Protein AF-A0A103XHQ9-F1 (afdb_monomer_lite)

Secondary structure (DSSP, 8-state):
--HHHHHHHHHHHHHHHHHS-TTSEE--EEESSEEEEEE-S-TTS-EEEEEETTS---HHHHHHHTT-HHHHS----PPPP----------S---S--SGGGTSEEHHHHHHHHHHHHHH-----S---TTBPPP--HHHHHHHHHHHHHHHSTTS-EEEEEEESS---SSTT--S-SBTTSPPPPHHHHHTT--TTHHHHHHHHHHHHHHHHHHTEEEEEEEE-SS---HHHHHHHHHHHT--EEEES-TTSHHHHHHHHHHHS--SSS-SEEEEEEEE----TT--B-EEBSS-EE-----TTB-SS--SEES-SEEEEEEEETT---B-S-----HHHHHHHHHHHHHHHHHH-TT--HHHHHHHHHHHHHHHH-EEETTEEEEEE--TTTTTHHHHHHHHTT--SSS-HHHHHHHHHHHHHHHHHH-SSPP------TT-GGGHHHHTTS--SS-TT-TT-TTSPPP---PPPHHHHHHHHHHHHHH--

Radius of gyration: 29.24 Å; chains: 1; bounding box: 89×63×82 Å

Sequence (493 aa):
MIEEELAFARSALQQALEFLPDNALVGFVSFGTQVQVHELGYADMSKVYVFRGSKEMTKEQVLDQLGLGGIAGGRRVGGAPGQGFQKGVVQGGGFPNSGVSRFLLPASDGAYIIQSLLEELVTDQWPVAPGNRSLRCTGVALSVAAGLLGACMPGTGARIVALVGGPCTEGPGSIISKDLSDPVRSHKDLDKDAAPYFRKAVQFYEELSKQMVSQGHVLDLFASALDQVGVAEMKVVIERTGGLVVLAESFGHSVFKDSFRRVFEKGEESLGLSHNGMLEINCSKDIKIQGIIGSCTSLEKKGPSVASTVIGQGNTTAWRLCGLDKNTCLTELVQGFDQEAAAVVMARLTSYKMESEETFDATRWLDRNLIRLCSKFGDYRKDDPTSFALNPSFSLFPQFMFNLRRSQFVQAFAQLLQAPHDDAELIIRDRFPVPRLVVCDQHGSQARFLLAKLNPSATYNNEGAAGMDVIFTDDVNLQVFFEHLQRLAVQSS

pLDDT: mean 81.58, std 17.67, range [26.25, 98.44]

Foldseek 3Di:
DDFVLLVLVLVLLLLLLVLDDQQDWDFDWDWFQWIWGWFQQDPVDTDIDIGGLQDDDDLLRLCVSVLLNPQPDPPPVDDDDDDDDDDDDPPDDDDPDSALCRRIPRSNRRSVSVNVVSVVDDDDPPDQDPQFDTATSVLRNLNSVLSSCCSNQAQDFEEDADEAAAAHAHHQLGQWHGGNVTDRDDPVCVVVVVRVRQVRNLVSLLVSLVSCLNRLYAYAYEYADCDDHNCVSNVNSHLAQVYHYQYHNGSPDCLNSVLSSLCSPQDPHGSQKDFWDKDADDDDLPAADQAWPTRWAAPLDDDSRFDPHHDHRGNHRMITHSMDGPPGDTDDPPPPDQLVVVLVVLLVVLVVCVVPPVPDDSLVVLVVVVVVCQVVQWDADPPDPVRTDHDPNCPCNVVSSVCSSVDDPDPDVVVVVCVVVVVLVVCQVPDPSRDDDDDDDPPGPSCVVVLVVDFQPAEPVDPPDDPDDGRDDPDDGPVNVVVVVVVVVVVPD

Organism: Cynara cardunculus var. scolymus (NCBI:txid59895)

InterPro domains:
  IPR006896 Sec23/Sec24, trunk domain [PF04811] (3-264)
  IPR006900 Sec23/Sec24, helical domain [PF04815] (338-414)
  IPR036175 Sec23/Sec24 helical domain superfamily [SSF81811] (338-414)
  IPR036180 Gelsolin-like domain superfamily [SSF82754] (406-491)
  IPR036465 von Willebrand factor A-like domain superfamily [G3DSA:3.40.50.410] (1-271)
  IPR036465 von Willebrand factor A-like domain superfamily [SSF53300] (2-266)
  IPR037364 Protein transport protein Sec23 [PTHR11141] (1-330)

Structure (mmCIF, N/CA/C/O backbone):
data_AF-A0A103XHQ9-F1
#
_entry.id   AF-A0A103XHQ9-F1
#
loop_
_atom_site.group_PDB
_atom_site.id
_atom_site.type_symbol
_atom_site.label_atom_id
_atom_site.label_alt_id
_atom_site.label_comp_id
_atom_site.label_asym_id
_atom_site.label_entity_id
_atom_site.label_seq_id
_atom_site.pdbx_PDB_ins_code
_atom_site.Cartn_x
_atom_site.Cartn_y
_atom_site.Cartn_z
_atom_site.occupancy
_atom_site.B_iso_or_equiv
_atom_site.auth_seq_id
_atom_site.auth_comp_id
_atom_site.auth_asym_id
_atom_site.auth_atom_id
_atom_site.pdbx_PDB_model_num
ATOM 1 N N . MET A 1 1 ? -1.639 9.103 16.327 1.00 84.00 1 MET A N 1
ATOM 2 C CA . MET A 1 1 ? -1.718 10.119 15.255 1.00 84.00 1 MET A CA 1
ATOM 3 C C . MET A 1 1 ? -2.049 11.426 15.949 1.00 84.00 1 MET A C 1
ATOM 5 O O . MET A 1 1 ? -2.827 11.364 16.892 1.00 84.00 1 MET A O 1
ATOM 9 N N . ILE A 1 2 ? -1.417 12.539 15.581 1.00 90.44 2 ILE A N 1
ATOM 10 C CA . ILE A 1 2 ? -1.760 13.851 16.155 1.00 90.44 2 ILE A CA 1
ATOM 11 C C . ILE A 1 2 ? -3.014 14.416 15.474 1.00 90.44 2 ILE A C 1
ATOM 13 O O . ILE A 1 2 ? -3.391 13.946 14.403 1.00 90.44 2 ILE A O 1
ATOM 17 N N . GLU A 1 3 ? -3.649 15.411 16.090 1.00 94.06 3 GLU A N 1
ATOM 18 C CA . GLU A 1 3 ? -4.931 15.960 15.623 1.00 94.06 3 GLU A CA 1
ATOM 19 C C . GLU A 1 3 ? -4.849 16.562 14.211 1.00 94.06 3 GLU A C 1
ATOM 21 O O . GLU A 1 3 ? -5.749 16.362 13.401 1.00 94.06 3 GLU A O 1
ATOM 26 N N . GLU A 1 4 ? -3.742 17.232 13.884 1.00 96.12 4 GLU A N 1
ATOM 27 C CA . GLU A 1 4 ? -3.505 17.812 12.556 1.00 96.12 4 GLU A CA 1
ATOM 28 C C . GLU A 1 4 ? -3.468 16.739 11.452 1.00 96.12 4 GLU A C 1
ATOM 30 O O . GLU A 1 4 ? -4.166 16.839 10.445 1.00 96.12 4 GLU A O 1
ATOM 35 N N . GLU A 1 5 ? -2.729 15.651 11.680 1.00 96.69 5 GLU A N 1
ATOM 36 C CA . GLU A 1 5 ? -2.669 14.508 10.761 1.00 96.69 5 GLU A CA 1
ATOM 37 C C . GLU A 1 5 ? -4.037 13.832 10.597 1.00 96.69 5 GLU A C 1
ATOM 39 O O . GLU A 1 5 ? -4.409 13.434 9.491 1.00 96.69 5 GLU A O 1
ATOM 44 N N . LEU A 1 6 ? -4.817 13.744 11.682 1.00 96.81 6 LEU A N 1
ATOM 45 C CA . LEU A 1 6 ? -6.182 13.227 11.626 1.00 96.81 6 LEU A CA 1
ATOM 46 C C . LEU A 1 6 ? -7.100 14.156 10.823 1.00 96.81 6 LEU A C 1
ATOM 48 O O . LEU A 1 6 ? -7.947 13.674 10.077 1.00 96.81 6 LEU A O 1
ATOM 52 N N . ALA A 1 7 ? -6.943 15.475 10.940 1.00 97.12 7 ALA A N 1
ATOM 53 C CA . ALA A 1 7 ? -7.697 16.442 10.146 1.00 97.12 7 ALA A CA 1
ATOM 54 C C . ALA A 1 7 ? -7.419 16.289 8.641 1.00 97.12 7 ALA A C 1
ATOM 56 O O . ALA A 1 7 ? -8.362 16.253 7.849 1.00 97.12 7 ALA A O 1
ATOM 57 N N . PHE A 1 8 ? -6.157 16.105 8.239 1.00 97.75 8 PHE A N 1
ATOM 58 C CA . PHE A 1 8 ? -5.819 15.839 6.838 1.00 97.75 8 PHE A CA 1
ATOM 59 C C . PHE A 1 8 ? -6.400 14.513 6.332 1.00 97.75 8 PHE A C 1
ATOM 61 O O . PHE A 1 8 ? -6.986 14.478 5.248 1.00 97.75 8 PHE A O 1
ATOM 68 N N . ALA A 1 9 ? -6.297 13.439 7.121 1.00 97.00 9 ALA A N 1
ATOM 69 C CA . ALA A 1 9 ? -6.896 12.147 6.785 1.00 97.00 9 ALA A CA 1
ATOM 70 C C . ALA A 1 9 ? -8.429 12.230 6.650 1.00 97.00 9 ALA A C 1
ATOM 72 O O . ALA A 1 9 ? -8.982 11.704 5.684 1.00 97.00 9 ALA A O 1
ATOM 73 N N . ARG A 1 10 ? -9.113 12.929 7.569 1.00 96.81 10 ARG A N 1
ATOM 74 C CA . ARG A 1 10 ? -10.565 13.178 7.497 1.00 96.81 10 ARG A CA 1
ATOM 75 C C . ARG A 1 10 ? -10.945 13.906 6.216 1.00 96.81 10 ARG A C 1
ATOM 77 O O . ARG A 1 10 ? -11.819 13.436 5.499 1.00 96.81 10 ARG A O 1
ATOM 84 N N . SER A 1 11 ? -10.253 15.001 5.906 1.00 96.56 11 SER A N 1
ATOM 85 C CA . SER A 1 11 ? -10.512 15.789 4.697 1.00 96.56 11 SER A CA 1
ATOM 86 C C . SER A 1 11 ? -10.322 14.963 3.420 1.00 96.56 11 SER A C 1
ATOM 88 O O . SER A 1 11 ? -11.144 15.042 2.509 1.00 96.56 11 SER A O 1
ATOM 90 N N . ALA A 1 12 ? -9.285 14.121 3.364 1.00 96.56 12 ALA A N 1
ATOM 91 C CA . ALA A 1 12 ? -9.059 13.233 2.229 1.00 96.56 12 ALA A CA 1
ATOM 92 C C . ALA A 1 12 ? -10.171 12.179 2.081 1.00 96.56 12 ALA A C 1
ATOM 94 O O . ALA A 1 12 ? -10.641 11.947 0.969 1.00 96.56 12 ALA A O 1
ATOM 95 N N . LEU A 1 13 ? -10.628 11.578 3.187 1.00 96.19 13 LEU A N 1
ATOM 96 C CA . LEU A 1 13 ? -11.744 10.624 3.184 1.00 96.19 13 LEU A CA 1
ATOM 97 C C . LEU A 1 13 ? -13.065 11.279 2.768 1.00 96.19 13 LEU A C 1
ATOM 99 O O . LEU A 1 13 ? -13.779 10.711 1.948 1.00 96.19 13 LEU A O 1
ATOM 103 N N . GLN A 1 14 ? -13.363 12.476 3.281 1.00 94.88 14 GLN A N 1
ATOM 104 C CA . GLN A 1 14 ? -14.541 13.256 2.885 1.00 94.88 14 GLN A CA 1
ATOM 105 C C . GLN A 1 14 ? -14.536 13.517 1.376 1.00 94.88 14 GLN A C 1
ATOM 107 O O . GLN A 1 14 ? -15.508 13.203 0.700 1.00 94.88 14 GLN A O 1
ATOM 112 N N . GLN A 1 15 ? -13.405 13.980 0.835 1.00 93.25 15 GLN A N 1
ATOM 113 C CA . GLN A 1 15 ? -13.250 14.188 -0.603 1.00 93.25 15 GLN A CA 1
ATOM 114 C C . GLN A 1 15 ? -13.407 12.882 -1.403 1.00 93.25 15 GLN A C 1
ATOM 116 O O . GLN A 1 15 ? -14.026 12.885 -2.462 1.00 93.25 15 GLN A O 1
ATOM 121 N N . ALA A 1 16 ? -12.873 11.754 -0.925 1.00 93.12 16 ALA A N 1
ATOM 122 C CA . ALA A 1 16 ? -13.016 10.478 -1.627 1.00 93.12 16 ALA A CA 1
ATOM 123 C C . ALA A 1 16 ? -14.473 9.995 -1.699 1.00 93.12 16 ALA A C 1
ATOM 125 O O . ALA A 1 16 ? -14.873 9.454 -2.729 1.00 93.12 16 ALA A O 1
ATOM 126 N N . LEU A 1 17 ? -15.271 10.215 -0.646 1.00 92.62 17 LEU A N 1
ATOM 127 C CA . LEU A 1 17 ? -16.688 9.833 -0.616 1.00 92.62 17 LEU A CA 1
ATOM 128 C C . LEU A 1 17 ? -17.508 10.538 -1.706 1.00 92.62 17 LEU A C 1
ATOM 130 O O . LEU A 1 17 ? -18.404 9.916 -2.270 1.00 92.62 17 LEU A O 1
ATOM 134 N N . GLU A 1 18 ? -17.171 11.785 -2.052 1.00 90.12 18 GLU A N 1
ATOM 135 C CA . GLU A 1 18 ? -17.841 12.553 -3.118 1.00 90.12 18 GLU A CA 1
ATOM 136 C C . GLU A 1 18 ? -17.622 11.960 -4.519 1.00 90.12 18 GLU A C 1
ATOM 138 O O . GLU A 1 18 ? -18.418 12.180 -5.435 1.00 90.12 18 GLU A O 1
ATOM 143 N N . PHE A 1 19 ? -16.535 11.209 -4.710 1.00 89.12 19 PHE A N 1
ATOM 144 C CA . PHE A 1 19 ? -16.196 10.640 -6.009 1.00 89.12 19 PHE A CA 1
ATOM 145 C C . PHE A 1 19 ? -16.726 9.221 -6.227 1.00 89.12 19 PHE A C 1
ATOM 147 O O . PHE A 1 19 ? -16.710 8.731 -7.362 1.00 89.12 19 PHE A O 1
ATOM 154 N N . LEU A 1 20 ? -17.217 8.562 -5.177 1.00 90.25 20 LEU A N 1
ATOM 155 C CA . LEU A 1 20 ? -17.739 7.206 -5.289 1.00 90.25 20 LEU A CA 1
ATOM 156 C C . LEU A 1 20 ? -19.019 7.167 -6.143 1.00 90.25 20 LEU A C 1
ATOM 158 O O . LEU A 1 20 ? -19.832 8.089 -6.093 1.00 90.25 20 LEU A O 1
ATOM 162 N N . PRO A 1 21 ? -19.229 6.104 -6.941 1.00 90.12 21 PRO A N 1
ATOM 163 C CA . PRO A 1 21 ? -20.518 5.861 -7.578 1.00 90.12 21 PRO A CA 1
ATOM 164 C C . PRO A 1 21 ? -21.628 5.692 -6.534 1.00 90.12 21 PRO A C 1
ATOM 166 O O . PRO A 1 21 ? -21.430 4.986 -5.548 1.00 90.12 21 PRO A O 1
ATOM 169 N N . ASP A 1 22 ? -22.810 6.253 -6.786 1.00 90.69 22 ASP A N 1
ATOM 170 C CA . ASP A 1 22 ? -23.949 6.260 -5.852 1.00 90.69 22 ASP A CA 1
ATOM 171 C C . ASP A 1 22 ? -24.332 4.863 -5.331 1.00 90.69 22 ASP A C 1
ATOM 173 O O . ASP A 1 22 ? -24.726 4.697 -4.178 1.00 90.69 22 ASP A O 1
ATOM 177 N N . ASN A 1 23 ? -24.188 3.835 -6.170 1.00 90.25 23 ASN A N 1
ATOM 178 C CA . ASN A 1 23 ? -24.508 2.448 -5.841 1.00 90.25 23 ASN A CA 1
ATOM 179 C C . ASN A 1 23 ? -23.348 1.667 -5.195 1.00 90.25 23 ASN A C 1
ATOM 181 O O . ASN A 1 23 ? -23.530 0.498 -4.848 1.00 90.25 23 ASN A O 1
ATOM 185 N N . ALA A 1 24 ? -22.159 2.261 -5.061 1.00 90.81 24 ALA A N 1
ATOM 186 C CA . ALA A 1 24 ? -21.024 1.616 -4.414 1.00 90.81 24 ALA A CA 1
ATOM 187 C C . ALA A 1 24 ? -21.314 1.431 -2.923 1.00 90.81 24 ALA A C 1
ATOM 189 O O . ALA A 1 24 ? -21.732 2.363 -2.246 1.00 90.81 24 ALA A O 1
ATOM 190 N N . LEU A 1 25 ? -21.091 0.227 -2.399 1.00 92.56 25 LEU A N 1
ATOM 191 C CA . LEU A 1 25 ? -21.306 -0.041 -0.982 1.00 92.56 25 LEU A CA 1
ATOM 192 C C . LEU A 1 25 ? -20.137 0.496 -0.150 1.00 92.56 25 LEU A C 1
ATOM 194 O O . LEU A 1 25 ? -18.988 0.109 -0.367 1.00 92.56 25 LEU A O 1
ATOM 198 N N . VAL A 1 26 ? -20.441 1.345 0.828 1.00 94.44 26 VAL A N 1
ATOM 199 C CA . VAL A 1 26 ? -19.480 1.966 1.744 1.00 94.44 26 VAL A CA 1
ATOM 200 C C . VAL A 1 26 ? -19.715 1.511 3.178 1.00 94.44 26 VAL A C 1
ATOM 202 O O . VAL A 1 26 ? -20.850 1.324 3.611 1.00 94.44 26 VAL A O 1
ATOM 205 N N . GLY A 1 27 ? -18.621 1.340 3.916 1.00 95.38 27 GLY A N 1
ATOM 206 C CA . GLY A 1 27 ? -18.605 1.004 5.336 1.00 95.38 27 GLY A CA 1
ATOM 207 C C . GLY A 1 27 ? -17.475 1.745 6.037 1.00 95.38 27 GLY A C 1
ATOM 208 O O . GLY A 1 27 ? -16.513 2.162 5.390 1.00 95.38 27 GLY A O 1
ATOM 209 N N . PHE A 1 28 ? -17.574 1.899 7.356 1.00 96.81 28 PHE A N 1
ATOM 210 C CA . PHE A 1 28 ? -16.586 2.646 8.129 1.00 96.81 28 PHE A CA 1
ATOM 211 C C . PHE A 1 28 ? -16.123 1.879 9.371 1.00 96.81 28 PHE A C 1
ATOM 213 O O . PHE A 1 28 ? -16.924 1.388 10.170 1.00 96.81 28 PHE A O 1
ATOM 220 N N . VAL A 1 29 ? -14.801 1.782 9.523 1.00 97.38 29 VAL A N 1
ATOM 221 C CA . VAL A 1 29 ? -14.128 1.201 10.687 1.00 97.38 29 VAL A CA 1
ATOM 222 C C . VAL A 1 29 ? -13.073 2.196 11.157 1.00 97.38 29 VAL A C 1
ATOM 224 O O . VAL A 1 29 ? -12.172 2.543 10.395 1.00 97.38 29 VAL A O 1
ATOM 227 N N . SER A 1 30 ? -13.159 2.633 12.411 1.00 97.62 30 SER A N 1
ATOM 228 C CA . SER A 1 30 ? -12.112 3.423 13.066 1.00 97.62 30 SER A CA 1
ATOM 229 C C . SER A 1 30 ? -11.341 2.546 14.050 1.00 97.62 30 SER A C 1
ATOM 231 O O . SER A 1 30 ? -11.850 1.539 14.549 1.00 97.62 30 SER A O 1
ATOM 233 N N . PHE A 1 31 ? -10.080 2.881 14.321 1.00 97.88 31 PHE A N 1
ATOM 234 C CA . PHE A 1 31 ? -9.286 2.117 15.278 1.00 97.88 31 PHE A CA 1
ATOM 235 C C . PHE A 1 31 ? -8.161 2.934 15.920 1.00 97.88 31 PHE A C 1
ATOM 237 O O . PHE A 1 31 ? -7.661 3.911 15.364 1.00 97.88 31 PHE A O 1
ATOM 244 N N . GLY A 1 32 ? -7.742 2.467 17.091 1.00 96.81 32 GLY A N 1
ATOM 245 C CA . GLY A 1 32 ? -6.603 2.943 17.872 1.00 96.81 32 GLY A CA 1
ATOM 246 C C . GLY A 1 32 ? -6.152 1.812 18.789 1.00 96.81 32 GLY A C 1
ATOM 247 O O . GLY A 1 32 ? -5.725 0.758 18.310 1.00 96.81 32 GLY A O 1
ATOM 248 N N . THR A 1 33 ? -6.354 1.980 20.091 1.00 96.81 33 THR A N 1
ATOM 249 C CA . THR A 1 33 ? -6.229 0.906 21.096 1.00 96.81 33 THR A CA 1
ATOM 250 C C . THR A 1 33 ? -7.293 -0.192 20.913 1.00 96.81 33 THR A C 1
ATOM 252 O O . THR A 1 33 ? -7.084 -1.363 21.233 1.00 96.81 33 THR A O 1
ATOM 255 N N . GLN A 1 34 ? -8.456 0.172 20.372 1.00 97.00 34 GLN A N 1
ATOM 256 C CA . GLN A 1 34 ? -9.575 -0.727 20.074 1.00 97.00 34 GLN A CA 1
ATOM 257 C C . GLN A 1 34 ? -10.027 -0.545 18.624 1.00 97.00 34 GLN A C 1
ATOM 259 O O . GLN A 1 34 ? -9.705 0.469 18.004 1.00 97.00 34 GLN A O 1
ATOM 264 N N . VAL A 1 35 ? -10.778 -1.512 18.095 1.00 97.88 35 VAL A N 1
ATOM 265 C CA . VAL A 1 35 ? -11.402 -1.423 16.765 1.00 97.88 35 VAL A CA 1
ATOM 266 C C . VAL A 1 35 ? -12.882 -1.115 16.939 1.00 97.88 35 VAL A C 1
ATOM 268 O O . VAL A 1 35 ? -13.549 -1.742 17.756 1.00 97.88 35 VAL A O 1
ATOM 271 N N . GLN A 1 36 ? -13.392 -0.167 16.167 1.00 97.12 36 GLN A N 1
ATOM 272 C CA . GLN A 1 36 ? -14.769 0.308 16.205 1.00 97.12 36 GLN A CA 1
ATOM 273 C C . GLN A 1 36 ? -15.404 0.112 14.828 1.00 97.12 36 GLN A C 1
ATOM 275 O O . GLN A 1 36 ? -15.000 0.749 13.856 1.00 97.12 36 GLN A O 1
ATOM 280 N N . VAL A 1 37 ? -16.386 -0.784 14.736 1.00 95.88 37 VAL A N 1
ATOM 281 C CA . VAL A 1 37 ? -17.171 -1.015 13.516 1.00 95.88 37 VAL A CA 1
ATOM 282 C C . VAL A 1 37 ? -18.475 -0.238 13.629 1.00 95.88 37 VAL A C 1
ATOM 284 O O . VAL A 1 37 ? -19.264 -0.489 14.544 1.00 95.88 37 VAL A O 1
ATOM 287 N N . HIS A 1 38 ? -18.693 0.701 12.711 1.00 94.62 38 HIS A N 1
ATOM 288 C CA . HIS A 1 38 ? -19.841 1.606 12.736 1.00 94.62 38 HIS A CA 1
ATOM 289 C C . HIS A 1 38 ? -21.015 1.001 11.964 1.00 94.62 38 HIS A C 1
ATOM 291 O O . HIS A 1 38 ? -20.865 0.565 10.823 1.00 94.62 38 HIS A O 1
ATOM 297 N N . GLU A 1 39 ? -22.187 0.948 12.590 1.00 92.50 39 GLU A N 1
ATOM 298 C CA . GLU A 1 39 ? -23.435 0.534 11.946 1.00 92.50 39 GLU A CA 1
ATOM 299 C C . GLU A 1 39 ? -24.094 1.759 11.303 1.00 92.50 39 GLU A C 1
ATOM 301 O O . GLU A 1 39 ? -24.559 2.657 12.000 1.00 92.50 39 GLU A O 1
ATOM 306 N N . LEU A 1 40 ? -24.120 1.795 9.969 1.00 91.25 40 LEU A N 1
ATOM 307 C CA . LEU A 1 40 ? -24.585 2.946 9.191 1.00 91.25 40 LEU A CA 1
ATOM 308 C C . LEU A 1 40 ? -26.100 2.918 8.943 1.00 91.25 40 LEU A C 1
ATOM 310 O O . LEU A 1 40 ? -26.734 3.959 8.850 1.00 91.25 40 LEU A O 1
ATOM 314 N N . GLY A 1 41 ? -26.707 1.732 8.847 1.00 83.94 41 GLY A N 1
ATOM 315 C CA . GLY A 1 41 ? -28.116 1.560 8.462 1.00 83.94 41 GLY A CA 1
ATOM 316 C C . GLY A 1 41 ? -29.151 1.952 9.521 1.00 83.94 41 GLY A C 1
ATOM 317 O O . GLY A 1 41 ? -30.331 1.648 9.347 1.00 83.94 41 GLY A O 1
ATOM 318 N N . TYR A 1 42 ? -28.735 2.569 10.630 1.00 77.62 42 TYR A N 1
ATOM 319 C CA . TYR A 1 42 ? -29.613 2.944 11.734 1.00 77.62 42 TYR A CA 1
ATOM 320 C C . TYR A 1 42 ? -29.627 4.466 11.932 1.00 77.62 42 TYR A C 1
ATOM 322 O O . TYR A 1 42 ? -28.795 5.019 12.641 1.00 77.62 42 TYR A O 1
ATOM 330 N N . ALA A 1 43 ? -30.593 5.136 11.298 1.00 67.06 43 ALA A N 1
ATOM 331 C CA . ALA A 1 43 ? -30.661 6.599 11.241 1.00 67.06 43 ALA A CA 1
ATOM 332 C C . ALA A 1 43 ? -31.001 7.277 12.584 1.00 67.06 43 ALA A C 1
ATOM 334 O O . ALA A 1 43 ? -30.657 8.438 12.780 1.00 67.06 43 ALA A O 1
ATOM 335 N N . ASP A 1 44 ? -31.654 6.570 13.514 1.00 73.69 44 ASP A N 1
ATOM 336 C CA . ASP A 1 44 ? -32.128 7.176 14.768 1.00 73.69 44 ASP A CA 1
ATOM 337 C C . ASP A 1 44 ? -31.004 7.414 15.793 1.00 73.69 44 ASP A C 1
ATOM 339 O O . ASP A 1 44 ? -31.149 8.251 16.683 1.00 73.69 44 ASP A O 1
ATOM 343 N N . MET A 1 45 ? -29.906 6.646 15.730 1.00 77.06 45 MET A N 1
ATOM 344 C CA . MET A 1 45 ? -28.788 6.752 16.676 1.00 77.06 45 MET A CA 1
ATOM 345 C C . MET A 1 45 ? -27.526 6.062 16.145 1.00 77.06 45 MET A C 1
ATOM 347 O O . MET A 1 45 ? -27.595 4.942 15.648 1.00 77.06 45 MET A O 1
ATOM 351 N N . SER A 1 46 ? -26.350 6.652 16.356 1.00 82.06 46 SER A N 1
ATOM 352 C CA . SER A 1 46 ? -25.082 5.981 16.040 1.00 82.06 46 SER A CA 1
ATOM 353 C C . SER A 1 46 ? -24.876 4.733 16.914 1.00 82.06 46 SER A C 1
ATOM 355 O O . SER A 1 46 ? -24.951 4.796 18.145 1.00 82.06 46 SER A O 1
ATOM 357 N N . LYS A 1 47 ? -24.630 3.579 16.282 1.00 90.31 47 LYS A N 1
ATOM 358 C CA . LYS A 1 47 ? -24.291 2.313 16.952 1.00 90.31 47 LYS A CA 1
ATOM 359 C C . LYS A 1 47 ? -22.899 1.868 16.522 1.00 90.31 47 LYS A C 1
ATOM 361 O O . LYS A 1 47 ? -22.604 1.786 15.332 1.00 90.31 47 LYS A O 1
ATOM 366 N N . VAL A 1 48 ? -22.063 1.520 17.498 1.00 93.25 48 VAL A N 1
ATOM 367 C CA . VAL A 1 48 ? -20.669 1.119 17.270 1.00 93.25 48 VAL A CA 1
ATOM 368 C C . VAL A 1 48 ? -20.378 -0.192 17.995 1.00 93.25 48 VAL A C 1
ATOM 370 O O . VAL A 1 48 ? -20.646 -0.325 19.189 1.00 93.25 48 VAL A O 1
ATOM 373 N N . TYR A 1 49 ? -19.801 -1.155 17.278 1.00 94.25 49 TYR A N 1
ATOM 374 C CA . TYR A 1 49 ? -19.322 -2.422 17.830 1.00 94.25 49 TYR A CA 1
ATOM 375 C C . TYR A 1 49 ? -17.839 -2.297 18.139 1.00 94.25 49 TYR A C 1
ATOM 377 O O . TYR A 1 49 ? -17.038 -1.998 17.254 1.00 94.25 49 TYR A O 1
ATOM 385 N N . VAL A 1 50 ? -17.475 -2.530 19.398 1.00 96.12 50 VAL A N 1
ATOM 386 C CA . VAL A 1 50 ? -16.108 -2.335 19.881 1.00 96.12 50 VAL A CA 1
ATOM 387 C C . VAL A 1 50 ? -15.428 -3.680 20.090 1.00 96.12 50 VAL A C 1
ATOM 389 O O . VAL A 1 50 ? -15.850 -4.486 20.920 1.00 96.12 50 VAL A O 1
ATOM 392 N N . PHE A 1 51 ? -14.335 -3.900 19.367 1.00 95.81 51 PHE A N 1
ATOM 393 C CA . PHE A 1 51 ? -13.500 -5.087 19.477 1.00 95.81 51 PHE A CA 1
ATOM 394 C C . PHE A 1 51 ? -12.193 -4.761 20.192 1.00 95.81 51 PHE A C 1
ATOM 396 O O . PHE A 1 51 ? -11.566 -3.716 19.991 1.00 95.81 51 PHE A O 1
ATOM 403 N N . ARG A 1 52 ? -11.754 -5.695 21.035 1.00 95.88 52 ARG A N 1
ATOM 404 C CA . ARG A 1 52 ? -10.522 -5.551 21.807 1.00 95.88 52 ARG A CA 1
ATOM 405 C C . ARG A 1 52 ? -9.303 -5.712 20.896 1.00 95.88 52 ARG A C 1
ATOM 407 O O . ARG A 1 52 ? -9.048 -6.809 20.410 1.00 95.88 52 ARG A O 1
ATOM 414 N N . GLY A 1 53 ? -8.503 -4.655 20.766 1.00 95.06 53 GLY A N 1
ATOM 415 C CA . GLY A 1 53 ? -7.317 -4.630 19.903 1.00 95.06 53 GLY A CA 1
ATOM 416 C C . GLY A 1 53 ? -6.198 -5.598 20.298 1.00 95.06 53 GLY A C 1
ATOM 417 O O . GLY A 1 53 ? -5.370 -5.957 19.472 1.00 95.06 53 GLY A O 1
ATOM 418 N N . SER A 1 54 ? -6.188 -6.080 21.542 1.00 94.62 54 SER A N 1
ATOM 419 C CA . SER A 1 54 ? -5.168 -7.010 22.039 1.00 94.62 54 SER A CA 1
ATOM 420 C C . SER A 1 54 ? -5.458 -8.486 21.734 1.00 94.62 54 SER A C 1
ATOM 422 O O . SER A 1 54 ? -4.659 -9.344 22.107 1.00 94.62 54 SER A O 1
ATOM 424 N N . LYS A 1 55 ? -6.633 -8.818 21.180 1.00 90.50 55 LYS A N 1
ATOM 425 C CA . LYS A 1 55 ? -7.101 -10.202 21.033 1.00 90.50 55 LYS A CA 1
ATOM 426 C C . LYS A 1 55 ? -7.245 -10.562 19.559 1.00 90.50 55 LYS A C 1
ATOM 428 O O . LYS A 1 55 ? -7.913 -9.861 18.810 1.00 90.50 55 LYS A O 1
ATOM 433 N N . GLU A 1 56 ? -6.677 -11.701 19.175 1.00 81.69 56 GLU A N 1
ATOM 434 C CA . GLU A 1 56 ? -6.957 -12.298 17.873 1.00 81.69 56 GLU A CA 1
ATOM 435 C C . GLU A 1 56 ? -8.388 -12.812 17.812 1.00 81.69 56 GLU A C 1
ATOM 437 O O . GLU A 1 56 ? -8.871 -13.480 18.734 1.00 81.69 56 GLU A O 1
ATOM 442 N N . MET A 1 57 ? -9.067 -12.484 16.721 1.00 82.38 57 MET A N 1
ATOM 443 C CA . MET A 1 57 ? -10.433 -12.904 16.479 1.00 82.38 57 MET A CA 1
ATOM 444 C C . MET A 1 57 ? -10.507 -13.616 15.142 1.00 82.38 57 MET A C 1
ATOM 446 O O . MET A 1 57 ? -10.043 -13.105 14.126 1.00 82.38 57 MET A O 1
ATOM 450 N N . THR A 1 58 ? -11.100 -14.803 15.172 1.00 82.06 58 THR A N 1
ATOM 451 C CA . THR A 1 58 ? -11.435 -15.550 13.958 1.00 82.06 58 THR A CA 1
ATOM 452 C C . THR A 1 58 ? -12.560 -14.849 13.206 1.00 82.06 58 THR A C 1
ATOM 454 O O . THR A 1 58 ? -13.357 -14.118 13.808 1.00 82.06 58 THR A O 1
ATOM 457 N N . LYS A 1 59 ? -12.661 -15.110 11.898 1.00 78.75 59 LYS A N 1
ATOM 458 C CA . LYS A 1 59 ? -13.768 -14.625 11.070 1.00 78.75 59 LYS A CA 1
ATOM 459 C C . LYS A 1 59 ? -15.107 -14.944 11.736 1.00 78.75 59 LYS A C 1
ATOM 461 O O . LYS A 1 59 ? -15.918 -14.049 11.928 1.00 78.75 59 LYS A O 1
ATOM 466 N N . GLU A 1 60 ? -15.306 -16.186 12.159 1.00 84.19 60 GLU A N 1
ATOM 467 C CA . GLU A 1 60 ? -16.551 -16.676 12.756 1.00 84.19 60 GLU A CA 1
ATOM 468 C C . GLU A 1 60 ? -16.921 -15.882 14.017 1.00 84.19 60 GLU A C 1
ATOM 470 O O . GLU A 1 60 ? -18.058 -15.443 14.160 1.00 84.19 60 GLU A O 1
ATOM 475 N N . GLN A 1 61 ? -15.946 -15.596 14.886 1.00 85.81 61 GLN A N 1
ATOM 476 C CA . GLN A 1 61 ? -16.168 -14.798 16.096 1.00 85.81 61 GLN A CA 1
ATOM 477 C C . GLN A 1 61 ? -16.543 -13.343 15.800 1.00 85.81 61 GLN A C 1
ATOM 479 O O . GLN A 1 61 ? -17.357 -12.774 16.528 1.00 85.81 61 GLN A O 1
ATOM 484 N N . VAL A 1 62 ? -15.944 -12.731 14.771 1.00 83.81 62 VAL A N 1
ATOM 485 C CA . VAL A 1 62 ? -16.324 -11.380 14.328 1.00 83.81 62 VAL A CA 1
ATOM 486 C C . VAL A 1 62 ? -17.778 -11.394 13.858 1.00 83.81 62 VAL A C 1
ATOM 488 O O . VAL A 1 62 ? -18.569 -10.552 14.276 1.00 83.81 62 VAL A O 1
ATOM 491 N N . LEU A 1 63 ? -18.161 -12.389 13.056 1.00 84.00 63 LEU A N 1
ATOM 492 C CA . LEU A 1 63 ? -19.523 -12.502 12.536 1.00 84.00 63 LEU A CA 1
ATOM 493 C C . LEU A 1 63 ? -20.554 -12.737 13.631 1.00 84.00 63 LEU A C 1
ATOM 495 O O . LEU A 1 63 ? -21.600 -12.094 13.618 1.00 84.00 63 LEU A O 1
ATOM 499 N N . ASP A 1 64 ? -20.267 -13.609 14.589 1.00 86.38 64 ASP A N 1
ATOM 500 C CA . ASP A 1 64 ? -21.172 -13.869 15.705 1.00 86.38 64 ASP A CA 1
ATOM 501 C C . ASP A 1 64 ? -21.407 -12.602 16.540 1.00 86.38 64 ASP A C 1
ATOM 503 O O . ASP A 1 64 ? -22.550 -12.278 16.861 1.00 86.38 64 ASP A O 1
ATOM 507 N N . GLN A 1 65 ? -20.350 -11.833 16.826 1.00 87.56 65 GLN A N 1
ATOM 508 C CA . GLN A 1 65 ? -20.456 -10.587 17.598 1.00 87.56 65 GLN A CA 1
ATOM 509 C C . GLN A 1 65 ? -21.179 -9.463 16.847 1.00 87.56 65 GLN A C 1
ATOM 511 O O . GLN A 1 65 ? -21.829 -8.632 17.477 1.00 87.56 65 GLN A O 1
ATOM 516 N N . LEU A 1 66 ? -21.114 -9.451 15.513 1.00 86.88 66 LEU A N 1
ATOM 517 C CA . LEU A 1 66 ? -21.871 -8.515 14.675 1.00 86.88 66 LEU A CA 1
ATOM 518 C C . LEU A 1 66 ? -23.321 -8.970 14.423 1.00 86.88 66 LEU A C 1
ATOM 520 O O . LEU A 1 66 ? -24.103 -8.234 13.812 1.00 86.88 66 LEU A O 1
ATOM 524 N N . GLY A 1 67 ? -23.698 -10.172 14.872 1.00 85.00 67 GLY A N 1
ATOM 525 C CA . GLY A 1 67 ? -25.003 -10.774 14.587 1.00 85.00 67 GLY A CA 1
ATOM 526 C C . GLY A 1 67 ? -25.152 -11.263 13.140 1.00 85.00 67 GLY A C 1
ATOM 527 O O . GLY A 1 67 ? -26.268 -11.372 12.642 1.00 85.00 67 GLY A O 1
ATOM 528 N N . LEU A 1 68 ? -24.039 -11.545 12.456 1.00 81.94 68 LEU A N 1
ATOM 529 C CA . LEU A 1 68 ? -23.963 -12.017 11.066 1.00 81.94 68 LEU A CA 1
ATOM 530 C C . LEU A 1 68 ? -23.723 -13.537 10.949 1.00 81.94 68 LEU A C 1
ATOM 532 O O . LEU A 1 68 ? -23.798 -14.088 9.849 1.00 81.94 68 LEU A O 1
ATOM 536 N N . GLY A 1 69 ? -23.470 -14.238 12.061 1.00 65.62 69 GLY A N 1
ATOM 537 C CA . GLY A 1 69 ? -23.144 -15.675 12.082 1.00 65.62 69 GLY A CA 1
ATOM 538 C C . GLY A 1 69 ? -24.207 -16.598 11.463 1.00 65.62 69 GLY A C 1
ATOM 539 O O . GLY A 1 69 ? -23.881 -17.658 10.928 1.00 65.62 69 GLY A O 1
ATOM 540 N N . GLY A 1 70 ? -25.476 -16.174 11.444 1.00 60.12 70 GLY A N 1
ATOM 541 C CA . GLY A 1 70 ? -26.581 -16.920 10.825 1.00 60.12 70 GLY A CA 1
ATOM 542 C C . GLY A 1 70 ? -26.642 -16.853 9.292 1.00 60.12 70 GLY A C 1
ATOM 543 O O . GLY A 1 70 ? -27.390 -17.617 8.689 1.00 60.12 70 GLY A O 1
ATOM 544 N N . ILE A 1 71 ? -25.874 -15.958 8.658 1.00 54.88 71 ILE A N 1
ATOM 545 C CA . ILE A 1 71 ? -25.879 -15.748 7.198 1.00 54.88 71 ILE A CA 1
ATOM 546 C C . ILE A 1 71 ? -24.809 -16.622 6.513 1.00 54.88 71 ILE A C 1
ATOM 548 O O . ILE A 1 71 ? -24.999 -17.064 5.383 1.00 54.88 71 ILE A O 1
ATOM 552 N N . ALA A 1 72 ? -23.706 -16.928 7.207 1.00 47.34 72 ALA A N 1
ATOM 553 C CA . ALA A 1 72 ? -22.557 -17.651 6.647 1.00 47.34 72 ALA A CA 1
ATOM 554 C C . ALA A 1 72 ? -22.672 -19.188 6.715 1.00 47.34 72 ALA A C 1
ATOM 556 O O . ALA A 1 72 ? -22.043 -19.892 5.928 1.00 47.34 72 ALA A O 1
ATOM 557 N N . GLY A 1 73 ? -23.481 -19.726 7.629 1.00 41.66 73 GLY A N 1
ATOM 558 C CA . GLY A 1 73 ? -23.793 -21.151 7.693 1.00 41.66 73 GLY A CA 1
ATOM 559 C C . GLY A 1 73 ? -25.260 -21.348 7.364 1.00 41.66 73 GLY A C 1
ATOM 560 O O . GLY A 1 73 ? -26.099 -20.880 8.120 1.00 41.66 73 GLY A O 1
ATOM 561 N N . GLY A 1 74 ? -25.582 -22.047 6.274 1.00 40.19 74 GLY A N 1
ATOM 562 C CA . GLY A 1 74 ? -26.947 -22.340 5.811 1.00 40.19 74 GLY A CA 1
ATOM 563 C C . GLY A 1 74 ? -27.820 -23.177 6.762 1.00 40.19 74 GLY A C 1
ATOM 564 O O . GLY A 1 74 ? -28.519 -24.088 6.320 1.00 40.19 74 GLY A O 1
ATOM 565 N N . ARG A 1 75 ? -27.839 -22.885 8.065 1.00 35.28 75 ARG A N 1
ATOM 566 C CA . ARG A 1 75 ? -28.883 -23.323 8.982 1.00 35.28 75 ARG A CA 1
ATOM 567 C C . ARG A 1 75 ? -30.132 -22.499 8.696 1.00 35.28 75 ARG A C 1
ATOM 569 O O . ARG A 1 75 ? -30.453 -21.541 9.390 1.00 35.28 75 ARG A O 1
ATOM 576 N N . ARG A 1 76 ? -30.914 -22.973 7.720 1.00 35.84 76 ARG A N 1
ATOM 577 C CA . ARG A 1 76 ? -32.369 -22.942 7.890 1.00 35.84 76 ARG A CA 1
ATOM 578 C C . ARG A 1 76 ? -32.630 -23.510 9.281 1.00 35.84 76 ARG A C 1
ATOM 580 O O . ARG A 1 76 ? -32.223 -24.638 9.558 1.00 35.84 76 ARG A O 1
ATOM 587 N N . VAL A 1 77 ? -33.259 -22.729 10.151 1.00 32.97 77 VAL A N 1
ATOM 588 C CA . VAL A 1 77 ? -33.855 -23.250 11.380 1.00 32.97 77 VAL A CA 1
ATOM 589 C C . VAL A 1 77 ? -34.936 -24.234 10.930 1.00 32.97 77 VAL A C 1
ATOM 591 O O . VAL A 1 77 ? -36.071 -23.866 10.646 1.00 32.97 77 VAL A O 1
ATOM 594 N N . GLY A 1 78 ? -34.526 -25.485 10.730 1.00 30.38 78 GLY A N 1
ATOM 595 C CA . GLY A 1 78 ? -35.408 -26.615 10.519 1.00 30.38 78 GLY A CA 1
ATOM 596 C C . GLY A 1 78 ? -36.119 -26.869 11.833 1.00 30.38 78 GLY A C 1
ATOM 597 O O . GLY A 1 78 ? -35.474 -27.138 12.846 1.00 30.38 78 GLY A O 1
ATOM 598 N N . GLY A 1 79 ? -37.441 -26.724 11.818 1.00 31.66 79 GLY A N 1
ATOM 599 C CA . GLY A 1 79 ? -38.283 -27.046 12.956 1.00 31.66 79 GLY A CA 1
ATOM 600 C C . GLY A 1 79 ? -38.072 -28.494 13.391 1.00 31.66 79 GLY A C 1
ATOM 601 O O . GLY A 1 79 ? -38.169 -29.416 12.582 1.00 31.66 79 GLY A O 1
ATOM 602 N N . ALA A 1 80 ? -37.807 -28.681 14.680 1.00 30.42 80 ALA A N 1
ATOM 603 C CA . ALA A 1 80 ? -38.043 -29.946 15.353 1.00 30.42 80 ALA A CA 1
ATOM 604 C C . ALA A 1 80 ? -39.483 -29.937 15.908 1.00 30.42 80 ALA A C 1
ATOM 606 O O . ALA A 1 80 ? -39.904 -28.926 16.480 1.00 30.42 80 ALA A O 1
ATOM 607 N N . PRO A 1 81 ? -40.258 -31.023 15.747 1.00 36.62 81 PRO A N 1
ATOM 608 C CA . PRO A 1 81 ? -41.623 -31.101 16.246 1.00 36.62 81 PRO A CA 1
ATOM 609 C C . PRO A 1 81 ? -41.616 -31.564 17.710 1.00 36.62 81 PRO A C 1
ATOM 611 O O . PRO A 1 81 ? -41.164 -32.667 18.004 1.00 36.62 81 PRO A O 1
ATOM 614 N N . GLY A 1 82 ? -42.132 -30.752 18.639 1.00 30.22 82 GLY A N 1
ATOM 615 C CA . GLY A 1 82 ? -42.304 -31.213 20.022 1.00 30.22 82 GLY A CA 1
ATOM 616 C C . GLY A 1 82 ? -42.598 -30.137 21.066 1.00 30.22 82 GLY A C 1
ATOM 617 O O . GLY A 1 82 ? -41.682 -29.576 21.643 1.00 30.22 82 GLY A O 1
ATOM 618 N N . GLN A 1 83 ? -43.893 -29.916 21.309 1.00 30.14 83 GLN A N 1
ATOM 619 C CA . GLN A 1 83 ? -44.537 -29.503 22.570 1.00 30.14 83 GLN A CA 1
ATOM 620 C C . GLN A 1 83 ? -43.924 -28.366 23.420 1.00 30.14 83 GLN A C 1
ATOM 622 O O . GLN A 1 83 ? -43.108 -28.579 24.306 1.00 30.14 83 GLN A O 1
ATOM 627 N N . GLY A 1 84 ? -44.523 -27.181 23.244 1.00 34.12 84 GLY A N 1
ATOM 628 C CA . GLY A 1 84 ? -45.258 -26.481 24.304 1.00 34.12 84 GLY A CA 1
ATOM 629 C C . GLY A 1 84 ? -44.452 -25.798 25.403 1.00 34.12 84 GLY A C 1
ATOM 630 O O . GLY A 1 84 ? -44.124 -26.443 26.378 1.00 34.12 84 GLY A O 1
ATOM 631 N N . PHE A 1 85 ? -44.288 -24.474 25.305 1.00 28.80 85 PHE A N 1
ATOM 632 C CA . PHE A 1 85 ? -44.567 -23.510 26.384 1.00 28.80 85 PHE A CA 1
ATOM 633 C C . PHE A 1 85 ? -44.608 -22.089 25.788 1.00 28.80 85 PHE A C 1
ATOM 635 O O . PHE A 1 85 ? -43.643 -21.616 25.193 1.00 28.80 85 PHE A O 1
ATOM 642 N N . GLN A 1 86 ? -45.754 -21.415 25.919 1.00 38.31 86 GLN A N 1
ATOM 643 C CA . GLN A 1 86 ? -45.936 -20.003 25.571 1.00 38.31 86 GLN A CA 1
ATOM 644 C C . GLN A 1 86 ? -45.172 -19.107 26.552 1.00 38.31 86 GLN A C 1
ATOM 646 O O . GLN A 1 86 ? -45.378 -19.202 27.762 1.00 38.31 86 GLN A O 1
ATOM 651 N N . LYS A 1 87 ? -44.396 -18.148 26.034 1.00 28.78 87 LYS A N 1
ATOM 652 C CA . LYS A 1 87 ? -44.144 -16.887 26.740 1.00 28.78 87 LYS A CA 1
ATOM 653 C C . LYS A 1 87 ? -43.848 -15.746 25.763 1.00 28.78 87 LYS A C 1
ATOM 655 O O . LYS A 1 87 ? -42.821 -15.745 25.102 1.00 28.78 87 LYS A O 1
ATOM 660 N N . GLY A 1 88 ? -44.757 -14.770 25.746 1.00 26.25 88 GLY A N 1
ATOM 661 C CA . GLY A 1 88 ? -44.473 -13.376 25.399 1.00 26.25 88 GLY A CA 1
ATOM 662 C C . GLY A 1 88 ? -44.423 -13.033 23.914 1.00 26.25 88 GLY A C 1
ATOM 663 O O . GLY A 1 88 ? -43.350 -12.904 23.340 1.00 26.25 88 GLY A O 1
ATOM 664 N N . VAL A 1 89 ? -45.589 -12.760 23.328 1.00 27.70 89 VAL A N 1
ATOM 665 C CA . VAL A 1 89 ? -45.687 -11.889 22.152 1.00 27.70 89 VAL A CA 1
ATOM 666 C C . VAL A 1 89 ? -45.260 -10.487 22.593 1.00 27.70 89 VAL A C 1
ATOM 668 O O . VAL A 1 89 ? -46.013 -9.801 23.278 1.00 27.70 89 VAL A O 1
ATOM 671 N N . VAL A 1 90 ? -44.050 -10.066 22.222 1.00 30.09 90 VAL A N 1
ATOM 672 C CA . VAL A 1 90 ? -43.695 -8.644 22.180 1.00 30.09 90 VAL A CA 1
ATOM 673 C C . VAL A 1 90 ? -44.091 -8.145 20.794 1.00 30.09 90 VAL A C 1
ATOM 675 O O . VAL A 1 90 ? -43.356 -8.275 19.820 1.00 30.09 90 VAL A O 1
ATOM 678 N N . GLN A 1 91 ? -45.315 -7.628 20.702 1.00 30.50 91 GLN A N 1
ATOM 679 C CA . GLN A 1 91 ? -45.705 -6.695 19.652 1.00 30.50 91 GLN A CA 1
ATOM 680 C C . GLN A 1 91 ? -44.958 -5.382 19.917 1.00 30.50 91 GLN A C 1
ATOM 682 O O . GLN A 1 91 ? -45.294 -4.660 20.851 1.00 30.50 91 GLN A O 1
ATOM 687 N N . GLY A 1 92 ? -43.928 -5.094 19.121 1.00 28.98 92 GLY A N 1
ATOM 688 C CA . GLY A 1 92 ? -43.237 -3.804 19.140 1.00 28.98 92 GLY A CA 1
ATOM 689 C C . GLY A 1 92 ? -41.815 -3.872 18.584 1.00 28.98 92 GLY A C 1
ATOM 690 O O . GLY A 1 92 ? -40.934 -4.425 19.229 1.00 28.98 92 GLY A O 1
ATOM 691 N N . GLY A 1 93 ? -41.595 -3.270 17.409 1.00 27.59 93 GLY A N 1
ATOM 692 C CA . GLY A 1 93 ? -40.273 -2.773 16.998 1.00 27.59 93 GLY A CA 1
ATOM 693 C C . GLY A 1 93 ? -39.353 -3.713 16.212 1.00 27.59 93 GLY A C 1
ATOM 694 O O . GLY A 1 93 ? -38.147 -3.687 16.432 1.00 27.59 93 GLY A O 1
ATOM 695 N N . GLY A 1 94 ? -39.870 -4.532 15.290 1.00 28.92 94 GLY A N 1
ATOM 696 C CA . GLY A 1 94 ? -39.010 -5.262 14.349 1.00 28.92 94 GLY A CA 1
ATOM 697 C C . GLY A 1 94 ? -38.218 -4.297 13.457 1.00 28.92 94 GLY A C 1
ATOM 698 O O . GLY A 1 94 ? -38.806 -3.634 12.607 1.00 28.92 94 GLY A O 1
ATOM 699 N N . PHE A 1 95 ? -36.900 -4.202 13.656 1.00 38.94 95 PHE A N 1
ATOM 700 C CA . PHE A 1 95 ? -36.010 -3.402 12.809 1.00 38.94 95 PHE A CA 1
ATOM 701 C C . PHE A 1 95 ? -35.987 -3.957 11.366 1.00 38.94 95 PHE A C 1
ATOM 703 O O . PHE A 1 95 ? -35.831 -5.171 11.209 1.00 38.94 95 PHE A O 1
ATOM 710 N N . PRO A 1 96 ? -36.084 -3.127 10.305 1.00 38.19 96 PRO A N 1
ATOM 711 C CA . PRO A 1 96 ? -36.270 -3.619 8.932 1.00 38.19 96 PRO A CA 1
ATOM 712 C C . PRO A 1 96 ? -35.052 -4.262 8.245 1.00 38.19 96 PRO A C 1
ATOM 714 O O . PRO A 1 96 ? -35.181 -4.674 7.100 1.00 38.19 96 PRO A O 1
ATOM 717 N N . ASN A 1 97 ? -33.879 -4.371 8.875 1.00 47.47 97 ASN A N 1
ATOM 718 C CA . ASN A 1 97 ? -32.678 -4.909 8.219 1.00 47.47 97 ASN A CA 1
ATOM 719 C C . ASN A 1 97 ? -31.857 -5.790 9.172 1.00 47.47 97 ASN A C 1
ATOM 721 O O . ASN A 1 97 ? -30.895 -5.349 9.794 1.00 47.47 97 ASN A O 1
ATOM 725 N N . SER A 1 98 ? -32.207 -7.073 9.274 1.00 47.81 98 SER A N 1
ATOM 726 C CA . SER A 1 98 ? -31.440 -8.075 10.033 1.00 47.81 98 SER A CA 1
ATOM 727 C C . SER A 1 98 ? -30.225 -8.619 9.259 1.00 47.81 98 SER A C 1
ATOM 729 O O . SER A 1 98 ? -29.834 -9.769 9.451 1.00 47.81 98 SER A O 1
ATOM 731 N N . GLY A 1 99 ? -29.665 -7.836 8.332 1.00 62.59 99 GLY A N 1
ATOM 732 C CA . GLY A 1 99 ? -28.680 -8.289 7.353 1.00 62.59 99 GLY A CA 1
ATOM 733 C C . GLY A 1 99 ? -27.533 -7.308 7.126 1.00 62.59 99 GLY A C 1
ATOM 734 O O . GLY A 1 99 ? -27.494 -6.218 7.683 1.00 62.59 99 GLY A O 1
ATOM 735 N N . VAL A 1 100 ? -26.606 -7.737 6.275 1.00 62.78 100 VAL A N 1
ATOM 736 C CA . VAL A 1 100 ? -25.399 -7.056 5.766 1.00 62.78 100 VAL A CA 1
ATOM 737 C C . VAL A 1 100 ? -25.569 -5.558 5.458 1.00 62.78 100 VAL A C 1
ATOM 739 O O . VAL A 1 100 ? -24.648 -4.772 5.690 1.00 62.78 100 VAL A O 1
ATOM 742 N N . SER A 1 101 ? -26.757 -5.164 4.998 1.00 72.44 101 SER A N 1
ATOM 743 C CA . SER A 1 101 ? -27.152 -3.799 4.626 1.00 72.44 101 SER A CA 1
ATOM 744 C C . SER A 1 101 ? -27.069 -2.770 5.758 1.00 72.44 101 SER A C 1
ATOM 746 O O . SER A 1 101 ? -27.237 -1.584 5.519 1.00 72.44 101 SER A O 1
ATOM 748 N N . ARG A 1 102 ? -26.825 -3.189 7.003 1.00 87.06 102 ARG A N 1
ATOM 749 C CA . ARG A 1 102 ? -26.664 -2.272 8.145 1.00 87.06 102 ARG A CA 1
ATOM 750 C C . ARG A 1 102 ? -25.239 -1.753 8.344 1.00 87.06 102 ARG A C 1
ATOM 752 O O . ARG A 1 102 ? -25.069 -0.697 8.940 1.00 87.06 102 ARG A O 1
ATOM 759 N N . PHE A 1 103 ? -24.228 -2.474 7.860 1.00 91.62 103 PHE A N 1
ATOM 760 C CA . PHE A 1 103 ? -22.819 -2.059 7.963 1.00 91.62 103 PHE A CA 1
ATOM 761 C C . PHE A 1 103 ? -22.272 -1.510 6.649 1.00 91.62 103 PHE A C 1
ATOM 763 O O . PHE A 1 103 ? -21.335 -0.717 6.667 1.00 91.62 103 PHE A O 1
ATOM 770 N N . LEU A 1 104 ? -22.851 -1.945 5.527 1.00 92.56 104 LEU A N 1
ATOM 771 C CA . LEU A 1 104 ? -22.524 -1.467 4.193 1.00 92.56 104 LEU A CA 1
ATOM 772 C C . LEU A 1 104 ? -23.776 -0.865 3.555 1.00 92.56 104 LEU A C 1
ATOM 774 O O . LEU A 1 104 ? -24.762 -1.578 3.363 1.00 92.56 104 LEU A O 1
ATOM 778 N N . LEU A 1 105 ? -23.727 0.422 3.219 1.00 92.31 105 LEU A N 1
ATOM 779 C CA . LEU A 1 105 ? -24.810 1.138 2.538 1.00 92.31 105 LEU A CA 1
ATOM 780 C C . LEU A 1 105 ? -24.359 1.613 1.158 1.00 92.31 105 LEU A C 1
ATOM 782 O O . LEU A 1 105 ? -23.170 1.875 0.992 1.00 92.31 105 LEU A O 1
ATOM 786 N N . PRO A 1 106 ? -25.268 1.768 0.180 1.00 93.12 106 PRO A N 1
ATOM 787 C CA . PRO A 1 106 ? -24.964 2.517 -1.037 1.00 93.12 106 PRO A CA 1
ATOM 788 C C . PRO A 1 106 ? -24.401 3.899 -0.691 1.00 93.12 106 PRO A C 1
ATOM 790 O O . PRO A 1 106 ? -24.863 4.525 0.263 1.00 93.12 106 PRO A O 1
ATOM 793 N N . ALA A 1 107 ? -23.417 4.381 -1.445 1.00 93.31 107 ALA A N 1
ATOM 794 C CA . ALA A 1 107 ? -22.782 5.674 -1.218 1.00 93.31 107 ALA A CA 1
ATOM 795 C C . ALA A 1 107 ? -23.802 6.823 -1.229 1.00 93.31 107 ALA A C 1
ATOM 797 O O . ALA A 1 107 ? -23.643 7.753 -0.444 1.00 93.31 107 ALA A O 1
ATOM 798 N N . SER A 1 108 ? -24.885 6.712 -2.010 1.00 93.25 108 SER A N 1
ATOM 799 C CA . SER A 1 108 ? -26.007 7.666 -2.002 1.00 93.25 108 SER A CA 1
ATOM 800 C C . SER A 1 108 ? -26.581 7.932 -0.608 1.00 93.25 108 SER A C 1
ATOM 802 O O . SER A 1 108 ? -27.011 9.047 -0.326 1.00 93.25 108 SER A O 1
ATOM 804 N N . ASP A 1 109 ? -26.560 6.920 0.262 1.00 90.94 109 ASP A N 1
ATOM 805 C CA . ASP A 1 109 ? -27.161 6.965 1.595 1.00 90.94 109 ASP A CA 1
ATOM 806 C C . ASP A 1 109 ? -26.072 7.014 2.679 1.00 90.94 109 ASP A C 1
ATOM 808 O O . ASP A 1 109 ? -26.154 7.767 3.648 1.00 90.94 109 ASP A O 1
ATOM 812 N N . GLY A 1 110 ? -25.023 6.203 2.512 1.00 91.88 110 GLY A N 1
ATOM 813 C CA . GLY A 1 110 ? -23.960 6.015 3.491 1.00 91.88 110 GLY A CA 1
ATOM 814 C C . GLY A 1 110 ? -22.911 7.125 3.508 1.00 91.88 110 GLY A C 1
ATOM 815 O O . GLY A 1 110 ? -22.324 7.356 4.563 1.00 91.88 110 GLY A O 1
ATOM 816 N N . ALA A 1 111 ? -22.670 7.829 2.393 1.00 92.94 111 ALA A N 1
ATOM 817 C CA . ALA A 1 111 ? -21.608 8.838 2.328 1.00 92.94 111 ALA A CA 1
ATOM 818 C C . ALA A 1 111 ? -21.847 9.988 3.313 1.00 92.94 111 ALA A C 1
ATOM 820 O O . ALA A 1 111 ? -20.930 10.362 4.040 1.00 92.94 111 ALA A O 1
ATOM 821 N N . TYR A 1 112 ? -23.087 10.482 3.405 1.00 91.69 112 TYR A N 1
ATOM 822 C CA . TYR A 1 112 ? -23.451 11.537 4.355 1.00 91.69 112 TYR A CA 1
ATOM 823 C C . TYR A 1 112 ? -23.271 11.086 5.812 1.00 91.69 112 TYR A C 1
ATOM 825 O O . TYR A 1 112 ? -22.711 11.816 6.626 1.00 91.69 112 TYR A O 1
ATOM 833 N N . ILE A 1 113 ? -23.669 9.851 6.135 1.00 92.94 113 ILE A N 1
ATOM 834 C CA . ILE A 1 113 ? -23.518 9.291 7.487 1.00 92.94 113 ILE A CA 1
ATOM 835 C C . ILE A 1 113 ? -22.036 9.186 7.853 1.00 92.94 113 ILE A C 1
ATOM 837 O O . ILE A 1 113 ? -21.633 9.598 8.939 1.00 92.94 113 ILE A O 1
ATOM 841 N N . ILE A 1 114 ? -21.205 8.672 6.941 1.00 95.06 114 ILE A N 1
ATOM 842 C CA . ILE A 1 114 ? -19.757 8.589 7.160 1.00 95.06 114 ILE A CA 1
ATOM 843 C C . ILE A 1 114 ? -19.154 9.992 7.278 1.00 95.06 114 ILE A C 1
ATOM 845 O O . ILE A 1 114 ? -18.295 10.197 8.128 1.00 95.06 114 ILE A O 1
ATOM 849 N N . GLN A 1 115 ? -19.610 10.972 6.496 1.00 94.38 115 GLN A N 1
ATOM 850 C CA . GLN A 1 115 ? -19.151 12.355 6.614 1.00 94.38 115 GLN A CA 1
ATOM 851 C C . GLN A 1 115 ? -19.421 12.928 8.012 1.00 94.38 115 GLN A C 1
ATOM 853 O O . GLN A 1 115 ? -18.494 13.470 8.614 1.00 94.38 115 GLN A O 1
ATOM 858 N N . SER A 1 116 ? -20.624 12.740 8.566 1.00 93.38 116 SER A N 1
ATOM 859 C CA . SER A 1 116 ? -20.933 13.146 9.945 1.00 93.38 116 SER A CA 1
ATOM 860 C C . SER A 1 116 ? -20.063 12.413 10.972 1.00 93.38 116 SER A C 1
ATOM 862 O O . SER A 1 116 ? -19.519 13.038 11.880 1.00 93.38 116 SER A O 1
ATOM 864 N N . LEU A 1 117 ? -19.844 11.102 10.799 1.00 94.56 117 LEU A N 1
ATOM 865 C CA . LEU A 1 117 ? -18.932 10.338 11.662 1.00 94.56 117 LEU A CA 1
ATOM 866 C C . LEU A 1 117 ? -17.487 10.857 11.582 1.00 94.56 117 LEU A C 1
ATOM 868 O O . LEU A 1 117 ? -16.786 10.865 12.591 1.00 94.56 117 LEU A O 1
ATOM 872 N N . LEU A 1 118 ? -17.028 11.288 10.403 1.00 95.81 118 LEU A N 1
ATOM 873 C CA . LEU A 1 118 ? -15.699 11.872 10.217 1.00 95.81 118 LEU A CA 1
ATOM 874 C C . LEU A 1 118 ? -15.588 13.249 10.879 1.00 95.81 118 LEU A C 1
ATOM 876 O O . LEU A 1 118 ? -14.546 13.547 11.454 1.00 95.81 118 LEU A O 1
ATOM 880 N N . GLU A 1 119 ? -16.632 14.076 10.845 1.00 94.25 119 GLU A N 1
ATOM 881 C CA . GLU A 1 119 ? -16.649 15.377 11.532 1.00 94.25 119 GLU A CA 1
ATOM 882 C C . GLU A 1 119 ? -16.494 15.221 13.053 1.00 94.25 119 GLU A C 1
ATOM 884 O O . GLU A 1 119 ? -15.738 15.970 13.676 1.00 94.25 119 GLU A O 1
ATOM 889 N N . GLU A 1 120 ? -17.122 14.195 13.632 1.00 93.12 120 GLU A N 1
ATOM 890 C CA . GLU A 1 120 ? -17.037 13.863 15.061 1.00 93.12 120 GLU A CA 1
ATOM 891 C C . GLU A 1 120 ? -15.796 13.032 15.439 1.00 93.12 120 GLU A C 1
ATOM 893 O O . GLU A 1 120 ? -15.494 12.864 16.624 1.00 93.12 120 GLU A O 1
ATOM 898 N N . LEU A 1 121 ? -15.062 12.496 14.457 1.00 95.00 121 LEU A N 1
ATOM 899 C CA . LEU A 1 121 ? -13.914 11.630 14.706 1.00 95.00 121 LEU A CA 1
ATOM 900 C C . LEU A 1 121 ? -12.768 12.416 15.354 1.00 95.00 121 LEU A C 1
ATOM 902 O O . LEU A 1 121 ? -12.210 13.343 14.765 1.00 95.00 121 LEU A O 1
ATOM 906 N N . VAL A 1 122 ? -12.368 11.971 16.542 1.00 95.12 122 VAL A N 1
ATOM 907 C CA . VAL A 1 122 ? -11.258 12.529 17.321 1.00 95.12 122 VAL A CA 1
ATOM 908 C C . VAL A 1 122 ? -10.081 11.562 17.402 1.00 95.12 122 VAL A C 1
ATOM 910 O O . VAL A 1 122 ? -10.192 10.368 17.108 1.00 95.12 122 VAL A O 1
ATOM 913 N N . THR A 1 123 ? -8.930 12.079 17.829 1.00 95.88 123 THR A N 1
ATOM 914 C CA . THR A 1 123 ? -7.764 11.258 18.172 1.00 95.88 123 THR A CA 1
ATOM 915 C C . THR A 1 123 ? -8.078 10.255 19.284 1.00 95.88 123 THR A C 1
ATOM 917 O O . THR A 1 123 ? -8.966 10.469 20.110 1.00 95.88 123 THR A O 1
ATOM 920 N N . ASP A 1 124 ? -7.346 9.137 19.312 1.00 94.94 124 ASP A N 1
ATOM 921 C CA . ASP A 1 124 ? -7.539 8.122 20.347 1.00 94.94 124 ASP A CA 1
ATOM 922 C C . ASP A 1 124 ? -7.221 8.696 21.737 1.00 94.94 124 ASP A C 1
ATOM 924 O O . ASP A 1 124 ? -6.122 9.199 21.970 1.00 94.94 124 ASP A O 1
ATOM 928 N N . GLN A 1 125 ? -8.188 8.621 22.652 1.00 93.25 125 GLN A N 1
ATOM 929 C CA . GLN A 1 125 ? -8.124 9.270 23.967 1.00 93.25 125 GLN A CA 1
ATOM 930 C C . GLN A 1 125 ? -7.472 8.387 25.042 1.00 93.25 125 GLN A C 1
ATOM 932 O O . GLN A 1 125 ? -7.340 8.808 26.194 1.00 93.25 125 GLN A O 1
ATOM 937 N N . TRP A 1 126 ? -7.061 7.159 24.701 1.00 93.75 126 TRP A N 1
ATOM 938 C CA . TRP A 1 126 ? -6.327 6.300 25.629 1.00 93.75 126 TRP A CA 1
ATOM 939 C C . TRP A 1 126 ? -4.987 6.948 26.025 1.00 93.75 126 TRP A C 1
ATOM 941 O O . TRP A 1 126 ? -4.176 7.265 25.150 1.00 93.75 126 TRP A O 1
ATOM 951 N N . PRO A 1 127 ? -4.711 7.127 27.334 1.00 93.25 127 PRO A N 1
ATOM 952 C CA . PRO A 1 127 ? -3.485 7.772 27.783 1.00 93.25 127 PRO A CA 1
ATOM 953 C C . PRO A 1 127 ? -2.231 7.021 27.337 1.00 93.25 127 PRO A C 1
ATOM 955 O O . PRO A 1 127 ? -2.108 5.808 27.528 1.00 93.25 127 PRO A O 1
ATOM 958 N N . VAL A 1 128 ? -1.257 7.764 26.814 1.00 95.69 128 VAL A N 1
ATOM 959 C CA . VAL A 1 128 ? 0.061 7.237 26.456 1.00 95.69 128 VAL A CA 1
ATOM 960 C C . VAL A 1 128 ? 1.054 7.648 27.533 1.00 95.69 128 VAL A C 1
ATOM 962 O O . VAL A 1 128 ? 1.329 8.832 27.720 1.00 95.69 128 VAL A O 1
ATOM 965 N N . ALA A 1 129 ? 1.578 6.672 28.272 1.00 95.12 129 ALA A N 1
ATOM 966 C CA . ALA A 1 129 ? 2.567 6.953 29.304 1.00 95.12 129 ALA A CA 1
ATOM 967 C C . ALA A 1 129 ? 3.878 7.476 28.678 1.00 95.12 129 ALA A C 1
ATOM 969 O O . ALA A 1 129 ? 4.251 7.010 27.596 1.00 95.12 129 ALA A O 1
ATOM 970 N N . PRO A 1 130 ? 4.609 8.391 29.346 1.00 96.62 130 PRO A N 1
ATOM 971 C CA . PRO A 1 130 ? 5.899 8.874 28.861 1.00 96.62 130 PRO A CA 1
ATOM 972 C C . PRO A 1 130 ? 6.843 7.720 28.510 1.00 96.62 130 PRO A C 1
ATOM 974 O O . PRO A 1 130 ? 6.874 6.706 29.206 1.00 96.62 130 PRO A O 1
ATOM 977 N N . GLY A 1 131 ? 7.593 7.861 27.416 1.00 96.50 131 GLY A N 1
ATOM 978 C CA . GLY A 1 131 ? 8.471 6.796 26.924 1.00 96.50 131 GLY A CA 1
ATOM 979 C C . GLY A 1 131 ? 7.755 5.679 26.157 1.00 96.50 131 GLY A C 1
ATOM 980 O O . GLY A 1 131 ? 8.421 4.758 25.705 1.00 96.50 131 GLY A O 1
ATOM 981 N N . ASN A 1 132 ? 6.432 5.748 25.960 1.00 97.44 132 ASN A N 1
ATOM 982 C CA . ASN A 1 132 ? 5.699 4.780 25.147 1.00 97.44 132 ASN A CA 1
ATOM 983 C C . ASN A 1 132 ? 5.107 5.398 23.873 1.00 97.44 132 ASN A C 1
ATOM 985 O O . ASN A 1 132 ? 4.770 6.578 23.808 1.00 97.44 132 ASN A O 1
ATOM 989 N N . ARG A 1 133 ? 4.940 4.552 22.861 1.00 96.38 133 ARG A N 1
ATOM 990 C CA . ARG A 1 133 ? 4.119 4.763 21.671 1.00 96.38 133 ARG A CA 1
ATOM 991 C C . ARG A 1 133 ? 2.646 4.586 22.027 1.00 96.38 133 ARG A C 1
ATOM 993 O O . ARG A 1 133 ? 2.300 3.825 22.932 1.00 96.38 133 ARG A O 1
ATOM 1000 N N . SER A 1 134 ? 1.772 5.222 21.251 1.00 95.75 134 SER A N 1
ATOM 1001 C CA . SER A 1 134 ? 0.340 4.913 21.276 1.00 95.75 134 SER A CA 1
ATOM 1002 C C . SER A 1 134 ? 0.100 3.435 20.970 1.00 95.75 134 SER A C 1
ATOM 1004 O O . SER A 1 134 ? 0.783 2.842 20.126 1.00 95.75 134 SER A O 1
ATOM 1006 N N . LEU A 1 1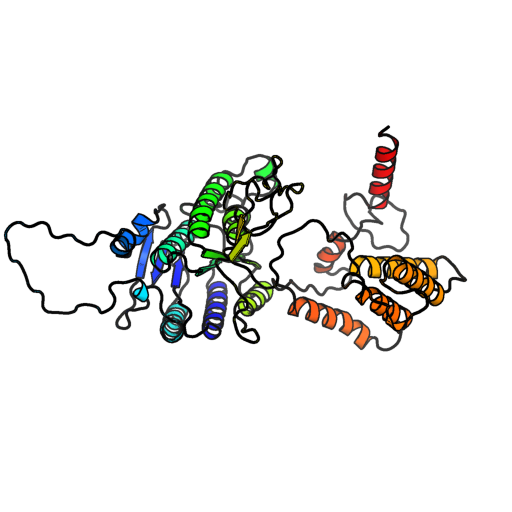35 ? -0.901 2.860 21.628 1.00 97.06 135 LEU A N 1
ATOM 1007 C CA . LEU A 1 135 ? -1.381 1.523 21.321 1.00 97.06 135 LEU A CA 1
ATOM 1008 C C . LEU A 1 135 ? -2.153 1.552 20.000 1.00 97.06 135 LEU A C 1
ATOM 1010 O O . LEU A 1 135 ? -3.013 2.405 19.780 1.00 97.06 135 LEU A O 1
ATOM 1014 N N . ARG A 1 136 ? -1.794 0.653 19.087 1.00 97.69 136 ARG A N 1
ATOM 1015 C CA . ARG A 1 136 ? -2.386 0.575 17.755 1.00 97.69 136 ARG A CA 1
ATOM 1016 C C . ARG A 1 136 ? -2.567 -0.875 17.357 1.00 97.69 136 ARG A C 1
ATOM 1018 O O . ARG A 1 136 ? -1.579 -1.586 17.188 1.00 97.69 136 ARG A O 1
ATOM 1025 N N . CYS A 1 137 ? -3.816 -1.264 17.138 1.00 97.88 137 CYS A N 1
ATOM 1026 C CA . CYS A 1 137 ? -4.207 -2.622 16.771 1.00 97.88 137 CYS A CA 1
ATOM 1027 C C . CYS A 1 137 ? -4.517 -2.783 15.272 1.00 97.88 137 CYS A C 1
ATOM 1029 O O . CYS A 1 137 ? -5.547 -3.342 14.895 1.00 97.88 137 CYS A O 1
ATOM 1031 N N . THR A 1 138 ? -3.624 -2.298 14.399 1.00 98.38 138 THR A N 1
ATOM 1032 C CA . THR A 1 138 ? -3.810 -2.328 12.934 1.00 98.38 138 THR A CA 1
ATOM 1033 C C . THR A 1 138 ? -4.146 -3.728 12.419 1.00 98.38 138 THR A C 1
ATOM 1035 O O . THR A 1 138 ? -5.074 -3.876 11.630 1.00 98.38 138 THR A O 1
ATOM 1038 N N . GLY A 1 139 ? -3.449 -4.769 12.890 1.00 97.50 139 GLY A N 1
ATOM 1039 C CA . GLY A 1 139 ? -3.713 -6.138 12.442 1.00 97.50 139 GLY A CA 1
ATOM 1040 C C . GLY A 1 139 ? -5.130 -6.612 12.779 1.00 97.50 139 GLY A C 1
ATOM 1041 O O . GLY A 1 139 ? -5.814 -7.170 11.920 1.00 97.50 139 GLY A O 1
ATOM 1042 N N . VAL A 1 140 ? -5.625 -6.313 13.986 1.00 97.50 140 VAL A N 1
ATOM 1043 C CA . VAL A 1 140 ? -7.011 -6.631 14.377 1.00 97.50 140 VAL A CA 1
ATOM 1044 C C . VAL A 1 140 ? -8.012 -5.830 13.552 1.00 97.50 140 VAL A C 1
ATOM 1046 O O . VAL A 1 140 ? -8.993 -6.404 13.091 1.00 97.50 140 VAL A O 1
ATOM 1049 N N . ALA A 1 141 ? -7.758 -4.541 13.308 1.00 97.75 141 ALA A N 1
ATOM 1050 C CA . ALA A 1 141 ? -8.632 -3.703 12.486 1.00 97.75 141 ALA A CA 1
ATOM 1051 C C . ALA A 1 141 ? -8.795 -4.271 11.067 1.00 97.75 141 ALA A C 1
ATOM 1053 O O . ALA A 1 141 ? -9.917 -4.400 10.576 1.00 97.75 141 ALA A O 1
ATOM 1054 N N . LEU A 1 142 ? -7.688 -4.690 10.446 1.00 97.50 142 LEU A N 1
ATOM 1055 C CA . LEU A 1 142 ? -7.694 -5.310 9.121 1.00 97.50 142 LEU A CA 1
ATOM 1056 C C . LEU A 1 142 ? -8.399 -6.673 9.117 1.00 97.50 142 LEU A C 1
ATOM 1058 O O . LEU A 1 142 ? -9.182 -6.948 8.210 1.00 97.50 142 LEU A O 1
ATOM 1062 N N . SER A 1 143 ? -8.180 -7.505 10.140 1.00 95.75 143 SER A N 1
ATOM 1063 C CA . SER A 1 143 ? -8.867 -8.798 10.279 1.00 95.75 143 SER A CA 1
ATOM 1064 C C . SER A 1 143 ? -10.383 -8.634 10.444 1.00 95.75 143 SER A C 1
ATOM 1066 O O . SER A 1 143 ? -11.160 -9.298 9.756 1.00 95.75 143 SER A O 1
ATOM 1068 N N . VAL A 1 144 ? -10.819 -7.697 11.294 1.00 95.56 144 VAL A N 1
ATOM 1069 C CA . VAL A 1 144 ? -12.240 -7.379 11.502 1.00 95.56 144 VAL A CA 1
ATOM 1070 C C . VAL A 1 144 ? -12.874 -6.856 10.212 1.00 95.56 144 VAL A C 1
ATOM 1072 O O . VAL A 1 144 ? -13.937 -7.341 9.827 1.00 95.56 144 VAL A O 1
ATOM 1075 N N . ALA A 1 145 ? -12.215 -5.933 9.504 1.00 95.31 145 ALA A N 1
ATOM 1076 C CA . ALA A 1 145 ? -12.703 -5.406 8.230 1.00 95.31 145 ALA A CA 1
ATOM 1077 C C . ALA A 1 145 ? -12.806 -6.501 7.151 1.00 95.31 145 ALA A C 1
ATOM 1079 O O . ALA A 1 145 ? -13.834 -6.617 6.483 1.00 95.31 145 ALA A O 1
ATOM 1080 N N . ALA A 1 146 ? -11.789 -7.359 7.021 1.00 94.00 146 ALA A N 1
ATOM 1081 C CA . ALA A 1 146 ? -11.817 -8.491 6.095 1.00 94.00 146 ALA A CA 1
ATOM 1082 C C . ALA A 1 146 ? -12.908 -9.510 6.459 1.00 94.00 146 ALA A C 1
ATOM 1084 O O . ALA A 1 146 ? -13.567 -10.059 5.577 1.00 94.00 146 ALA A O 1
ATOM 1085 N N . GLY A 1 147 ? -13.121 -9.766 7.753 1.00 90.88 147 GLY A N 1
ATOM 1086 C CA . GLY A 1 147 ? -14.188 -10.633 8.249 1.00 90.88 147 GLY A CA 1
ATOM 1087 C C . GLY A 1 147 ? -15.578 -10.087 7.922 1.00 90.88 147 GLY A C 1
ATOM 1088 O O . GLY A 1 147 ? -16.399 -10.825 7.374 1.00 90.88 147 GLY A O 1
ATOM 1089 N N . LEU A 1 148 ? -15.804 -8.796 8.190 1.00 90.12 148 LEU A N 1
ATOM 1090 C CA . LEU A 1 148 ? -17.038 -8.077 7.871 1.00 90.12 148 LEU A CA 1
ATOM 1091 C C . LEU A 1 148 ? -17.350 -8.172 6.374 1.00 90.12 148 LEU A C 1
ATOM 1093 O O . LEU A 1 148 ? -18.393 -8.707 6.002 1.00 90.12 148 LEU A O 1
ATOM 1097 N N . LEU A 1 149 ? -16.421 -7.745 5.511 1.00 90.56 149 LEU A N 1
ATOM 1098 C CA . LEU A 1 149 ? -16.595 -7.825 4.057 1.00 90.56 149 LEU A CA 1
ATOM 1099 C C . LEU A 1 149 ? -16.855 -9.263 3.595 1.00 90.56 149 LEU A C 1
ATOM 1101 O O . LEU A 1 149 ? -17.733 -9.503 2.771 1.00 90.56 149 LEU A O 1
ATOM 1105 N N . GLY A 1 150 ? -16.144 -10.236 4.171 1.00 87.31 150 GLY A N 1
ATOM 1106 C CA . GLY A 1 150 ? -16.252 -11.651 3.815 1.00 87.31 150 GLY A CA 1
ATOM 1107 C C . GLY A 1 150 ? -17.576 -12.317 4.182 1.00 87.31 150 GLY A C 1
ATOM 1108 O O . GLY A 1 150 ? -17.840 -13.417 3.691 1.00 87.31 150 GLY A O 1
ATOM 1109 N N . ALA A 1 151 ? -18.383 -11.708 5.050 1.00 82.25 151 ALA A N 1
ATOM 1110 C CA . ALA A 1 151 ? -19.772 -12.111 5.271 1.00 82.25 151 ALA A CA 1
ATOM 1111 C C . ALA A 1 151 ? -20.759 -11.258 4.492 1.00 82.25 151 ALA A C 1
ATOM 1113 O O . ALA A 1 151 ? -21.812 -11.755 4.100 1.00 82.25 151 ALA A O 1
ATOM 1114 N N . CYS A 1 152 ? -20.418 -9.990 4.281 1.00 78.06 152 CYS A N 1
ATOM 1115 C CA . CYS A 1 152 ? -21.278 -9.068 3.579 1.00 78.06 152 CYS A CA 1
ATOM 1116 C C . CYS A 1 152 ? -21.387 -9.386 2.085 1.00 78.06 152 CYS A C 1
ATOM 1118 O O . CYS A 1 152 ? -22.484 -9.392 1.537 1.00 78.06 152 CYS A O 1
ATOM 1120 N N . MET A 1 153 ? -20.264 -9.687 1.438 1.00 74.06 153 MET A N 1
ATOM 1121 C CA . MET A 1 153 ? -20.168 -9.739 -0.020 1.00 74.06 153 MET A CA 1
ATOM 1122 C C . MET A 1 153 ? -19.373 -10.967 -0.503 1.00 74.06 153 MET A C 1
ATOM 1124 O O . MET A 1 153 ? -18.359 -10.821 -1.186 1.00 74.06 153 MET A O 1
ATOM 1128 N N . PRO A 1 154 ? -19.786 -12.207 -0.166 1.00 72.56 154 PRO A N 1
ATOM 1129 C CA . PRO A 1 154 ? -19.025 -13.395 -0.539 1.00 72.56 154 PRO A CA 1
ATOM 1130 C C . PRO A 1 154 ? -18.902 -13.527 -2.066 1.00 72.56 154 PRO A C 1
ATOM 1132 O O . PRO A 1 154 ? -19.901 -13.582 -2.780 1.00 72.56 154 PRO A O 1
ATOM 1135 N N . GLY A 1 155 ? -17.665 -13.596 -2.567 1.00 73.69 155 GLY A N 1
ATOM 1136 C CA . GLY A 1 155 ? -17.376 -13.769 -3.996 1.00 73.69 155 GLY A CA 1
ATOM 1137 C C . GLY A 1 155 ? -17.554 -12.508 -4.847 1.00 73.69 155 GLY A C 1
ATOM 1138 O O . GLY A 1 155 ? -17.417 -12.585 -6.067 1.00 73.69 155 GLY A O 1
ATOM 1139 N N . THR A 1 156 ? -17.832 -11.359 -4.225 1.00 85.88 156 THR A N 1
ATOM 1140 C CA . THR A 1 156 ? -17.837 -10.054 -4.895 1.00 85.88 156 THR A CA 1
ATOM 1141 C C . THR A 1 156 ? -16.572 -9.293 -4.518 1.00 85.88 156 THR A C 1
ATOM 1143 O O . THR A 1 156 ? -16.135 -9.333 -3.372 1.00 85.88 156 THR A O 1
ATOM 1146 N N . GLY A 1 157 ? -15.973 -8.596 -5.483 1.00 86.94 157 GLY A N 1
ATOM 1147 C CA . GLY A 1 157 ? -14.800 -7.770 -5.221 1.00 86.94 157 GLY A CA 1
ATOM 1148 C C . GLY A 1 157 ? -15.101 -6.650 -4.223 1.00 86.94 157 GLY A C 1
ATOM 1149 O O . GLY A 1 157 ? -16.098 -5.946 -4.368 1.00 86.94 157 GLY A O 1
ATOM 1150 N N . ALA A 1 158 ? -14.229 -6.472 -3.233 1.00 93.44 158 ALA A N 1
ATOM 1151 C CA . ALA A 1 158 ? -14.301 -5.385 -2.258 1.00 93.44 158 ALA A CA 1
ATOM 1152 C C . ALA A 1 158 ? -12.894 -4.875 -1.929 1.00 93.44 158 ALA A C 1
ATOM 1154 O O . ALA A 1 158 ? -11.909 -5.590 -2.119 1.00 93.44 158 ALA A O 1
ATOM 1155 N N . ARG A 1 159 ? -12.792 -3.646 -1.421 1.00 95.19 159 ARG A N 1
ATOM 1156 C CA . ARG A 1 159 ? -11.517 -2.970 -1.157 1.00 95.19 159 ARG A CA 1
ATOM 1157 C C . ARG A 1 159 ? -11.501 -2.408 0.257 1.00 95.19 159 ARG A C 1
ATOM 1159 O O . ARG A 1 159 ? -12.389 -1.652 0.638 1.00 95.19 159 ARG A O 1
ATOM 1166 N N . ILE A 1 160 ? -10.492 -2.791 1.031 1.00 97.75 160 ILE A N 1
ATOM 1167 C CA . ILE A 1 160 ? -10.175 -2.194 2.327 1.00 97.75 160 ILE A CA 1
ATOM 1168 C C . ILE A 1 160 ? -9.161 -1.087 2.066 1.00 97.75 160 ILE A C 1
ATOM 1170 O O . ILE A 1 160 ? -8.054 -1.368 1.617 1.00 97.75 160 ILE A O 1
ATOM 1174 N N . VAL A 1 161 ? -9.534 0.155 2.362 1.00 98.00 161 VAL A N 1
ATOM 1175 C CA . VAL A 1 161 ? -8.651 1.321 2.249 1.00 98.00 161 VAL A CA 1
ATOM 1176 C C . VAL A 1 161 ? -8.188 1.707 3.650 1.00 98.00 161 VAL A C 1
ATOM 1178 O O . VAL A 1 161 ? -8.951 2.272 4.431 1.00 98.00 161 VAL A O 1
ATOM 1181 N N . ALA A 1 162 ? -6.950 1.358 4.000 1.00 98.31 162 ALA A N 1
ATOM 1182 C CA . ALA A 1 162 ? -6.406 1.572 5.336 1.00 98.31 162 ALA A CA 1
ATOM 1183 C C . ALA A 1 162 ? -5.530 2.831 5.389 1.00 98.31 162 ALA A C 1
ATOM 1185 O O . ALA A 1 162 ? -4.472 2.878 4.761 1.00 98.31 162 ALA A O 1
ATOM 1186 N N . LEU A 1 163 ? -5.937 3.825 6.187 1.00 98.31 163 LEU A N 1
ATOM 1187 C CA . LEU A 1 163 ? -5.114 4.994 6.514 1.00 98.31 163 LEU A CA 1
ATOM 1188 C C . LEU A 1 163 ? -4.400 4.760 7.850 1.00 98.31 163 LEU A C 1
ATOM 1190 O O . LEU A 1 163 ? -5.035 4.670 8.902 1.00 98.31 163 LEU A O 1
ATOM 1194 N N . VAL A 1 164 ? -3.070 4.644 7.823 1.00 97.62 164 VAL A N 1
ATOM 1195 C CA . VAL A 1 164 ? -2.274 4.226 8.988 1.00 97.62 164 VAL A CA 1
ATOM 1196 C C . VAL A 1 164 ? -1.214 5.266 9.345 1.00 97.62 164 VAL A C 1
ATOM 1198 O O . VAL A 1 164 ? -0.281 5.518 8.595 1.00 97.62 164 VAL A O 1
ATOM 1201 N N . GLY A 1 165 ? -1.321 5.841 10.544 1.00 96.31 165 GLY A N 1
ATOM 1202 C CA . GLY A 1 165 ? -0.399 6.877 11.030 1.00 96.31 165 GLY A CA 1
ATOM 1203 C C . GLY A 1 165 ? 0.752 6.382 11.910 1.00 96.31 165 GLY A C 1
ATOM 1204 O O . GLY A 1 165 ? 1.026 7.022 12.927 1.00 96.31 165 GLY A O 1
ATOM 1205 N N . GLY A 1 166 ? 1.286 5.179 11.680 1.00 96.75 166 GLY A N 1
ATOM 1206 C CA . GLY A 1 166 ? 2.337 4.560 12.509 1.00 96.75 166 GLY A CA 1
ATOM 1207 C C . GLY A 1 166 ? 2.230 3.031 12.629 1.00 96.75 166 GLY A C 1
ATOM 1208 O O . GLY A 1 166 ? 1.222 2.458 12.219 1.00 96.75 166 GLY A O 1
ATOM 1209 N N . PRO A 1 167 ? 3.234 2.354 13.214 1.00 97.81 167 PRO A N 1
ATOM 1210 C CA . PRO A 1 167 ? 3.273 0.894 13.280 1.00 97.81 167 PRO A CA 1
ATOM 1211 C C . PRO A 1 167 ? 2.197 0.304 14.201 1.00 97.81 167 PRO A C 1
ATOM 1213 O O . PRO A 1 167 ? 1.733 0.958 15.139 1.00 97.81 167 PRO A O 1
ATOM 1216 N N . CYS A 1 168 ? 1.825 -0.955 13.945 1.00 98.12 168 CYS A N 1
ATOM 1217 C CA . CYS A 1 168 ? 1.014 -1.762 14.862 1.00 98.12 168 CYS A CA 1
ATOM 1218 C C . CYS A 1 168 ? 1.839 -2.074 16.119 1.00 98.12 168 CYS A C 1
ATOM 1220 O O . CYS A 1 168 ? 2.929 -2.641 16.012 1.00 98.12 168 CYS A O 1
ATOM 1222 N N . THR A 1 169 ? 1.337 -1.704 17.293 1.00 97.81 169 THR A N 1
ATOM 1223 C CA . THR A 1 169 ? 2.029 -1.856 18.588 1.00 97.81 169 THR A CA 1
ATOM 1224 C C . THR A 1 169 ? 1.294 -2.787 19.545 1.00 97.81 169 THR A C 1
ATOM 1226 O O . THR A 1 169 ? 1.850 -3.174 20.572 1.00 97.81 169 THR A O 1
ATOM 1229 N N . GLU A 1 170 ? 0.069 -3.197 19.211 1.00 96.62 170 GLU A N 1
ATOM 1230 C CA . GLU A 1 170 ? -0.742 -4.079 20.042 1.00 96.62 170 GLU A CA 1
ATOM 1231 C C . GLU A 1 170 ? -1.501 -5.124 19.216 1.00 96.62 170 GLU A C 1
ATOM 1233 O O . GLU A 1 170 ? -2.036 -4.830 18.149 1.00 96.62 170 GLU A O 1
ATOM 1238 N N . GLY A 1 171 ? -1.581 -6.340 19.761 1.00 96.56 171 GLY A N 1
ATOM 1239 C CA . GLY A 1 171 ? -2.340 -7.443 19.184 1.00 96.56 171 GLY A CA 1
ATOM 1240 C C . GLY A 1 171 ? -1.616 -8.201 18.062 1.00 96.56 171 GLY A C 1
ATOM 1241 O O . GLY A 1 171 ? -0.418 -8.032 17.828 1.00 96.56 171 GLY A O 1
ATOM 1242 N N . PRO A 1 172 ? -2.330 -9.108 17.381 1.00 96.44 172 PRO A N 1
ATOM 1243 C CA . PRO A 1 172 ? -1.827 -9.785 16.191 1.00 96.44 172 PRO A CA 1
ATOM 1244 C C . PRO A 1 172 ? -1.364 -8.795 15.123 1.00 96.44 172 PRO A C 1
ATOM 1246 O O . PRO A 1 172 ? -1.996 -7.763 14.899 1.00 96.44 172 PRO A O 1
ATOM 1249 N N . GLY A 1 173 ? -0.245 -9.110 14.470 1.00 96.88 173 GLY A N 1
ATOM 1250 C CA . GLY A 1 173 ? 0.375 -8.214 13.494 1.00 96.88 173 GLY A CA 1
ATOM 1251 C C . GLY A 1 173 ? 1.178 -7.056 14.101 1.00 96.88 173 GLY A C 1
ATOM 1252 O O . GLY A 1 173 ? 1.565 -6.160 13.350 1.00 96.88 173 GLY A O 1
ATOM 1253 N N . SER A 1 174 ? 1.447 -7.053 15.418 1.00 98.12 174 SER A N 1
ATOM 1254 C CA . SER A 1 174 ? 2.387 -6.112 16.051 1.00 98.12 174 SER A CA 1
ATOM 1255 C C . SER A 1 174 ? 3.750 -6.125 15.361 1.00 98.12 174 SER A C 1
ATOM 1257 O O . SER A 1 174 ? 4.369 -7.173 15.208 1.00 98.12 174 SER A O 1
ATOM 1259 N N . ILE A 1 175 ? 4.221 -4.935 15.003 1.00 98.19 175 ILE A N 1
ATOM 1260 C CA . ILE A 1 175 ? 5.490 -4.670 14.311 1.00 98.19 175 ILE A CA 1
ATOM 1261 C C . ILE A 1 175 ? 6.601 -4.361 15.315 1.00 98.19 175 ILE A C 1
ATOM 1263 O O . ILE A 1 175 ? 7.776 -4.632 15.075 1.00 98.19 175 ILE A O 1
ATOM 1267 N N . ILE A 1 176 ? 6.224 -3.762 16.442 1.00 97.75 176 ILE A N 1
ATOM 1268 C CA . ILE A 1 176 ? 7.134 -3.286 17.475 1.00 97.75 176 ILE A CA 1
ATOM 1269 C C . ILE A 1 176 ? 6.422 -3.240 18.825 1.00 97.75 176 ILE A C 1
ATOM 1271 O O . ILE A 1 176 ? 5.191 -3.235 18.888 1.00 97.75 176 ILE A O 1
ATOM 1275 N N . SER A 1 177 ? 7.192 -3.195 19.910 1.00 97.12 177 SER A N 1
ATOM 1276 C CA . SER A 1 177 ? 6.656 -2.924 21.237 1.00 97.12 177 SER A CA 1
ATOM 1277 C C . SER A 1 177 ? 6.176 -1.470 21.366 1.00 97.12 177 SER A C 1
ATOM 1279 O O . SER A 1 177 ? 6.477 -0.583 20.555 1.00 97.12 177 SER A O 1
ATOM 1281 N N . LYS A 1 178 ? 5.445 -1.204 22.449 1.00 96.38 178 LYS A N 1
ATOM 1282 C CA . LYS A 1 178 ? 5.080 0.160 22.827 1.00 96.38 178 LYS A CA 1
ATOM 1283 C C . LYS A 1 178 ? 6.253 0.973 23.383 1.00 96.38 178 LYS A C 1
ATOM 1285 O O . LYS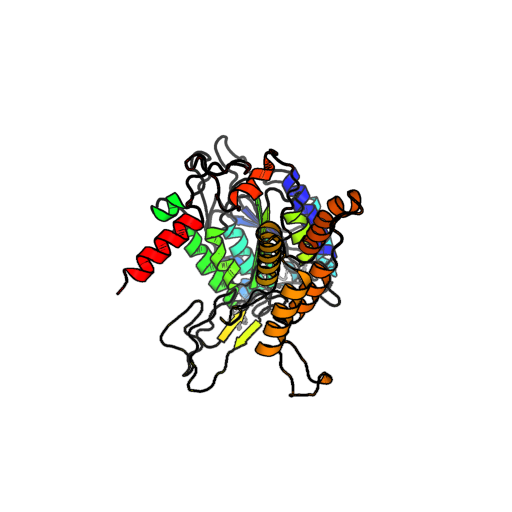 A 1 178 ? 6.145 2.186 23.373 1.00 96.38 178 LYS A O 1
ATOM 1290 N N . ASP A 1 179 ? 7.345 0.370 23.841 1.00 97.31 179 ASP A N 1
ATOM 1291 C CA . ASP A 1 179 ? 8.444 1.098 24.488 1.00 97.31 179 ASP A CA 1
ATOM 1292 C C . ASP A 1 179 ? 9.295 1.845 23.447 1.00 97.31 179 ASP A C 1
ATOM 1294 O O . ASP A 1 179 ? 9.834 1.228 22.529 1.00 97.31 179 ASP A O 1
ATOM 1298 N N . LEU A 1 180 ? 9.422 3.172 23.561 1.00 96.69 180 LEU A N 1
ATOM 1299 C CA . LEU A 1 180 ? 10.193 3.997 22.621 1.00 96.69 180 LEU A CA 1
ATOM 1300 C C . LEU A 1 180 ? 11.689 3.664 22.607 1.00 96.69 180 LEU A C 1
ATOM 1302 O O . LEU A 1 180 ? 12.354 3.990 21.625 1.00 96.69 180 LEU A O 1
ATOM 1306 N N . SER A 1 181 ? 12.209 3.026 23.659 1.00 96.50 181 SER A N 1
ATOM 1307 C CA . SER A 1 181 ? 13.596 2.557 23.696 1.00 96.50 181 SER A CA 1
ATOM 1308 C C . SER A 1 181 ? 13.855 1.390 22.742 1.00 96.50 181 SER A C 1
ATOM 1310 O O . SER A 1 181 ? 14.983 1.243 22.271 1.00 96.50 181 SER A O 1
ATOM 1312 N N . ASP A 1 182 ? 12.821 0.620 22.387 1.00 95.31 182 ASP A N 1
ATOM 1313 C CA . ASP A 1 182 ? 12.918 -0.401 21.350 1.00 95.31 182 ASP A CA 1
ATOM 1314 C C . ASP A 1 182 ? 12.900 0.286 19.975 1.00 95.31 182 ASP A C 1
ATOM 1316 O O . ASP A 1 182 ? 11.893 0.918 19.632 1.00 95.31 182 ASP A O 1
ATOM 1320 N N . PRO A 1 183 ? 13.967 0.197 19.161 1.00 94.38 183 PRO A N 1
ATOM 1321 C CA . PRO A 1 183 ? 13.985 0.795 17.833 1.00 94.38 183 PRO A CA 1
ATOM 1322 C C . PRO A 1 183 ? 13.152 -0.028 16.845 1.00 94.38 183 PRO A C 1
ATOM 1324 O O . PRO A 1 183 ? 13.019 -1.249 16.967 1.00 94.38 183 PRO A O 1
ATOM 1327 N N . VAL A 1 184 ? 12.616 0.630 15.814 1.00 94.81 184 VAL A N 1
ATOM 1328 C CA . VAL A 1 184 ? 12.025 -0.101 14.690 1.00 94.81 184 VAL A CA 1
ATOM 1329 C C . VAL A 1 184 ? 13.126 -0.849 13.949 1.00 94.81 184 VAL A C 1
ATOM 1331 O O . VAL A 1 184 ? 14.158 -0.273 13.614 1.00 94.81 184 VAL A O 1
ATOM 1334 N N . ARG A 1 185 ? 12.898 -2.146 13.699 1.00 96.12 185 ARG A N 1
ATOM 1335 C CA . ARG A 1 185 ? 13.867 -3.025 13.032 1.00 96.12 185 ARG A CA 1
ATOM 1336 C C . ARG A 1 185 ? 14.407 -2.417 11.734 1.00 96.12 185 ARG A C 1
ATOM 1338 O O . ARG A 1 185 ? 13.645 -1.861 10.933 1.00 96.12 185 ARG A O 1
ATOM 1345 N N . SER A 1 186 ? 15.707 -2.591 11.526 1.00 93.88 186 SER A N 1
ATOM 1346 C CA . SER A 1 186 ? 16.454 -2.251 10.316 1.00 93.88 186 SER A CA 1
ATOM 1347 C C . SER A 1 186 ? 16.752 -3.496 9.470 1.00 93.88 186 SER A C 1
ATOM 1349 O O . SER A 1 186 ? 16.583 -4.626 9.930 1.00 93.88 186 SER A O 1
ATOM 1351 N N . HIS A 1 187 ? 17.263 -3.314 8.248 1.00 84.25 187 HIS A N 1
ATOM 1352 C CA . HIS A 1 187 ? 17.737 -4.438 7.427 1.00 84.25 187 HIS A CA 1
ATOM 1353 C C . HIS A 1 187 ? 18.826 -5.260 8.131 1.00 84.25 187 HIS A C 1
ATOM 1355 O O . HIS A 1 187 ? 18.766 -6.482 8.122 1.00 84.25 187 HIS A O 1
ATOM 1361 N N . LYS A 1 188 ? 19.740 -4.600 8.853 1.00 89.12 188 LYS A N 1
ATOM 1362 C CA . LYS A 1 188 ? 20.789 -5.268 9.636 1.00 89.12 188 LYS A CA 1
ATOM 1363 C C . LYS A 1 188 ? 20.218 -6.175 10.728 1.00 89.12 188 LYS A C 1
ATOM 1365 O O . LYS A 1 188 ? 20.803 -7.215 11.021 1.00 89.12 188 LYS A O 1
ATOM 1370 N N . ASP A 1 189 ? 19.105 -5.778 11.340 1.00 91.94 189 ASP A N 1
ATOM 1371 C CA . ASP A 1 189 ? 18.445 -6.594 12.360 1.00 91.94 189 ASP A CA 1
ATOM 1372 C C . ASP A 1 189 ? 17.769 -7.807 11.722 1.00 91.94 189 ASP A C 1
ATOM 1374 O O . ASP A 1 189 ? 17.852 -8.900 12.270 1.00 91.94 189 ASP A O 1
ATOM 1378 N N . LEU A 1 190 ? 17.159 -7.648 10.541 1.00 88.69 190 LEU A N 1
ATOM 1379 C CA . LEU A 1 190 ? 16.584 -8.763 9.782 1.00 88.69 190 LEU A CA 1
ATOM 1380 C C . LEU A 1 190 ? 17.660 -9.768 9.349 1.00 88.69 190 LEU A C 1
ATOM 1382 O O . LEU A 1 190 ? 17.483 -10.968 9.554 1.00 88.69 190 LEU A O 1
ATOM 1386 N N . ASP A 1 191 ? 18.793 -9.284 8.838 1.00 83.81 191 ASP A N 1
ATOM 1387 C CA . ASP A 1 191 ? 19.914 -10.122 8.391 1.00 83.81 191 ASP A CA 1
ATOM 1388 C C . ASP A 1 191 ? 20.524 -10.938 9.539 1.00 83.81 191 ASP A C 1
ATOM 1390 O O . ASP A 1 191 ? 21.003 -12.055 9.344 1.00 83.81 191 ASP A O 1
ATOM 1394 N N . LYS A 1 192 ? 20.500 -10.385 10.757 1.00 94.12 192 LYS A N 1
ATOM 1395 C CA . LYS A 1 192 ? 21.001 -11.033 11.976 1.00 94.12 192 LYS A CA 1
ATOM 1396 C C . LYS A 1 192 ? 19.933 -11.799 12.755 1.00 94.12 192 LYS A C 1
ATOM 1398 O O . LYS A 1 192 ? 20.233 -12.287 13.842 1.00 94.12 192 LYS A O 1
ATOM 1403 N N . ASP A 1 193 ? 18.708 -11.875 12.239 1.00 91.12 193 ASP A N 1
ATOM 1404 C CA . ASP A 1 193 ? 17.548 -12.451 12.930 1.00 91.12 193 ASP A CA 1
ATOM 1405 C C . ASP A 1 193 ? 17.279 -11.828 14.320 1.00 91.12 193 ASP A C 1
ATOM 1407 O O . ASP A 1 193 ? 16.807 -12.477 15.251 1.00 91.12 193 ASP A O 1
ATOM 1411 N N . ALA A 1 194 ? 17.582 -10.537 14.466 1.00 94.69 194 ALA A N 1
ATOM 1412 C CA . ALA A 1 194 ? 17.437 -9.741 15.684 1.00 94.69 194 ALA A CA 1
ATOM 1413 C C . ALA A 1 194 ? 16.124 -8.927 15.721 1.00 94.69 194 ALA A C 1
ATOM 1415 O O . ALA A 1 194 ? 16.008 -7.961 16.473 1.00 94.69 194 ALA A O 1
ATOM 1416 N N . ALA A 1 195 ? 15.122 -9.301 14.916 1.00 95.69 195 ALA A N 1
ATOM 1417 C CA . ALA A 1 195 ? 13.829 -8.620 14.819 1.00 95.69 195 ALA A CA 1
ATOM 1418 C C . ALA A 1 195 ? 12.692 -9.480 15.422 1.00 95.69 195 ALA A C 1
ATOM 1420 O O . ALA A 1 195 ? 12.041 -10.243 14.700 1.00 95.69 195 ALA A O 1
ATOM 1421 N N . PRO A 1 196 ? 12.398 -9.364 16.733 1.00 95.94 196 PRO A N 1
ATOM 1422 C CA . PRO A 1 196 ? 11.553 -10.326 17.456 1.00 95.94 196 PRO A CA 1
ATOM 1423 C C . PRO A 1 196 ? 10.088 -10.376 16.991 1.00 95.94 196 PRO A C 1
ATOM 1425 O O . PRO A 1 196 ? 9.421 -11.400 17.151 1.00 95.94 196 PRO A O 1
ATOM 1428 N N . TYR A 1 197 ? 9.578 -9.288 16.410 1.00 97.50 197 TYR A N 1
ATOM 1429 C CA . TYR A 1 197 ? 8.192 -9.180 15.943 1.00 97.50 197 TYR A CA 1
ATOM 1430 C C . TYR A 1 197 ? 8.000 -9.639 14.490 1.00 97.50 197 TYR A C 1
ATOM 1432 O O . TYR A 1 197 ? 6.910 -10.079 14.125 1.00 97.50 197 TYR A O 1
ATOM 1440 N N . PHE A 1 198 ? 9.058 -9.597 13.670 1.00 97.56 198 PHE A N 1
ATOM 1441 C CA . PHE A 1 198 ? 8.952 -9.671 12.211 1.00 97.56 198 PHE A CA 1
ATOM 1442 C C . PHE A 1 198 ? 8.298 -10.969 11.723 1.00 97.56 198 PHE A C 1
ATOM 1444 O O . PHE A 1 198 ? 7.278 -10.935 11.040 1.00 97.56 198 PHE A O 1
ATOM 1451 N N . ARG A 1 199 ? 8.829 -12.134 12.124 1.00 96.94 199 ARG A N 1
ATOM 1452 C CA . ARG A 1 199 ? 8.320 -13.440 11.660 1.00 96.94 199 ARG A CA 1
ATOM 1453 C C . ARG A 1 199 ? 6.861 -13.680 12.048 1.00 96.94 199 ARG A C 1
ATOM 1455 O O . ARG A 1 199 ? 6.081 -14.147 11.224 1.00 96.94 199 ARG A O 1
ATOM 1462 N N . LYS A 1 200 ? 6.487 -13.341 13.288 1.00 97.31 200 LYS A N 1
ATOM 1463 C CA . LYS A 1 200 ? 5.111 -13.509 13.784 1.00 97.31 200 LYS A CA 1
ATOM 1464 C C . LYS A 1 200 ? 4.137 -12.585 13.051 1.00 97.31 200 LYS A C 1
ATOM 1466 O O . LYS A 1 200 ? 3.042 -13.013 12.705 1.00 97.31 200 LYS A O 1
ATOM 1471 N N . ALA A 1 201 ? 4.541 -11.343 12.788 1.00 97.94 201 ALA A N 1
ATOM 1472 C CA . ALA A 1 201 ? 3.729 -10.392 12.040 1.00 97.94 201 ALA A CA 1
ATOM 1473 C C . ALA A 1 201 ? 3.558 -10.806 10.571 1.00 97.94 201 ALA A C 1
ATOM 1475 O O . ALA A 1 201 ? 2.431 -10.825 10.083 1.00 97.94 201 ALA A O 1
ATOM 1476 N N . VAL A 1 202 ? 4.637 -11.215 9.890 1.00 98.00 202 VAL A N 1
ATOM 1477 C CA . VAL A 1 202 ? 4.568 -11.749 8.516 1.00 98.00 202 VAL A CA 1
ATOM 1478 C C . VAL A 1 202 ? 3.626 -12.949 8.449 1.00 98.00 202 VAL A C 1
ATOM 1480 O O . VAL A 1 202 ? 2.781 -12.999 7.564 1.00 98.00 202 VAL A O 1
ATOM 1483 N N . GLN A 1 203 ? 3.715 -13.886 9.399 1.00 97.94 203 GLN A N 1
ATOM 1484 C CA . GLN A 1 203 ? 2.820 -15.045 9.445 1.00 97.94 203 GLN A CA 1
ATOM 1485 C C . GLN A 1 203 ? 1.348 -14.638 9.608 1.00 97.94 203 GLN A C 1
ATOM 1487 O O . GLN A 1 203 ? 0.480 -15.192 8.940 1.00 97.94 203 GLN A O 1
ATOM 1492 N N . PHE A 1 204 ? 1.058 -13.654 10.459 1.00 97.62 204 PHE A N 1
ATOM 1493 C CA . PHE A 1 204 ? -0.299 -13.135 10.618 1.00 97.62 204 PHE A CA 1
ATOM 1494 C C . PHE A 1 204 ? -0.844 -12.535 9.309 1.00 97.62 204 PHE A C 1
ATOM 1496 O O . PHE A 1 204 ? -1.940 -12.889 8.872 1.00 97.62 204 PHE A O 1
ATOM 1503 N N . TYR A 1 205 ? -0.073 -11.666 8.646 1.00 98.25 205 TYR A N 1
ATOM 1504 C CA . TYR A 1 205 ? -0.494 -11.050 7.383 1.00 98.25 205 TYR A CA 1
ATOM 1505 C C . TYR A 1 205 ? -0.544 -12.052 6.220 1.00 98.25 205 TYR A C 1
ATOM 1507 O O . TYR A 1 205 ? -1.373 -11.912 5.325 1.00 98.25 205 TYR A O 1
ATOM 1515 N N . GLU A 1 206 ? 0.276 -13.100 6.250 1.00 97.62 206 GLU A N 1
ATOM 1516 C CA . GLU A 1 206 ? 0.209 -14.231 5.323 1.00 97.62 206 GLU A CA 1
ATOM 1517 C C . GLU A 1 206 ? -1.132 -14.975 5.446 1.00 97.62 206 GLU A C 1
ATOM 1519 O O . GLU A 1 206 ? -1.780 -15.228 4.430 1.00 97.62 206 GLU A O 1
ATOM 1524 N N . GLU A 1 207 ? -1.603 -15.280 6.659 1.00 96.81 207 GLU A N 1
ATOM 1525 C CA . GLU A 1 207 ? -2.917 -15.915 6.855 1.00 96.81 207 GLU A CA 1
ATOM 1526 C C . GLU A 1 207 ? -4.073 -14.983 6.467 1.00 96.81 207 GLU A C 1
ATOM 1528 O O . GLU A 1 207 ? -5.000 -15.400 5.763 1.00 96.81 207 GLU A O 1
ATOM 1533 N N . LEU A 1 208 ? -3.983 -13.696 6.824 1.00 96.25 208 LEU A N 1
ATOM 1534 C CA . LEU A 1 208 ? -4.954 -12.694 6.382 1.00 96.25 208 LEU A CA 1
ATOM 1535 C C . LEU A 1 208 ? -5.006 -12.602 4.847 1.00 96.25 208 LEU A C 1
ATOM 1537 O O . LEU A 1 208 ? -6.093 -12.500 4.274 1.00 96.25 208 LEU A O 1
ATOM 1541 N N . SER A 1 209 ? -3.857 -12.716 4.168 1.00 96.88 209 SER A N 1
ATOM 1542 C CA . SER A 1 209 ? -3.790 -12.723 2.703 1.00 96.88 209 SER A CA 1
ATOM 1543 C C . SER A 1 209 ? -4.594 -13.869 2.097 1.00 96.88 209 SER A C 1
ATOM 1545 O O . SER A 1 209 ? -5.377 -13.642 1.179 1.00 96.88 209 SER A O 1
ATOM 1547 N N . LYS A 1 210 ? -4.478 -15.088 2.641 1.00 95.50 210 LYS A N 1
ATOM 1548 C CA . LYS A 1 210 ? -5.219 -16.258 2.147 1.00 95.50 210 LYS A CA 1
ATOM 1549 C C . LYS A 1 210 ? -6.722 -16.039 2.281 1.00 95.50 210 LYS A C 1
ATOM 1551 O O . LYS A 1 210 ? -7.469 -16.303 1.336 1.00 95.50 210 LYS A O 1
ATOM 1556 N N . GLN A 1 211 ? -7.161 -15.498 3.422 1.00 93.62 211 GLN A N 1
ATOM 1557 C CA . GLN A 1 211 ? -8.559 -15.136 3.636 1.00 93.62 211 GLN A CA 1
ATOM 1558 C C . GLN A 1 211 ? -9.032 -14.119 2.589 1.00 93.62 211 GLN A C 1
ATOM 1560 O O . GLN A 1 211 ? -10.024 -14.376 1.906 1.00 93.62 211 GLN A O 1
ATOM 1565 N N . MET A 1 212 ? -8.335 -12.992 2.434 1.00 95.00 212 MET A N 1
ATOM 1566 C CA . MET A 1 212 ? -8.746 -11.926 1.512 1.00 95.00 212 MET A CA 1
ATOM 1567 C C . MET A 1 212 ? -8.736 -12.384 0.050 1.00 95.00 212 MET A C 1
ATOM 1569 O O . MET A 1 212 ? -9.702 -12.139 -0.671 1.00 95.00 212 MET A O 1
ATOM 1573 N N . VAL A 1 213 ? -7.712 -13.135 -0.366 1.00 95.38 213 VAL A N 1
ATOM 1574 C CA . VAL A 1 213 ? -7.622 -13.699 -1.719 1.00 95.38 213 VAL A CA 1
ATOM 1575 C C . VAL A 1 213 ? -8.780 -14.647 -1.998 1.00 95.38 213 VAL A C 1
ATOM 1577 O O . VAL A 1 213 ? -9.403 -14.555 -3.057 1.00 95.38 213 VAL A O 1
ATOM 1580 N N . SER A 1 214 ? -9.117 -15.532 -1.054 1.00 93.19 214 SER A N 1
ATOM 1581 C CA . SER A 1 214 ? -10.242 -16.463 -1.215 1.00 93.19 214 SER A CA 1
ATOM 1582 C C . SER A 1 214 ? -11.579 -15.736 -1.410 1.00 93.19 214 SER A C 1
ATOM 1584 O O . SER A 1 214 ? -12.431 -16.204 -2.168 1.00 93.19 214 SER A O 1
ATOM 1586 N N . GLN A 1 215 ? -11.722 -14.559 -0.795 1.00 92.19 215 GLN A N 1
ATOM 1587 C CA . GLN A 1 215 ? -12.905 -13.706 -0.874 1.00 92.19 215 GLN A CA 1
ATOM 1588 C C . GLN A 1 215 ? -12.902 -12.784 -2.105 1.00 92.19 215 GLN A C 1
ATOM 1590 O O . GLN A 1 215 ? -13.961 -12.302 -2.488 1.00 92.19 215 GLN A O 1
ATOM 1595 N N . GLY A 1 216 ? -11.748 -12.584 -2.753 1.00 94.12 216 GLY A N 1
ATOM 1596 C CA . GLY A 1 216 ? -11.596 -11.646 -3.870 1.00 94.12 216 GLY A CA 1
ATOM 1597 C C . GLY A 1 216 ? -11.457 -10.189 -3.419 1.00 94.12 216 GLY A C 1
ATOM 1598 O O . GLY A 1 216 ? -11.802 -9.281 -4.171 1.00 94.12 216 GLY A O 1
ATOM 1599 N N . HIS A 1 217 ? -10.985 -9.957 -2.191 1.00 95.88 217 HIS A N 1
ATOM 1600 C CA . HIS A 1 217 ? -10.848 -8.624 -1.603 1.00 95.88 217 HIS A CA 1
ATOM 1601 C C . HIS A 1 217 ? -9.440 -8.049 -1.768 1.00 95.88 217 HIS A C 1
ATOM 1603 O O . HIS A 1 217 ? -8.463 -8.792 -1.837 1.00 95.88 217 HIS A O 1
ATOM 1609 N N . VAL A 1 218 ? -9.352 -6.720 -1.762 1.00 97.44 218 VAL A N 1
ATOM 1610 C CA . VAL A 1 218 ? -8.127 -5.929 -1.929 1.00 97.44 218 VAL A CA 1
ATOM 1611 C C . VAL A 1 218 ? -7.784 -5.188 -0.642 1.00 97.44 218 VAL A C 1
ATOM 1613 O O . VAL A 1 218 ? -8.692 -4.703 0.035 1.00 97.44 218 VAL A O 1
ATOM 1616 N N . LEU A 1 219 ? -6.496 -5.089 -0.301 1.00 98.19 219 LEU A N 1
ATOM 1617 C CA . LEU A 1 219 ? -6.009 -4.229 0.781 1.00 98.19 219 LEU A CA 1
ATOM 1618 C C . LEU A 1 219 ? -5.118 -3.111 0.238 1.00 98.19 219 LEU A C 1
ATOM 1620 O O . LEU A 1 219 ? -3.972 -3.370 -0.113 1.00 98.19 219 LEU A O 1
ATOM 1624 N N . ASP A 1 220 ? -5.600 -1.874 0.287 1.00 98.31 220 ASP A N 1
ATOM 1625 C CA . ASP A 1 220 ? -4.770 -0.694 0.062 1.00 98.31 220 ASP A CA 1
ATOM 1626 C C . ASP A 1 220 ? -4.255 -0.136 1.383 1.00 98.31 220 ASP A C 1
ATOM 1628 O O . ASP A 1 220 ? -5.001 -0.003 2.358 1.00 98.31 220 ASP A O 1
ATOM 1632 N N . LEU A 1 221 ? -2.982 0.245 1.398 1.00 98.38 221 LEU A N 1
ATOM 1633 C CA . LEU A 1 221 ? -2.319 0.843 2.544 1.00 98.38 221 LEU A CA 1
ATOM 1634 C C . LEU A 1 221 ? -1.815 2.244 2.196 1.00 98.38 221 LEU A C 1
ATOM 1636 O O . LEU A 1 221 ? -0.821 2.412 1.489 1.00 98.38 221 LEU A O 1
ATOM 1640 N N . PHE A 1 222 ? -2.458 3.250 2.775 1.00 98.44 222 PHE A N 1
ATOM 1641 C CA . PHE A 1 222 ? -1.991 4.629 2.761 1.00 98.44 222 PHE A CA 1
ATOM 1642 C C . PHE A 1 222 ? -1.423 4.957 4.132 1.00 98.44 222 PHE A C 1
ATOM 1644 O O . PHE A 1 222 ? -2.157 5.082 5.113 1.00 98.44 222 PHE A O 1
ATOM 1651 N N . ALA A 1 223 ? -0.107 5.073 4.224 1.00 97.25 223 ALA A N 1
ATOM 1652 C CA . ALA A 1 223 ? 0.550 5.296 5.493 1.00 97.25 223 ALA A CA 1
ATOM 1653 C C . ALA A 1 223 ? 1.327 6.605 5.512 1.00 97.25 223 ALA A C 1
ATOM 1655 O O . ALA A 1 223 ? 2.159 6.863 4.642 1.00 97.25 223 ALA A O 1
ATOM 1656 N N . SER A 1 224 ? 1.073 7.384 6.560 1.00 96.25 224 SER A N 1
ATOM 1657 C CA . SER A 1 224 ? 1.742 8.655 6.804 1.00 96.25 224 SER A CA 1
ATOM 1658 C C . SER A 1 224 ? 2.347 8.659 8.195 1.00 96.25 224 SER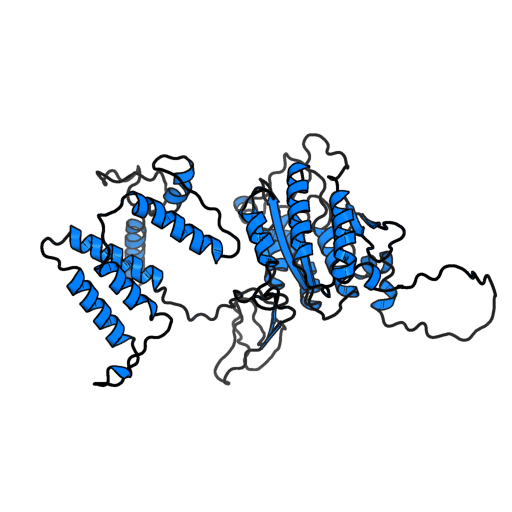 A C 1
ATOM 1660 O O . SER A 1 224 ? 1.633 8.674 9.199 1.00 96.25 224 SER A O 1
ATOM 1662 N N . ALA A 1 225 ? 3.669 8.585 8.263 1.00 94.31 225 ALA A N 1
ATOM 1663 C CA . ALA A 1 225 ? 4.407 8.597 9.515 1.00 94.31 225 ALA A CA 1
ATOM 1664 C C . ALA A 1 225 ? 5.851 9.042 9.273 1.00 94.31 225 ALA A C 1
ATOM 1666 O O . ALA A 1 225 ? 6.424 8.790 8.216 1.00 94.31 225 ALA A O 1
ATOM 1667 N N . LEU A 1 226 ? 6.459 9.649 10.293 1.00 92.19 226 LEU A N 1
ATOM 1668 C CA . LEU A 1 226 ? 7.881 10.015 10.269 1.00 92.19 226 LEU A CA 1
ATOM 1669 C C . LEU A 1 226 ? 8.815 8.801 10.409 1.00 92.19 226 LEU A C 1
ATOM 1671 O O . LEU A 1 226 ? 9.996 8.892 10.092 1.00 92.19 226 LEU A O 1
ATOM 1675 N N . ASP A 1 227 ? 8.287 7.678 10.896 1.00 93.38 227 ASP A N 1
ATOM 1676 C CA . ASP A 1 227 ? 8.998 6.411 11.065 1.00 93.38 227 ASP A CA 1
ATOM 1677 C C . ASP A 1 227 ? 8.202 5.281 10.385 1.00 93.38 227 ASP A C 1
ATOM 1679 O O . ASP A 1 227 ? 7.068 5.463 9.938 1.00 93.38 227 ASP A O 1
ATOM 1683 N N . GLN A 1 228 ? 8.785 4.093 10.286 1.00 94.50 228 GLN A N 1
ATOM 1684 C CA . GLN A 1 228 ? 8.217 2.975 9.544 1.00 94.50 228 GLN A CA 1
ATOM 1685 C C . GLN A 1 228 ? 6.903 2.464 10.161 1.00 94.50 228 GLN A C 1
ATOM 1687 O O . GLN A 1 228 ? 6.760 2.330 11.376 1.00 94.50 228 GLN A O 1
ATOM 1692 N N . VAL A 1 229 ? 5.959 2.071 9.301 1.00 96.50 229 VAL A N 1
ATOM 1693 C CA . VAL A 1 229 ? 4.632 1.568 9.716 1.00 96.50 229 VAL A CA 1
ATOM 1694 C C . VAL A 1 229 ? 4.480 0.044 9.684 1.00 96.50 229 VAL A C 1
ATOM 1696 O O . VAL A 1 229 ? 3.434 -0.474 10.064 1.00 96.50 229 VAL A O 1
ATOM 1699 N N . GLY A 1 230 ? 5.500 -0.684 9.221 1.00 96.81 230 GLY A N 1
ATOM 1700 C CA . GLY A 1 230 ? 5.434 -2.143 9.060 1.00 96.81 230 GLY A CA 1
ATOM 1701 C C . GLY A 1 230 ? 4.987 -2.632 7.679 1.00 96.81 230 GLY A C 1
ATOM 1702 O O . GLY A 1 230 ? 4.370 -3.688 7.566 1.00 96.81 230 GLY A O 1
ATOM 1703 N N . VAL A 1 231 ? 5.277 -1.874 6.610 1.00 96.94 231 VAL A N 1
ATOM 1704 C CA . VAL A 1 231 ? 4.982 -2.314 5.229 1.00 96.94 231 VAL A CA 1
ATOM 1705 C C . VAL A 1 231 ? 5.681 -3.626 4.896 1.00 96.94 231 VAL A C 1
ATOM 1707 O O . VAL A 1 231 ? 5.100 -4.446 4.204 1.00 96.94 231 VAL A O 1
ATOM 1710 N N . ALA A 1 232 ? 6.896 -3.858 5.398 1.00 95.06 232 ALA A N 1
ATOM 1711 C CA . ALA A 1 232 ? 7.634 -5.089 5.119 1.00 95.06 232 ALA A CA 1
ATOM 1712 C C . ALA A 1 232 ? 6.861 -6.348 5.560 1.00 95.06 232 ALA A C 1
ATOM 1714 O O . ALA A 1 232 ? 6.873 -7.353 4.856 1.00 95.06 232 ALA A O 1
ATOM 1715 N N . GLU A 1 233 ? 6.150 -6.275 6.685 1.00 98.19 233 GLU A N 1
ATOM 1716 C CA . GLU A 1 233 ? 5.315 -7.348 7.220 1.00 98.19 233 GLU A CA 1
ATOM 1717 C C . GLU A 1 233 ? 3.969 -7.453 6.498 1.00 98.19 233 GLU A C 1
ATOM 1719 O O . GLU A 1 233 ? 3.497 -8.557 6.240 1.00 98.19 233 GLU A O 1
ATOM 1724 N N . MET A 1 234 ? 3.367 -6.313 6.142 1.00 98.25 234 MET A N 1
ATOM 1725 C CA . MET A 1 234 ? 2.082 -6.248 5.429 1.00 98.25 234 MET A CA 1
ATOM 1726 C C . MET A 1 234 ? 2.205 -6.497 3.919 1.00 98.25 234 MET A C 1
ATOM 1728 O O . MET A 1 234 ? 1.202 -6.764 3.258 1.00 98.25 234 MET A O 1
ATOM 1732 N N . LYS A 1 235 ? 3.422 -6.442 3.366 1.00 95.06 235 LYS A N 1
ATOM 1733 C CA . LYS A 1 235 ? 3.724 -6.575 1.934 1.00 95.06 235 LYS A CA 1
ATOM 1734 C C . LYS A 1 235 ? 2.988 -7.755 1.312 1.00 95.06 235 LYS A C 1
ATOM 1736 O O . LYS A 1 235 ? 2.397 -7.625 0.247 1.00 95.06 235 LYS A O 1
ATOM 1741 N N . VAL A 1 236 ? 2.989 -8.891 2.004 1.00 94.69 236 VAL A N 1
ATOM 1742 C CA . VAL A 1 236 ? 2.460 -10.140 1.464 1.00 94.69 236 VAL A CA 1
ATOM 1743 C C . VAL A 1 236 ? 0.952 -10.118 1.218 1.00 94.69 236 VAL A C 1
ATOM 1745 O O . VAL A 1 236 ? 0.502 -10.632 0.197 1.00 94.69 236 VAL A O 1
ATOM 1748 N N . VAL A 1 237 ? 0.162 -9.489 2.096 1.00 97.62 237 VAL A N 1
ATOM 1749 C CA . VAL A 1 237 ? -1.289 -9.352 1.887 1.00 97.62 237 VAL A CA 1
ATOM 1750 C C . VAL A 1 237 ? -1.602 -8.314 0.817 1.00 97.62 237 VAL A C 1
ATOM 1752 O O . VAL A 1 237 ? -2.506 -8.529 0.011 1.00 97.62 237 VAL A O 1
ATOM 1755 N N . ILE A 1 238 ? -0.826 -7.234 0.749 1.00 96.81 238 ILE A N 1
ATOM 1756 C CA . ILE A 1 238 ? -1.037 -6.171 -0.234 1.00 96.81 238 ILE A CA 1
ATOM 1757 C C . ILE A 1 238 ? -0.713 -6.678 -1.648 1.00 96.81 238 ILE A C 1
ATOM 1759 O O . ILE A 1 238 ? -1.562 -6.612 -2.534 1.00 96.81 238 ILE A O 1
ATOM 1763 N N . GLU A 1 239 ? 0.462 -7.283 -1.854 1.00 92.75 239 GLU A N 1
ATOM 1764 C CA . GLU A 1 239 ? 0.879 -7.798 -3.167 1.00 92.75 239 GLU A CA 1
ATOM 1765 C C . GLU A 1 239 ? -0.040 -8.915 -3.673 1.00 92.75 239 GLU A C 1
ATOM 1767 O O . GLU A 1 239 ? -0.469 -8.894 -4.825 1.00 92.75 239 GLU A O 1
ATOM 1772 N N . ARG A 1 240 ? -0.406 -9.879 -2.818 1.00 94.50 240 ARG A N 1
ATOM 1773 C CA . ARG A 1 240 ? -1.270 -11.003 -3.225 1.00 94.50 240 ARG A CA 1
ATOM 1774 C C . ARG A 1 240 ? -2.681 -10.585 -3.605 1.00 94.50 240 ARG A C 1
ATOM 1776 O O . ARG A 1 240 ? -3.334 -11.276 -4.391 1.00 94.50 240 ARG A O 1
ATOM 1783 N N . THR A 1 241 ? -3.152 -9.482 -3.032 1.00 96.25 241 THR A N 1
ATOM 1784 C CA . THR A 1 241 ? -4.483 -8.946 -3.303 1.00 96.25 241 THR A CA 1
ATOM 1785 C C . THR A 1 241 ? -4.488 -7.863 -4.386 1.00 96.25 241 THR A C 1
ATOM 1787 O O . THR A 1 241 ? -5.565 -7.458 -4.808 1.00 96.25 241 THR A O 1
ATOM 1790 N N . GLY A 1 242 ? -3.330 -7.431 -4.900 1.00 94.12 242 GLY A N 1
ATOM 1791 C CA . GLY A 1 242 ? -3.270 -6.355 -5.899 1.00 94.12 242 GLY A CA 1
ATOM 1792 C C . GLY A 1 242 ? -3.621 -4.986 -5.329 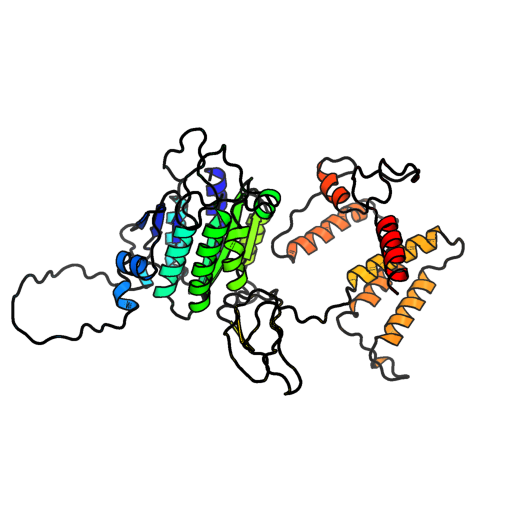1.00 94.12 242 GLY A C 1
ATOM 1793 O O . GLY A 1 242 ? -4.230 -4.164 -6.011 1.00 94.12 242 GLY A O 1
ATOM 1794 N N . GLY A 1 243 ? -3.287 -4.768 -4.059 1.00 95.12 243 GLY A N 1
ATOM 1795 C CA . GLY A 1 243 ? -3.518 -3.510 -3.373 1.00 95.12 243 GLY A CA 1
ATOM 1796 C C . GLY A 1 243 ? -2.425 -2.470 -3.597 1.00 95.12 243 GLY A C 1
ATOM 1797 O O . GLY A 1 243 ? -1.303 -2.775 -4.004 1.00 95.12 243 GLY A O 1
ATOM 1798 N N . LEU A 1 244 ? -2.770 -1.223 -3.306 1.00 94.94 244 LEU A N 1
ATOM 1799 C CA . LEU A 1 244 ? -1.916 -0.053 -3.452 1.00 94.94 244 LEU A CA 1
ATOM 1800 C C . LEU A 1 244 ? -1.127 0.208 -2.164 1.00 94.94 244 LEU A C 1
ATOM 1802 O O . LEU A 1 244 ? -1.622 -0.012 -1.059 1.00 94.94 244 LEU A O 1
ATOM 1806 N N . VAL A 1 245 ? 0.090 0.740 -2.301 1.00 96.12 245 VAL A N 1
ATOM 1807 C CA . VAL A 1 245 ? 0.876 1.258 -1.172 1.00 96.12 245 VAL A CA 1
ATOM 1808 C C . VAL A 1 245 ? 1.274 2.693 -1.459 1.00 96.12 245 VAL A C 1
ATOM 1810 O O . VAL A 1 245 ? 1.956 2.964 -2.446 1.00 96.12 245 VAL A O 1
ATOM 1813 N N . VAL A 1 246 ? 0.903 3.602 -0.563 1.00 97.25 246 VAL A N 1
ATOM 1814 C CA . VAL A 1 246 ? 1.378 4.987 -0.579 1.00 97.25 246 VAL A CA 1
ATOM 1815 C C . VAL A 1 246 ? 2.025 5.287 0.759 1.00 97.25 246 VAL A C 1
ATOM 1817 O O . VAL A 1 246 ? 1.393 5.155 1.806 1.00 97.25 246 VAL A O 1
ATOM 1820 N N . LEU A 1 247 ? 3.296 5.681 0.712 1.00 96.06 247 LEU A N 1
ATOM 1821 C CA . LEU A 1 247 ? 4.067 6.102 1.874 1.00 96.06 247 LEU A CA 1
ATOM 1822 C C . LEU A 1 247 ? 4.335 7.599 1.795 1.00 96.06 247 LEU A C 1
ATOM 1824 O O . LEU A 1 247 ? 4.899 8.079 0.811 1.00 96.06 247 LEU A O 1
ATOM 1828 N N . ALA A 1 248 ? 3.958 8.318 2.844 1.00 95.56 248 ALA A N 1
ATOM 1829 C CA . ALA A 1 248 ? 4.228 9.737 3.002 1.00 95.56 248 ALA A CA 1
ATOM 1830 C C . ALA A 1 248 ? 4.722 10.044 4.424 1.00 95.56 248 ALA A C 1
ATOM 1832 O O . ALA A 1 248 ? 4.589 9.242 5.344 1.00 95.56 248 ALA A O 1
ATOM 1833 N N . GLU A 1 249 ? 5.304 11.226 4.610 1.00 94.06 249 GLU A N 1
ATOM 1834 C CA . GLU A 1 249 ? 5.710 11.714 5.937 1.00 94.06 249 GLU A CA 1
ATOM 1835 C C . GLU A 1 249 ? 4.502 12.268 6.721 1.00 94.06 249 GLU A C 1
ATOM 1837 O O . GLU A 1 249 ? 4.496 12.253 7.949 1.00 94.06 249 GLU A O 1
ATOM 1842 N N . SER A 1 250 ? 3.473 12.728 6.000 1.00 96.44 250 SER A N 1
ATOM 1843 C CA . SER A 1 250 ? 2.268 13.378 6.522 1.00 96.44 250 SER A CA 1
ATOM 1844 C C . SER A 1 250 ? 1.092 13.175 5.561 1.00 96.44 250 SER A C 1
ATOM 1846 O O . SER A 1 250 ? 1.271 13.187 4.339 1.00 96.44 250 SER A O 1
ATOM 1848 N N . PHE A 1 251 ? -0.123 13.054 6.099 1.00 97.94 251 PHE A N 1
ATOM 1849 C CA . PHE A 1 251 ? -1.369 13.098 5.329 1.00 97.94 251 PHE A CA 1
ATOM 1850 C C . PHE A 1 251 ? -1.635 14.490 4.724 1.00 97.94 251 PHE A C 1
ATOM 1852 O O . PHE A 1 251 ? -2.453 14.627 3.821 1.00 97.94 251 PHE A O 1
ATOM 1859 N N . GLY A 1 252 ? -0.936 15.533 5.172 1.00 96.31 252 GLY A N 1
ATOM 1860 C CA . GLY A 1 252 ? -0.967 16.861 4.556 1.00 96.31 252 GLY A CA 1
ATOM 1861 C C . GLY A 1 252 ? -0.100 16.980 3.298 1.00 96.31 252 GLY A C 1
ATOM 1862 O O . GLY A 1 252 ? -0.267 17.923 2.524 1.00 96.31 252 GLY A O 1
ATOM 1863 N N . HIS A 1 253 ? 0.814 16.032 3.068 1.00 94.94 253 HIS A N 1
ATOM 1864 C CA . HIS A 1 253 ? 1.769 16.082 1.962 1.00 94.94 253 HIS A CA 1
ATOM 1865 C C . HIS A 1 253 ? 1.123 15.686 0.622 1.00 94.94 253 HIS A C 1
ATOM 1867 O O . HIS A 1 253 ? 0.297 14.772 0.568 1.00 94.94 253 HIS A O 1
ATOM 1873 N N . SER A 1 254 ? 1.543 16.324 -0.478 1.00 93.38 254 SER A N 1
ATOM 1874 C CA . SER A 1 254 ? 1.007 16.093 -1.835 1.00 93.38 254 SER A CA 1
ATOM 1875 C C . SER A 1 254 ? 1.098 14.631 -2.270 1.00 93.38 254 SER A C 1
ATOM 1877 O O . SER A 1 254 ? 0.138 14.085 -2.799 1.00 93.38 254 SER A O 1
ATOM 1879 N N . VAL A 1 255 ? 2.206 13.955 -1.943 1.00 95.12 255 VAL A N 1
ATOM 1880 C CA . VAL A 1 255 ? 2.382 12.513 -2.201 1.00 95.12 255 VAL A CA 1
ATOM 1881 C C . VAL A 1 255 ? 1.201 11.696 -1.678 1.00 95.12 255 VAL A C 1
ATOM 1883 O O . VAL A 1 255 ? 0.725 10.825 -2.395 1.00 95.12 255 VAL A O 1
ATOM 1886 N N . PHE A 1 256 ? 0.694 11.969 -0.471 1.00 97.38 256 PHE A N 1
ATOM 1887 C CA . PHE A 1 256 ? -0.516 11.300 0.006 1.00 97.38 256 PHE A CA 1
ATOM 1888 C C . PHE A 1 256 ? -1.765 11.897 -0.640 1.00 97.38 256 PHE A C 1
ATOM 1890 O O . PHE A 1 256 ? -2.530 11.150 -1.239 1.00 97.38 256 PHE A O 1
ATOM 1897 N N . LYS A 1 257 ? -1.975 13.215 -0.532 1.00 95.88 257 LYS A N 1
ATOM 1898 C CA . LYS A 1 257 ? -3.242 13.858 -0.922 1.00 95.88 257 LYS A CA 1
ATOM 1899 C C . LYS A 1 257 ? -3.593 13.610 -2.382 1.00 95.88 257 LYS A C 1
ATOM 1901 O O . LYS A 1 257 ? -4.710 13.201 -2.686 1.00 95.88 257 LYS A O 1
ATOM 1906 N N . ASP A 1 258 ? -2.628 13.827 -3.265 1.00 94.75 258 ASP A N 1
ATOM 1907 C CA . ASP A 1 258 ? -2.829 13.728 -4.703 1.00 94.75 258 ASP A CA 1
ATOM 1908 C C . ASP A 1 258 ? -2.884 12.259 -5.135 1.00 94.75 258 ASP A C 1
ATOM 1910 O O . ASP A 1 258 ? -3.709 11.908 -5.973 1.00 94.75 258 ASP A O 1
ATOM 1914 N N . SER A 1 259 ? -2.092 11.365 -4.520 1.00 95.81 259 SER A N 1
ATOM 1915 C CA . SER A 1 259 ? -2.220 9.922 -4.787 1.00 95.81 259 SER A CA 1
ATOM 1916 C C . SER A 1 259 ? -3.575 9.393 -4.335 1.00 95.81 259 SER A C 1
ATOM 1918 O O . SER A 1 259 ? -4.236 8.698 -5.094 1.00 95.81 259 SER A O 1
ATOM 1920 N N . PHE A 1 260 ? -4.001 9.723 -3.114 1.00 96.00 260 PHE A N 1
ATOM 1921 C CA . PHE A 1 260 ? -5.274 9.274 -2.562 1.00 96.00 260 PHE A CA 1
ATOM 1922 C C . PHE A 1 260 ? -6.433 9.758 -3.427 1.00 96.00 260 PHE A C 1
ATOM 1924 O O . PHE A 1 260 ? -7.260 8.951 -3.835 1.00 96.00 260 PHE A O 1
ATOM 1931 N N . ARG A 1 261 ? -6.439 11.047 -3.794 1.00 92.62 261 ARG A N 1
ATOM 1932 C CA . ARG A 1 261 ? -7.442 11.618 -4.696 1.00 92.62 261 ARG A CA 1
ATOM 1933 C C . ARG A 1 261 ? -7.504 10.873 -6.030 1.00 92.62 261 ARG A C 1
ATOM 1935 O O . ARG A 1 261 ? -8.589 10.475 -6.433 1.00 92.62 261 ARG A O 1
ATOM 1942 N N . ARG A 1 262 ? -6.361 10.623 -6.677 1.00 90.81 262 ARG A N 1
ATOM 1943 C CA . ARG A 1 262 ? -6.296 9.951 -7.989 1.00 90.81 262 ARG A CA 1
ATOM 1944 C C . ARG A 1 262 ? -6.853 8.535 -8.012 1.00 90.81 262 ARG A C 1
ATOM 1946 O O . ARG A 1 262 ? -7.262 8.082 -9.073 1.00 90.81 262 ARG A O 1
ATOM 1953 N N . VAL A 1 263 ? -6.884 7.837 -6.876 1.00 91.06 263 VAL A N 1
ATOM 1954 C CA . VAL A 1 263 ? -7.543 6.521 -6.797 1.00 91.06 263 VAL A CA 1
ATOM 1955 C C . VAL A 1 263 ? -9.053 6.636 -7.009 1.00 91.06 263 VAL A C 1
ATOM 1957 O O . VAL A 1 263 ? -9.670 5.704 -7.518 1.00 91.06 263 VAL A O 1
ATOM 1960 N N . PHE A 1 264 ? -9.643 7.772 -6.632 1.00 87.31 264 PHE A N 1
ATOM 1961 C CA . PHE A 1 264 ? -11.083 8.003 -6.699 1.00 87.31 264 PHE A CA 1
ATOM 1962 C C . PHE A 1 264 ? -11.492 8.994 -7.793 1.00 87.31 264 PHE A C 1
ATOM 1964 O O . PHE A 1 264 ? -12.680 9.119 -8.065 1.00 87.31 264 PHE A O 1
ATOM 1971 N N . GLU A 1 265 ? -10.557 9.682 -8.451 1.00 81.44 265 GLU A N 1
ATOM 1972 C CA . GLU A 1 265 ? -10.879 10.545 -9.590 1.00 81.44 265 GLU A CA 1
ATOM 1973 C C . GLU A 1 265 ? -11.598 9.737 -10.680 1.00 81.44 265 GLU A C 1
ATOM 1975 O O . GLU A 1 265 ? -11.096 8.727 -11.177 1.00 81.44 265 GLU A O 1
ATOM 1980 N N . LYS A 1 266 ? -12.812 10.176 -11.038 1.00 66.06 266 LYS A N 1
ATOM 1981 C CA . LYS A 1 266 ? -13.601 9.544 -12.098 1.00 66.06 266 LYS A CA 1
ATOM 1982 C C . LYS A 1 266 ? -12.821 9.644 -13.413 1.00 66.06 266 LYS A C 1
ATOM 1984 O O . LYS A 1 266 ? -12.516 10.744 -13.871 1.00 66.06 266 LYS A O 1
ATOM 1989 N N . GLY A 1 267 ? -12.517 8.498 -14.021 1.00 61.75 267 GLY A N 1
ATOM 1990 C CA . GLY A 1 267 ? -12.142 8.433 -15.431 1.00 61.75 267 GLY A CA 1
ATOM 1991 C C . GLY A 1 267 ? -13.345 8.737 -16.330 1.00 61.75 267 GLY A C 1
ATOM 1992 O O . GLY A 1 267 ? -14.408 9.120 -15.845 1.00 61.75 267 GLY A O 1
ATOM 1993 N N . GLU A 1 268 ? -13.204 8.525 -17.642 1.00 54.59 268 GLU A N 1
ATOM 1994 C CA . GLU A 1 268 ? -14.267 8.839 -18.616 1.00 54.59 268 GLU A CA 1
ATOM 1995 C C . GLU A 1 268 ? -15.614 8.148 -18.299 1.00 54.59 268 GLU A C 1
ATOM 1997 O O . GLU A 1 268 ? -16.658 8.728 -18.584 1.00 54.59 268 GLU A O 1
ATOM 2002 N N . GLU A 1 269 ? -15.612 6.969 -17.644 1.00 56.25 269 GLU A N 1
ATOM 2003 C CA . GLU A 1 269 ? -16.844 6.219 -17.306 1.00 56.25 269 GLU A CA 1
ATOM 2004 C C . GLU A 1 269 ? -16.855 5.503 -15.927 1.00 56.25 269 GLU A C 1
ATOM 2006 O O . GLU A 1 269 ? -17.901 5.015 -15.497 1.00 56.25 269 GLU A O 1
ATOM 2011 N N . SER A 1 270 ? -15.727 5.398 -15.204 1.00 72.38 270 SER A N 1
ATOM 2012 C CA . SER A 1 270 ? -15.643 4.713 -13.892 1.00 72.38 270 SER A CA 1
ATOM 2013 C C . SER A 1 270 ? -14.363 5.078 -13.118 1.00 72.38 270 SER A C 1
ATOM 2015 O O . SER A 1 270 ? -13.536 5.840 -13.614 1.00 72.38 270 SER A O 1
ATOM 2017 N N . LEU A 1 271 ? -14.156 4.501 -11.925 1.00 80.50 271 LEU A N 1
ATOM 2018 C CA . LEU A 1 271 ? -12.924 4.665 -11.129 1.00 80.50 271 LEU A CA 1
ATOM 2019 C C . LEU A 1 271 ? -11.678 3.994 -11.751 1.00 80.50 271 LEU A C 1
ATOM 2021 O O . LEU A 1 271 ? -10.593 4.079 -11.192 1.00 80.50 271 LEU A O 1
ATOM 2025 N N . GLY A 1 272 ? -11.807 3.261 -12.866 1.00 81.69 272 GLY A N 1
ATOM 2026 C CA . GLY A 1 272 ? -10.669 2.577 -13.504 1.00 81.69 272 GLY A CA 1
ATOM 2027 C C . GLY A 1 272 ? -10.083 1.406 -12.699 1.00 81.69 272 GLY A C 1
ATOM 2028 O O . GLY A 1 272 ? -9.035 0.874 -13.065 1.00 81.69 272 GLY A O 1
ATOM 2029 N N . LEU A 1 273 ? -10.765 0.989 -11.627 1.00 87.69 273 LEU A N 1
ATOM 2030 C CA . LEU A 1 273 ? -10.408 -0.141 -10.773 1.00 87.69 273 LEU A CA 1
ATOM 2031 C C . LEU A 1 273 ? -11.251 -1.365 -11.137 1.00 87.69 273 LEU A C 1
ATOM 2033 O O . LEU A 1 273 ? -12.479 -1.304 -11.179 1.00 87.69 273 LEU A O 1
ATOM 2037 N N . SER A 1 274 ? -10.589 -2.495 -11.344 1.00 90.81 274 SER A N 1
ATOM 2038 C CA . SER A 1 274 ? -11.202 -3.793 -11.618 1.00 90.81 274 SER A CA 1
ATOM 2039 C C . SER A 1 274 ? -10.921 -4.767 -10.474 1.00 90.81 274 SER A C 1
ATOM 2041 O O . SER A 1 274 ? -9.887 -4.690 -9.809 1.00 90.81 274 SER A O 1
ATOM 2043 N N . HIS A 1 275 ? -11.864 -5.677 -10.219 1.00 92.38 275 HIS A N 1
ATOM 2044 C CA . HIS A 1 275 ? -11.806 -6.576 -9.068 1.00 92.38 275 HIS A CA 1
ATOM 2045 C C . HIS A 1 275 ? -12.113 -8.025 -9.451 1.00 92.38 275 HIS A C 1
ATOM 2047 O O . HIS A 1 275 ? -12.844 -8.281 -10.406 1.00 92.38 275 HIS A O 1
ATOM 2053 N N . ASN A 1 276 ? -11.593 -8.961 -8.654 1.00 91.94 276 ASN A N 1
ATOM 2054 C CA . ASN A 1 276 ? -11.843 -10.403 -8.751 1.00 91.94 276 ASN A CA 1
ATOM 2055 C C . ASN A 1 276 ? -11.582 -10.994 -10.155 1.00 91.94 276 ASN A C 1
ATOM 2057 O O . ASN A 1 276 ? -12.340 -11.826 -10.653 1.00 91.94 276 ASN A O 1
ATOM 2061 N N . GLY A 1 277 ? -10.500 -10.551 -10.798 1.00 93.25 277 GLY A N 1
ATOM 2062 C CA . GLY A 1 277 ? -10.049 -11.064 -12.084 1.00 93.25 277 GLY A CA 1
ATOM 2063 C C . GLY A 1 277 ? -9.457 -12.471 -11.979 1.00 93.25 277 GLY A C 1
ATOM 2064 O O . GLY A 1 277 ? -8.870 -12.860 -10.963 1.00 93.25 277 GLY A O 1
ATOM 2065 N N . MET A 1 278 ? -9.576 -13.230 -13.065 1.00 93.50 278 MET A N 1
ATOM 2066 C CA . MET A 1 278 ? -8.938 -14.532 -13.230 1.00 93.50 278 MET A CA 1
ATOM 2067 C C . MET A 1 278 ? -8.123 -14.522 -14.519 1.00 93.50 278 MET A C 1
ATOM 2069 O O . MET A 1 278 ? -8.662 -14.273 -15.594 1.00 93.50 278 MET A O 1
ATOM 2073 N N . LEU A 1 279 ? -6.829 -14.805 -14.400 1.00 93.50 279 LEU A N 1
ATOM 2074 C CA . LEU A 1 279 ? -5.938 -14.998 -15.536 1.00 93.50 279 LEU A CA 1
ATOM 2075 C C . LEU A 1 279 ? -5.701 -16.491 -15.717 1.00 93.50 279 LEU A C 1
ATOM 2077 O O . LEU A 1 279 ? -5.286 -17.165 -14.777 1.00 93.50 279 LEU A O 1
ATOM 2081 N N . GLU A 1 280 ? -5.918 -16.994 -16.925 1.00 94.94 280 GLU A N 1
ATOM 2082 C CA . GLU A 1 280 ? -5.554 -18.353 -17.311 1.00 94.94 280 GLU A CA 1
ATOM 2083 C C . GLU A 1 280 ? -4.685 -18.308 -18.567 1.00 94.94 280 GLU A C 1
ATOM 2085 O O . GLU A 1 280 ? -5.074 -17.719 -19.575 1.00 94.94 280 GLU A O 1
ATOM 2090 N N . ILE A 1 281 ? -3.513 -18.941 -18.505 1.00 90.94 281 ILE A N 1
ATOM 2091 C CA . ILE A 1 281 ? -2.582 -19.022 -19.631 1.00 90.94 281 ILE A CA 1
ATOM 2092 C C . ILE A 1 281 ? -2.662 -20.420 -20.236 1.00 90.94 281 ILE A C 1
ATOM 2094 O O . ILE A 1 281 ? -2.407 -21.424 -19.569 1.00 90.94 281 ILE A O 1
ATOM 2098 N N . ASN A 1 282 ? -2.973 -20.466 -21.529 1.00 89.81 282 ASN A N 1
ATOM 2099 C CA . ASN A 1 282 ? -2.983 -21.680 -22.332 1.00 89.81 282 ASN A CA 1
ATOM 2100 C C . ASN A 1 282 ? -1.886 -21.595 -23.388 1.00 89.81 282 ASN A C 1
ATOM 2102 O O . ASN A 1 282 ? -1.784 -20.611 -24.115 1.00 89.81 282 ASN A O 1
ATOM 2106 N N . CYS A 1 283 ? -1.070 -22.638 -23.483 1.00 86.00 283 CYS A N 1
ATOM 2107 C CA . CYS A 1 283 ? 0.055 -22.694 -24.406 1.00 86.00 283 CYS A CA 1
ATOM 2108 C C . CYS A 1 283 ? 0.121 -24.051 -25.117 1.00 86.00 283 CYS A C 1
ATOM 2110 O O . CYS A 1 283 ? -0.470 -25.042 -24.675 1.00 86.00 283 CYS A O 1
ATOM 2112 N N . SER A 1 284 ? 0.833 -24.091 -26.245 1.00 93.38 284 SER A N 1
ATOM 2113 C CA . SER A 1 284 ? 1.106 -25.322 -26.994 1.00 93.38 284 SER A CA 1
ATOM 2114 C C . SER A 1 284 ? 1.809 -26.367 -26.120 1.00 93.38 284 SER A C 1
ATOM 2116 O O . SER A 1 284 ? 2.488 -26.027 -25.155 1.00 93.38 284 SER A O 1
ATOM 2118 N N . LYS A 1 285 ? 1.690 -27.653 -26.476 1.00 90.62 285 LYS A N 1
ATOM 2119 C CA . LYS A 1 285 ? 2.156 -28.791 -25.651 1.00 90.62 285 LYS A CA 1
ATOM 2120 C C . LYS A 1 285 ? 3.633 -28.714 -25.236 1.00 90.62 285 LYS A C 1
ATOM 2122 O O . LYS A 1 285 ? 3.979 -29.196 -24.151 1.00 90.62 285 LYS A O 1
ATOM 2127 N N . ASP A 1 286 ? 4.456 -28.100 -26.082 1.00 91.31 286 ASP A N 1
ATOM 2128 C CA . ASP A 1 286 ? 5.908 -27.983 -25.917 1.00 91.31 286 ASP A CA 1
ATOM 2129 C C . ASP A 1 286 ? 6.327 -26.779 -25.060 1.00 91.31 286 ASP A C 1
ATOM 2131 O O . ASP A 1 286 ? 7.488 -26.667 -24.675 1.00 91.31 286 ASP A O 1
ATOM 2135 N N . ILE A 1 287 ? 5.386 -25.896 -24.714 1.00 90.50 287 ILE A N 1
ATOM 2136 C CA . ILE A 1 287 ? 5.617 -24.756 -23.827 1.00 90.50 287 ILE A CA 1
ATOM 2137 C C . ILE A 1 287 ? 5.139 -25.131 -22.425 1.00 90.50 287 ILE A C 1
ATOM 2139 O O . ILE A 1 287 ? 4.046 -25.673 -22.244 1.00 90.50 287 ILE A O 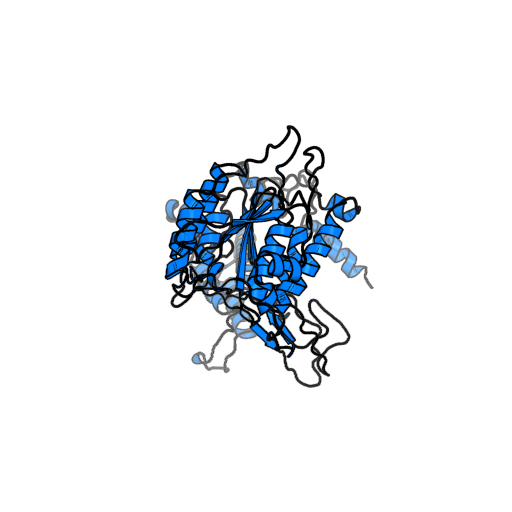1
ATOM 2143 N N . LYS A 1 288 ? 5.962 -24.835 -21.416 1.00 89.44 288 LYS A N 1
ATOM 2144 C CA . LYS A 1 288 ? 5.621 -25.010 -20.000 1.00 89.44 288 LYS A CA 1
ATOM 2145 C C . LYS A 1 288 ? 5.679 -23.674 -19.270 1.00 89.44 288 LYS A C 1
ATOM 2147 O O . LYS A 1 288 ? 6.519 -22.831 -19.560 1.00 89.44 288 LYS A O 1
ATOM 2152 N N . ILE A 1 289 ? 4.794 -23.515 -18.300 1.00 89.69 289 ILE A N 1
ATOM 2153 C CA . ILE A 1 289 ? 4.589 -22.321 -17.491 1.00 89.69 289 ILE A CA 1
ATOM 2154 C C . ILE A 1 289 ? 5.276 -22.541 -16.144 1.00 89.69 289 ILE A C 1
ATOM 2156 O O . ILE A 1 289 ? 4.892 -23.432 -15.385 1.00 89.69 289 ILE A O 1
ATOM 2160 N N . GLN A 1 290 ? 6.295 -21.733 -15.854 1.00 86.69 290 GLN A N 1
ATOM 2161 C CA . GLN A 1 290 ? 7.033 -21.777 -14.584 1.00 86.69 290 GLN A CA 1
ATOM 2162 C C . GLN A 1 290 ? 6.350 -20.963 -13.478 1.00 86.69 290 GLN A C 1
ATOM 2164 O O . GLN A 1 290 ? 6.448 -21.313 -12.301 1.00 86.69 290 GLN A O 1
ATOM 2169 N N . GLY A 1 291 ? 5.634 -19.906 -13.857 1.00 84.69 291 GLY A N 1
ATOM 2170 C CA . GLY A 1 291 ? 4.865 -19.048 -12.963 1.00 84.69 291 GLY A CA 1
ATOM 2171 C C . GLY A 1 291 ? 4.816 -17.601 -13.446 1.00 84.69 291 GLY A C 1
ATOM 2172 O O . GLY A 1 291 ? 5.282 -17.302 -14.544 1.00 84.69 291 GLY A O 1
ATOM 2173 N N . ILE A 1 292 ? 4.239 -16.724 -12.623 1.00 82.69 292 ILE A N 1
ATOM 2174 C CA . ILE A 1 292 ? 4.136 -15.276 -12.864 1.00 82.69 292 ILE A CA 1
ATOM 2175 C C . ILE A 1 292 ? 4.816 -14.510 -11.727 1.00 82.69 292 ILE A C 1
ATOM 2177 O O . ILE A 1 292 ? 4.717 -14.891 -10.559 1.00 82.69 292 ILE A O 1
ATOM 2181 N N . ILE A 1 293 ? 5.473 -13.398 -12.056 1.00 80.19 293 ILE A N 1
ATOM 2182 C CA . ILE A 1 293 ? 5.934 -12.405 -11.082 1.00 80.19 293 ILE A CA 1
ATOM 2183 C C . ILE A 1 293 ? 5.040 -11.173 -11.206 1.00 80.19 293 ILE A C 1
ATOM 2185 O O . ILE A 1 293 ? 4.954 -10.563 -12.269 1.00 80.19 293 ILE A O 1
ATOM 2189 N N . GLY A 1 294 ? 4.372 -10.820 -10.113 1.00 80.19 294 GLY A N 1
ATOM 2190 C CA . GLY A 1 294 ? 3.475 -9.674 -10.043 1.00 80.19 294 GLY A CA 1
ATOM 2191 C C . GLY A 1 294 ? 2.370 -9.887 -9.016 1.00 80.19 294 GLY A C 1
ATOM 2192 O O . GLY A 1 294 ? 2.315 -10.928 -8.352 1.00 80.19 294 GLY A O 1
ATOM 2193 N N . SER A 1 295 ? 1.489 -8.898 -8.903 1.00 86.38 295 SER A N 1
ATOM 2194 C CA . SER A 1 295 ? 0.405 -8.864 -7.921 1.00 86.38 295 SER A CA 1
ATOM 2195 C C . SER A 1 295 ? -0.729 -9.828 -8.278 1.00 86.38 295 SER A C 1
ATOM 2197 O O . SER A 1 295 ? -1.747 -9.457 -8.859 1.00 86.38 295 SER A O 1
ATOM 2199 N N . CYS A 1 296 ? -0.527 -11.104 -7.973 1.00 90.31 296 CYS A N 1
ATOM 2200 C CA . CYS A 1 296 ? -1.495 -12.166 -8.203 1.00 90.31 296 CYS A CA 1
ATOM 2201 C C . CYS A 1 296 ? -1.284 -13.307 -7.203 1.00 90.31 296 CYS A C 1
ATOM 2203 O O . CYS A 1 296 ? -0.254 -13.389 -6.532 1.00 90.31 296 CYS A O 1
ATOM 2205 N N . THR A 1 297 ? -2.256 -14.214 -7.119 1.00 95.06 297 THR A N 1
ATOM 2206 C CA . THR A 1 297 ? -2.129 -15.439 -6.321 1.00 95.06 297 THR A CA 1
ATOM 2207 C C . THR A 1 297 ? -2.416 -16.666 -7.172 1.00 95.06 297 THR A C 1
ATOM 2209 O O . THR A 1 297 ? -3.392 -16.696 -7.922 1.00 95.06 297 THR A O 1
ATOM 2212 N N . SER A 1 298 ? -1.562 -17.685 -7.055 1.00 94.75 298 SER A N 1
ATOM 2213 C CA . SER A 1 298 ? -1.742 -18.976 -7.724 1.00 94.75 298 SER A CA 1
ATOM 2214 C C . SER A 1 298 ? -3.081 -19.623 -7.352 1.00 94.75 298 SER A C 1
ATOM 2216 O O . SER A 1 298 ? -3.435 -19.702 -6.179 1.00 94.75 298 SER A O 1
ATOM 2218 N N . LEU A 1 299 ? -3.817 -20.117 -8.352 1.00 95.00 299 LEU A N 1
ATOM 2219 C CA . LEU A 1 299 ? -4.999 -20.970 -8.151 1.00 95.00 299 LEU A CA 1
ATOM 2220 C C . LEU A 1 299 ? -4.650 -22.464 -8.125 1.00 95.00 299 LEU A C 1
ATOM 2222 O O . LEU A 1 299 ? -5.546 -23.304 -8.132 1.00 95.00 299 LEU A O 1
ATOM 2226 N N . GLU A 1 300 ? -3.355 -22.796 -8.148 1.00 94.25 300 GLU A N 1
ATOM 2227 C CA . GLU A 1 300 ? -2.828 -24.164 -8.069 1.00 94.25 300 GLU A CA 1
ATOM 2228 C C . GLU A 1 300 ? -3.425 -25.145 -9.097 1.00 94.25 300 GLU A C 1
ATOM 2230 O O . GLU A 1 300 ? -3.427 -26.364 -8.896 1.00 94.25 300 GLU A O 1
ATOM 2235 N N . LYS A 1 301 ? -3.895 -24.626 -10.239 1.00 95.12 301 LYS A N 1
ATOM 2236 C CA . LYS A 1 301 ? -4.478 -25.408 -11.330 1.00 95.12 301 LYS A CA 1
ATOM 2237 C C . LYS A 1 301 ? -3.404 -26.299 -11.946 1.00 95.12 301 LYS A C 1
ATOM 2239 O O . LYS A 1 301 ? -2.523 -25.834 -12.668 1.00 95.12 301 LYS A O 1
ATOM 2244 N N . LYS A 1 302 ? -3.480 -27.599 -11.665 1.00 94.19 302 LYS A N 1
ATOM 2245 C CA . LYS A 1 302 ? -2.560 -28.595 -12.223 1.00 94.19 302 LYS A CA 1
ATOM 2246 C C . LYS A 1 302 ? -2.888 -28.877 -13.684 1.00 94.19 302 LYS A C 1
ATOM 2248 O O . LYS A 1 302 ? -4.046 -28.847 -14.095 1.00 94.19 302 LYS A O 1
ATOM 2253 N N . GLY A 1 303 ? -1.862 -29.192 -14.464 1.00 92.38 303 GLY A N 1
ATOM 2254 C CA . GLY A 1 303 ? -2.029 -29.523 -15.870 1.00 92.38 303 GLY A CA 1
ATOM 2255 C C . GLY A 1 303 ? -0.706 -29.833 -16.562 1.00 92.38 303 GLY A C 1
ATOM 2256 O O . GLY A 1 303 ? 0.361 -29.587 -15.998 1.00 92.38 303 GLY A O 1
ATOM 2257 N N . PRO A 1 304 ? -0.761 -30.349 -17.801 1.00 93.56 304 PRO A N 1
ATOM 2258 C CA . PRO A 1 304 ? 0.428 -30.728 -18.558 1.00 93.56 304 PRO A CA 1
ATOM 2259 C C . PRO A 1 304 ? 1.308 -29.529 -18.922 1.00 93.56 304 PRO A C 1
ATOM 2261 O O . PRO A 1 304 ? 2.482 -29.722 -19.223 1.00 93.56 304 PRO A O 1
ATOM 2264 N N . SER A 1 305 ? 0.763 -28.311 -18.919 1.00 93.62 305 SER A N 1
ATOM 2265 C CA . SER A 1 305 ? 1.502 -27.079 -19.205 1.00 93.62 305 SER A CA 1
ATOM 2266 C C . SER A 1 305 ? 2.219 -26.501 -17.982 1.00 93.62 305 SER A C 1
ATOM 2268 O O . SER A 1 305 ? 2.943 -25.530 -18.139 1.00 93.62 305 SER A O 1
ATOM 2270 N N . VAL A 1 306 ? 2.076 -27.071 -16.780 1.00 95.56 306 VAL A N 1
ATOM 2271 C CA . VAL A 1 306 ? 2.820 -26.619 -15.590 1.00 95.56 306 VAL A CA 1
ATOM 2272 C C . VAL A 1 306 ? 4.254 -27.154 -15.648 1.00 95.56 306 VAL A C 1
ATOM 2274 O O . VAL A 1 306 ? 4.464 -28.352 -15.840 1.00 95.56 306 VAL A O 1
ATOM 2277 N N . ALA A 1 307 ? 5.248 -26.277 -15.501 1.00 91.69 307 ALA A N 1
ATOM 2278 C CA . ALA A 1 307 ? 6.655 -26.665 -15.466 1.00 91.69 307 ALA A CA 1
ATOM 2279 C C . ALA A 1 307 ? 7.047 -27.269 -14.107 1.00 91.69 307 ALA A C 1
ATOM 2281 O O . ALA A 1 307 ? 6.471 -26.938 -13.074 1.00 91.69 307 ALA A O 1
ATOM 2282 N N . SER A 1 308 ? 8.081 -28.115 -14.096 1.00 92.06 308 SER A N 1
ATOM 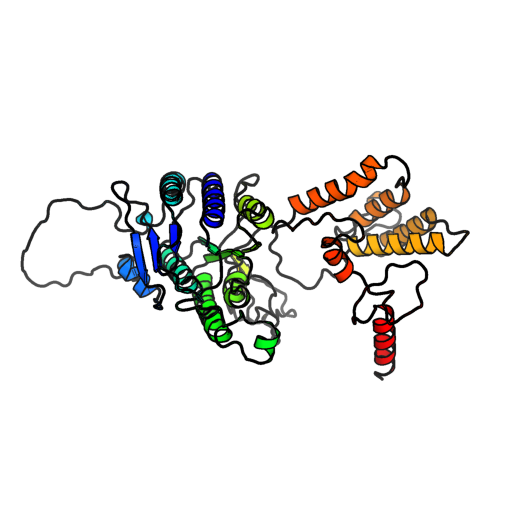2283 C CA . SER A 1 308 ? 8.696 -28.614 -12.856 1.00 92.06 308 SER A CA 1
ATOM 2284 C C . SER A 1 308 ? 9.504 -27.540 -12.122 1.00 92.06 308 SER A C 1
ATOM 2286 O O . SER A 1 308 ? 9.642 -27.592 -10.904 1.00 92.06 308 SER A O 1
ATOM 2288 N N . THR A 1 309 ? 10.057 -26.580 -12.865 1.00 87.38 309 THR A N 1
ATOM 2289 C CA . THR A 1 309 ? 10.786 -25.435 -12.313 1.00 87.38 309 THR A CA 1
ATOM 2290 C C . THR A 1 309 ? 9.810 -24.300 -12.043 1.00 87.38 309 THR A C 1
ATOM 2292 O O . THR A 1 309 ? 9.049 -23.922 -12.931 1.00 87.38 309 THR A O 1
ATOM 2295 N N . VAL A 1 310 ? 9.852 -23.747 -10.833 1.00 87.50 310 VAL A N 1
ATOM 2296 C CA . VAL A 1 310 ? 8.901 -22.739 -10.351 1.00 87.50 310 VAL A CA 1
ATOM 2297 C C . VAL A 1 310 ? 9.587 -21.380 -10.272 1.00 87.50 310 VAL A C 1
ATOM 2299 O O . VAL A 1 310 ? 10.657 -21.270 -9.677 1.00 87.50 310 VAL A O 1
ATOM 2302 N N . ILE A 1 311 ? 8.961 -20.347 -10.837 1.00 78.31 311 ILE A N 1
ATOM 2303 C CA . ILE A 1 311 ? 9.406 -18.952 -10.720 1.00 78.31 311 ILE A CA 1
ATOM 2304 C C . ILE A 1 311 ? 8.218 -18.101 -10.266 1.00 78.31 311 ILE A C 1
ATOM 2306 O O . ILE A 1 311 ? 7.161 -18.133 -10.889 1.00 78.31 311 ILE A O 1
ATOM 2310 N N . GLY A 1 312 ? 8.382 -17.333 -9.186 1.00 84.56 312 GLY A N 1
ATOM 2311 C CA . GLY A 1 312 ? 7.311 -16.491 -8.642 1.00 84.56 312 GLY A CA 1
ATOM 2312 C C . GLY A 1 312 ? 6.084 -17.297 -8.190 1.00 84.56 312 GLY A C 1
ATOM 2313 O O . GLY A 1 312 ? 6.210 -18.337 -7.541 1.00 84.56 312 GLY A O 1
ATOM 2314 N N . GLN A 1 313 ? 4.890 -16.815 -8.538 1.00 86.56 313 GLN A N 1
ATOM 2315 C CA . GLN A 1 313 ? 3.614 -17.508 -8.348 1.00 86.56 313 GLN A CA 1
ATOM 2316 C C . GLN A 1 313 ? 3.475 -18.617 -9.399 1.00 86.56 313 GLN A C 1
ATOM 2318 O O . GLN A 1 313 ? 2.904 -18.398 -10.464 1.00 86.56 313 GLN A O 1
ATOM 2323 N N . GLY A 1 314 ? 4.033 -19.799 -9.142 1.00 89.62 314 GLY A N 1
ATOM 2324 C CA . GLY A 1 314 ? 3.998 -20.919 -10.088 1.00 89.62 314 GLY A CA 1
ATOM 2325 C C . GLY A 1 314 ? 3.118 -22.088 -9.657 1.00 89.62 314 GLY A C 1
ATOM 2326 O O . GLY A 1 314 ? 2.122 -21.923 -8.948 1.00 89.62 314 GLY A O 1
ATOM 2327 N N . ASN A 1 315 ? 3.481 -23.291 -10.118 1.00 94.12 315 ASN A N 1
ATOM 2328 C CA . ASN A 1 315 ? 2.739 -24.538 -9.877 1.00 94.12 315 ASN A CA 1
ATOM 2329 C C . ASN A 1 315 ? 1.267 -24.513 -10.341 1.00 94.12 315 ASN A C 1
ATOM 2331 O O . ASN A 1 315 ? 0.440 -25.275 -9.821 1.00 94.12 315 ASN A O 1
ATOM 2335 N N . THR A 1 316 ? 0.951 -23.646 -11.304 1.00 96.00 316 THR A N 1
ATOM 2336 C CA . THR A 1 316 ? -0.394 -23.389 -11.822 1.00 96.00 316 THR A CA 1
ATOM 2337 C C . THR A 1 316 ? -0.326 -22.891 -13.265 1.00 96.00 316 THR A C 1
ATOM 2339 O O . THR A 1 316 ? 0.725 -22.441 -13.721 1.00 96.00 316 THR A O 1
ATOM 2342 N N . THR A 1 317 ? -1.456 -22.925 -13.964 1.00 94.88 317 THR A N 1
ATOM 2343 C CA . THR A 1 317 ? -1.683 -22.165 -15.208 1.00 94.88 317 THR A CA 1
ATOM 2344 C C . THR A 1 317 ? -2.768 -21.098 -15.054 1.00 94.88 317 THR A C 1
ATOM 2346 O O . THR A 1 317 ? -3.171 -20.477 -16.035 1.00 94.88 317 THR A O 1
ATOM 2349 N N . ALA A 1 318 ? -3.272 -20.912 -13.831 1.00 96.06 318 ALA A N 1
ATOM 2350 C CA . ALA A 1 318 ? -4.314 -19.952 -13.512 1.00 96.06 318 ALA A CA 1
ATOM 2351 C C . ALA A 1 318 ? -4.006 -19.184 -12.220 1.00 96.06 318 ALA A C 1
ATOM 2353 O O . ALA A 1 318 ? -3.516 -19.762 -11.242 1.00 96.06 318 ALA A O 1
ATOM 2354 N N . TRP A 1 319 ? -4.343 -17.897 -12.208 1.00 95.38 319 TRP A N 1
ATOM 2355 C CA . TRP A 1 319 ? -4.116 -16.974 -11.100 1.00 95.38 319 TRP A CA 1
ATOM 2356 C C . TRP A 1 319 ? -5.342 -16.118 -10.837 1.00 95.38 319 TRP A C 1
ATOM 2358 O O . TRP A 1 319 ? -6.102 -15.785 -11.747 1.00 95.38 319 TRP A O 1
ATOM 2368 N N . ARG A 1 320 ? -5.498 -15.723 -9.577 1.00 95.00 320 ARG A N 1
ATOM 2369 C CA . ARG A 1 320 ? -6.459 -14.714 -9.150 1.00 95.00 320 ARG A CA 1
ATOM 2370 C C . ARG A 1 320 ? -5.775 -13.359 -9.036 1.00 95.00 320 ARG A C 1
ATOM 2372 O O . ARG A 1 320 ? -4.699 -13.257 -8.447 1.00 95.00 320 ARG A O 1
ATOM 2379 N N . LEU A 1 321 ? -6.444 -12.334 -9.549 1.00 94.75 321 LEU A N 1
ATOM 2380 C CA . LEU A 1 321 ? -6.088 -10.928 -9.414 1.00 94.75 321 LEU A CA 1
ATOM 2381 C C . LEU A 1 321 ? -7.228 -10.236 -8.658 1.00 94.75 321 LEU A C 1
ATOM 2383 O O . LEU A 1 321 ? -8.257 -9.912 -9.248 1.00 94.75 321 LEU A O 1
ATOM 2387 N N . CYS A 1 322 ? -7.102 -10.076 -7.337 1.00 94.94 322 CYS A N 1
ATOM 2388 C CA . CYS A 1 322 ? -8.211 -9.529 -6.540 1.00 94.94 322 CYS A CA 1
ATOM 2389 C C . CYS A 1 322 ? -8.473 -8.056 -6.876 1.00 94.94 322 CYS A C 1
ATOM 2391 O O . CYS A 1 322 ? -9.634 -7.665 -6.975 1.00 94.94 322 CYS A O 1
ATOM 2393 N N . GLY A 1 323 ? -7.413 -7.280 -7.102 1.00 93.81 323 GLY A N 1
ATOM 2394 C CA . GLY A 1 323 ? -7.441 -5.923 -7.631 1.00 93.81 323 GLY A CA 1
ATOM 2395 C C . GLY A 1 323 ? -6.524 -5.810 -8.843 1.00 93.81 323 GLY A C 1
ATOM 2396 O O . GLY A 1 323 ? -5.446 -6.401 -8.866 1.00 93.81 323 GLY A O 1
ATOM 2397 N N . LEU A 1 324 ? -6.976 -5.074 -9.851 1.00 90.81 324 LEU A N 1
ATOM 2398 C CA . LEU A 1 324 ? -6.186 -4.692 -11.015 1.00 90.81 324 LEU A CA 1
ATOM 2399 C C . LEU A 1 324 ? -6.674 -3.342 -11.552 1.00 90.81 324 LEU A C 1
ATOM 2401 O O . LEU A 1 324 ? -7.832 -2.965 -11.386 1.00 90.81 324 LEU A O 1
ATOM 2405 N N . ASP A 1 325 ? -5.784 -2.629 -12.214 1.00 86.56 325 ASP A N 1
ATOM 2406 C CA . ASP A 1 325 ? -6.037 -1.365 -12.894 1.00 86.56 325 ASP A CA 1
ATOM 2407 C C . ASP A 1 325 ? -5.348 -1.363 -14.268 1.00 86.56 325 ASP A C 1
ATOM 2409 O O . ASP A 1 325 ? -4.692 -2.330 -14.665 1.00 86.56 325 ASP A O 1
ATOM 2413 N N . LYS A 1 326 ? -5.474 -0.257 -15.006 1.00 83.31 326 LYS A N 1
ATOM 2414 C CA . LYS A 1 326 ? -4.835 -0.092 -16.323 1.00 83.31 326 LYS A CA 1
ATOM 2415 C C . LYS A 1 326 ? -3.298 -0.150 -16.297 1.00 83.31 326 LYS A C 1
ATOM 2417 O O . LYS A 1 326 ? -2.692 -0.337 -17.346 1.00 83.31 326 LYS A O 1
ATOM 2422 N N . ASN A 1 327 ? -2.678 0.028 -15.129 1.00 80.94 327 ASN A N 1
ATOM 2423 C CA . ASN A 1 327 ? -1.226 0.021 -14.943 1.00 80.94 327 ASN A CA 1
ATOM 2424 C C . ASN A 1 327 ? -0.711 -1.340 -14.447 1.00 80.94 327 ASN A C 1
ATOM 2426 O O . ASN A 1 327 ? 0.499 -1.542 -14.331 1.00 80.94 327 ASN A O 1
ATOM 2430 N N . THR A 1 328 ? -1.612 -2.276 -14.142 1.00 81.12 328 THR A N 1
ATOM 2431 C CA . THR A 1 328 ? -1.267 -3.594 -13.622 1.00 81.12 328 THR A CA 1
ATOM 2432 C C . THR A 1 328 ? -0.568 -4.398 -14.710 1.00 81.12 328 THR A C 1
ATOM 2434 O O . THR A 1 328 ? -1.184 -4.855 -15.670 1.00 81.12 328 THR A O 1
ATOM 2437 N N . CYS A 1 329 ? 0.739 -4.589 -14.540 1.00 75.81 329 CYS A N 1
ATOM 2438 C CA . CYS A 1 329 ? 1.573 -5.384 -15.429 1.00 75.81 329 CYS A CA 1
ATOM 2439 C C . CYS A 1 329 ? 2.040 -6.650 -14.704 1.00 75.81 329 CYS A C 1
ATOM 2441 O O . CYS A 1 329 ? 2.629 -6.583 -13.624 1.00 75.81 329 CYS A O 1
ATOM 2443 N N . LEU A 1 330 ? 1.769 -7.808 -15.303 1.00 70.75 330 LEU A N 1
ATOM 2444 C CA . LEU A 1 330 ? 2.332 -9.088 -14.891 1.00 70.75 330 LEU A CA 1
ATOM 2445 C C . LEU A 1 330 ? 3.487 -9.387 -15.842 1.00 70.75 330 LEU A C 1
ATOM 2447 O O . LEU A 1 330 ? 3.275 -9.499 -17.048 1.00 70.75 330 LEU A O 1
ATOM 2451 N N . THR A 1 331 ? 4.712 -9.447 -15.326 1.00 54.62 331 THR A N 1
ATOM 2452 C CA . THR A 1 331 ? 5.898 -9.516 -16.183 1.00 54.62 331 THR A CA 1
ATOM 2453 C C . THR A 1 331 ? 5.947 -10.842 -16.950 1.00 54.62 331 THR A C 1
ATOM 2455 O O . THR A 1 331 ? 6.229 -11.886 -16.361 1.00 54.62 331 THR A O 1
ATOM 2458 N N . GLU A 1 332 ? 5.766 -10.791 -18.273 1.00 36.72 332 GLU A N 1
ATOM 2459 C CA . GLU A 1 332 ? 6.409 -11.712 -19.217 1.00 36.72 332 GLU A CA 1
ATOM 2460 C C . GLU A 1 332 ? 7.748 -11.104 -19.666 1.00 36.72 332 GLU A C 1
ATOM 2462 O O . GLU A 1 332 ? 7.868 -9.913 -19.959 1.00 36.72 332 GLU A O 1
ATOM 2467 N N . LEU A 1 333 ? 8.794 -11.925 -19.669 1.00 37.78 333 LEU A N 1
ATOM 2468 C CA . LEU A 1 333 ? 10.200 -11.523 -19.737 1.00 37.78 333 LEU A CA 1
ATOM 2469 C C . LEU A 1 333 ? 10.656 -11.180 -21.175 1.00 37.78 333 LEU A C 1
ATOM 2471 O O . LEU A 1 333 ? 11.572 -11.810 -21.695 1.00 37.78 333 LEU A O 1
ATOM 2475 N N . VAL A 1 334 ? 10.013 -10.207 -21.843 1.00 38.06 334 VAL A N 1
ATOM 2476 C CA . VAL A 1 334 ? 10.332 -9.833 -23.248 1.00 38.06 334 VAL A CA 1
ATOM 2477 C C . VAL A 1 334 ? 10.417 -8.310 -23.512 1.00 38.06 334 VAL A C 1
ATOM 2479 O O . VAL A 1 334 ? 10.434 -7.880 -24.659 1.00 38.06 334 VAL A O 1
ATOM 2482 N N . GLN A 1 335 ? 10.562 -7.448 -22.500 1.00 44.62 335 GLN A N 1
ATOM 2483 C CA . GLN A 1 335 ? 10.888 -6.021 -22.716 1.00 44.62 335 GLN A CA 1
ATOM 2484 C C . GLN A 1 335 ? 12.352 -5.720 -22.373 1.00 44.62 335 GLN A C 1
ATOM 2486 O O . GLN A 1 335 ? 12.672 -5.190 -21.317 1.00 44.62 335 GLN A O 1
ATOM 2491 N N . GLY A 1 336 ? 13.260 -6.111 -23.270 1.00 54.69 336 GLY A N 1
ATOM 2492 C CA . GLY A 1 336 ? 14.705 -5.905 -23.111 1.00 54.69 336 GLY A CA 1
ATOM 2493 C C . GLY A 1 336 ? 15.273 -4.653 -23.791 1.00 54.69 336 GLY A C 1
ATOM 2494 O O . GLY A 1 336 ? 16.493 -4.507 -23.826 1.00 54.69 336 GLY A O 1
ATOM 2495 N N . PHE A 1 337 ? 14.444 -3.774 -24.366 1.00 55.50 337 PHE A N 1
ATOM 2496 C CA . PHE A 1 337 ? 14.918 -2.545 -25.011 1.00 55.50 337 PHE A CA 1
ATOM 2497 C C . PHE A 1 337 ? 14.167 -1.315 -24.501 1.00 55.50 337 PHE A C 1
ATOM 2499 O O . PHE A 1 337 ? 12.969 -1.164 -24.731 1.00 55.50 337 PHE A O 1
ATOM 2506 N N . ASP A 1 338 ? 14.908 -0.440 -23.826 1.00 69.12 338 ASP A N 1
ATOM 2507 C CA . ASP A 1 338 ? 14.449 0.840 -23.297 1.00 69.12 338 ASP A CA 1
ATOM 2508 C C . ASP A 1 338 ? 14.859 1.959 -24.270 1.00 69.12 338 ASP A C 1
ATOM 2510 O O . ASP A 1 338 ? 16.028 2.353 -24.358 1.00 69.12 338 ASP A O 1
ATOM 2514 N N . GLN A 1 339 ? 13.890 2.430 -25.055 1.00 66.94 339 GLN A N 1
ATOM 2515 C CA . GLN A 1 339 ? 14.111 3.448 -26.084 1.00 66.94 339 GLN A CA 1
ATOM 2516 C C . GLN A 1 339 ? 14.436 4.835 -25.510 1.00 66.94 339 GLN A C 1
ATOM 2518 O O . GLN A 1 339 ? 15.124 5.615 -26.172 1.00 66.94 339 GLN A O 1
ATOM 2523 N N . GLU A 1 340 ? 13.995 5.138 -24.287 1.00 65.69 340 GLU A N 1
ATOM 2524 C CA . GLU A 1 340 ? 14.287 6.404 -23.608 1.00 65.69 340 GLU A CA 1
ATOM 2525 C C . GLU A 1 340 ? 15.737 6.405 -23.117 1.00 65.69 340 GLU A C 1
ATOM 2527 O O . GLU A 1 340 ? 16.496 7.335 -23.408 1.00 65.69 340 GLU A O 1
ATOM 2532 N N . ALA A 1 341 ? 16.176 5.306 -22.494 1.00 68.69 341 ALA A N 1
ATOM 2533 C CA . ALA A 1 341 ? 17.574 5.107 -22.128 1.00 68.69 341 ALA A CA 1
ATOM 2534 C C . ALA A 1 341 ? 18.493 5.139 -23.363 1.00 68.69 341 ALA A C 1
ATOM 2536 O O . ALA A 1 341 ? 19.527 5.812 -23.351 1.00 68.69 341 ALA A O 1
ATOM 2537 N N . ALA A 1 342 ? 18.107 4.475 -24.458 1.00 64.50 342 ALA A N 1
ATOM 2538 C CA . ALA A 1 342 ? 18.868 4.495 -25.706 1.00 64.50 342 ALA A CA 1
ATOM 2539 C C . ALA A 1 342 ? 18.987 5.911 -26.303 1.00 64.50 342 ALA A C 1
ATOM 2541 O O . ALA A 1 342 ? 20.069 6.292 -26.756 1.00 64.50 342 ALA A O 1
ATOM 2542 N N . ALA A 1 343 ? 17.916 6.714 -26.276 1.00 61.56 343 ALA A N 1
ATOM 2543 C CA . ALA A 1 343 ? 17.938 8.098 -26.753 1.00 61.56 343 ALA A CA 1
ATOM 2544 C C . ALA A 1 343 ? 18.874 8.984 -25.913 1.00 61.56 343 ALA A C 1
ATOM 2546 O O . ALA A 1 343 ? 19.675 9.737 -26.474 1.00 61.56 343 ALA A O 1
ATOM 2547 N N . VAL A 1 344 ? 18.845 8.844 -24.583 1.00 63.91 344 VAL A N 1
ATOM 2548 C CA . VAL A 1 344 ? 19.726 9.588 -23.665 1.00 63.91 344 VAL A CA 1
ATOM 2549 C C . VAL A 1 344 ? 21.194 9.190 -23.846 1.00 63.91 344 VAL A C 1
ATOM 2551 O O . VAL A 1 344 ? 22.067 10.061 -23.889 1.00 63.91 344 VAL A O 1
ATOM 2554 N N . VAL A 1 345 ? 21.492 7.896 -24.007 1.00 62.97 345 VAL A N 1
ATOM 2555 C CA . VAL A 1 345 ? 22.863 7.425 -24.276 1.00 62.97 345 VAL A CA 1
ATOM 2556 C C . VAL A 1 345 ? 23.371 7.947 -25.621 1.00 62.97 345 VAL A C 1
ATOM 2558 O O . VAL A 1 345 ? 24.504 8.424 -25.698 1.00 62.97 345 VAL A O 1
ATOM 2561 N N . MET A 1 346 ? 22.543 7.924 -26.669 1.00 62.38 346 MET A N 1
ATOM 2562 C CA . MET A 1 346 ? 22.914 8.461 -27.982 1.00 62.38 346 MET A CA 1
ATOM 2563 C C . MET A 1 346 ? 23.138 9.976 -27.950 1.00 62.38 346 MET A C 1
ATOM 2565 O O . MET A 1 346 ? 24.091 10.454 -28.566 1.00 62.38 346 MET A O 1
ATOM 2569 N N . ALA A 1 347 ? 22.330 10.729 -27.200 1.00 55.78 347 ALA A N 1
ATOM 2570 C CA . ALA A 1 347 ? 22.532 12.164 -27.004 1.00 55.78 347 ALA A CA 1
ATOM 2571 C C . ALA A 1 347 ? 23.863 12.460 -26.292 1.00 55.78 347 ALA A C 1
ATOM 2573 O O . ALA A 1 347 ? 24.649 13.277 -26.772 1.00 55.78 347 ALA A O 1
ATOM 2574 N N . ARG A 1 348 ? 24.174 11.730 -25.210 1.00 53.84 348 ARG A N 1
ATOM 2575 C CA . ARG A 1 348 ? 25.453 11.858 -24.488 1.00 53.84 348 ARG A CA 1
ATOM 2576 C C . ARG A 1 348 ? 26.658 11.502 -25.356 1.00 53.84 348 ARG A C 1
ATOM 2578 O O . ARG A 1 348 ? 27.638 12.238 -25.368 1.00 53.84 348 ARG A O 1
ATOM 2585 N N . LEU A 1 349 ? 26.577 10.405 -26.109 1.00 53.09 349 LEU A N 1
ATOM 2586 C CA . LEU A 1 349 ? 27.647 9.977 -27.012 1.00 53.09 349 LEU A CA 1
ATOM 2587 C C . LEU A 1 349 ? 27.871 10.981 -28.150 1.00 53.09 349 LEU A C 1
ATOM 2589 O O . LEU A 1 349 ? 29.010 11.222 -28.545 1.00 53.09 349 LEU A O 1
ATOM 2593 N N . THR A 1 350 ? 26.796 11.581 -28.662 1.00 53.34 350 THR A N 1
ATOM 2594 C CA . THR A 1 350 ? 26.885 12.623 -29.691 1.00 53.34 350 THR A CA 1
ATOM 2595 C C . THR A 1 350 ? 27.550 13.880 -29.138 1.00 53.34 350 THR A C 1
ATOM 2597 O O . THR A 1 350 ? 28.460 14.389 -29.782 1.00 53.34 350 THR A O 1
ATOM 2600 N N . SER A 1 351 ? 27.171 14.326 -27.933 1.00 52.78 351 SER A N 1
ATOM 2601 C CA . SER A 1 351 ? 27.809 15.466 -27.252 1.00 52.78 351 SER A CA 1
ATOM 2602 C C . SER A 1 351 ? 29.302 15.221 -27.028 1.00 52.78 351 SER A C 1
ATOM 2604 O O . SER A 1 351 ? 30.129 16.036 -27.419 1.00 52.78 351 SER A O 1
ATOM 2606 N N . TYR A 1 352 ? 29.663 14.042 -26.514 1.00 57.00 352 TYR A N 1
ATOM 2607 C CA . TYR A 1 352 ? 31.061 13.665 -26.310 1.00 57.00 352 TYR A CA 1
ATOM 2608 C C . TYR A 1 352 ? 31.868 13.671 -27.617 1.00 57.00 352 TYR A C 1
ATOM 2610 O O . TYR A 1 352 ? 32.996 14.155 -27.652 1.00 57.00 352 TYR A O 1
ATOM 2618 N N . LYS A 1 353 ? 31.302 13.156 -28.716 1.00 51.00 353 LYS A N 1
ATOM 2619 C CA . LYS A 1 353 ? 31.957 13.181 -30.034 1.00 51.00 353 LYS A CA 1
ATOM 2620 C C . LYS A 1 353 ? 32.097 14.595 -30.594 1.00 51.00 353 LYS A C 1
ATOM 2622 O O . LYS A 1 353 ? 33.120 14.894 -31.191 1.00 51.00 353 LYS A O 1
ATOM 2627 N N . MET A 1 354 ? 31.115 15.466 -30.366 1.00 57.88 354 MET A N 1
ATOM 2628 C CA . MET A 1 354 ? 31.212 16.885 -30.728 1.00 57.88 354 MET A CA 1
ATOM 2629 C C . MET A 1 354 ? 32.326 17.611 -29.965 1.00 57.88 354 MET A C 1
ATOM 2631 O O . MET A 1 354 ? 32.942 18.513 -30.519 1.00 57.88 354 MET A O 1
ATOM 2635 N N . GLU A 1 355 ? 32.594 17.218 -28.719 1.00 53.22 355 GLU A N 1
ATOM 2636 C CA . GLU A 1 355 ? 33.653 17.803 -27.884 1.00 53.22 355 GLU A CA 1
ATOM 2637 C C . GLU A 1 355 ? 35.046 17.222 -28.175 1.00 53.22 355 GLU A C 1
ATOM 2639 O O . GLU A 1 355 ? 36.047 17.925 -28.063 1.00 53.22 355 GLU A O 1
ATOM 2644 N N . SER A 1 356 ? 35.126 15.940 -28.537 1.00 54.38 356 SER A N 1
ATOM 2645 C CA . SER A 1 356 ? 36.396 15.215 -28.707 1.00 54.38 356 SER A CA 1
ATOM 2646 C C . SER A 1 356 ? 36.939 15.208 -30.138 1.00 54.38 356 SER A C 1
ATOM 2648 O O . SER A 1 356 ? 38.130 14.967 -30.335 1.00 54.38 356 SER A O 1
ATOM 2650 N N . GLU A 1 357 ? 36.101 15.471 -31.141 1.00 75.38 357 GLU A N 1
ATOM 2651 C CA . GLU A 1 357 ? 36.470 15.421 -32.556 1.00 75.38 357 GLU A CA 1
ATOM 2652 C C . GLU A 1 357 ? 36.184 16.777 -33.239 1.00 75.38 357 GLU A C 1
ATOM 2654 O O . GLU A 1 357 ? 35.044 17.092 -33.570 1.00 75.38 357 GLU A O 1
ATOM 2659 N N . GLU A 1 358 ? 37.231 17.562 -33.534 1.00 59.84 358 GLU A N 1
ATOM 2660 C CA . GLU A 1 358 ? 37.137 18.925 -34.113 1.00 59.84 358 GLU A CA 1
ATOM 2661 C C . GLU A 1 358 ? 36.352 19.026 -35.438 1.00 59.84 358 GLU A C 1
ATOM 2663 O O . GLU A 1 358 ? 35.884 20.100 -35.809 1.00 59.84 358 GLU A O 1
ATOM 2668 N N . THR A 1 359 ? 36.207 17.922 -36.177 1.00 75.50 359 THR A N 1
ATOM 2669 C CA . THR A 1 359 ? 35.533 17.883 -37.492 1.00 75.50 359 THR A CA 1
ATOM 2670 C C . THR A 1 359 ? 34.278 17.003 -37.507 1.00 75.50 359 THR A C 1
ATOM 2672 O O . THR A 1 359 ? 33.820 16.576 -38.572 1.00 75.50 359 THR A O 1
ATOM 2675 N N . PHE A 1 360 ? 33.696 16.717 -36.339 1.00 66.12 360 PHE A N 1
ATOM 2676 C CA . PHE A 1 360 ? 32.538 15.834 -36.218 1.00 66.12 360 PHE A CA 1
ATOM 2677 C C . PHE A 1 360 ? 31.208 16.509 -36.589 1.00 66.12 360 PHE A C 1
ATOM 2679 O O . PHE A 1 360 ? 30.728 17.426 -35.927 1.00 66.12 360 PHE A O 1
ATOM 2686 N N . ASP A 1 361 ? 30.558 15.989 -37.635 1.00 75.50 361 ASP A N 1
ATOM 2687 C CA . ASP A 1 361 ? 29.209 16.387 -38.053 1.00 75.50 361 ASP A CA 1
ATOM 2688 C C . ASP A 1 361 ? 28.150 15.524 -37.348 1.00 75.50 361 ASP A C 1
ATOM 2690 O O . ASP A 1 361 ? 27.760 14.444 -37.816 1.00 75.50 361 ASP A O 1
ATOM 2694 N N . ALA A 1 362 ? 27.678 16.026 -36.208 1.00 63.16 362 ALA A N 1
ATOM 2695 C CA . ALA A 1 362 ? 26.690 15.368 -35.359 1.00 63.16 362 ALA A CA 1
ATOM 2696 C C . ALA A 1 362 ? 25.374 15.061 -36.078 1.00 63.16 362 ALA A C 1
ATOM 2698 O O . ALA A 1 362 ? 24.802 13.988 -35.889 1.00 63.16 362 ALA A O 1
ATOM 2699 N N . THR A 1 363 ? 24.908 15.963 -36.945 1.00 68.31 363 THR A N 1
ATOM 2700 C CA . THR A 1 363 ? 23.623 15.795 -37.636 1.00 68.31 363 THR A CA 1
ATOM 2701 C C . THR A 1 363 ? 23.707 14.637 -38.621 1.00 68.31 363 THR A C 1
ATOM 2703 O O . THR A 1 363 ? 22.866 13.737 -38.615 1.00 68.31 363 THR A O 1
ATOM 2706 N N . ARG A 1 364 ? 24.770 14.603 -39.432 1.00 76.56 364 ARG A N 1
ATOM 2707 C CA . ARG A 1 364 ? 24.984 13.529 -40.407 1.00 76.56 364 ARG A CA 1
ATOM 2708 C C . ARG A 1 364 ? 25.281 12.190 -39.736 1.00 76.56 364 ARG A C 1
ATOM 2710 O O . ARG A 1 364 ? 24.921 11.137 -40.271 1.00 76.56 364 ARG A O 1
ATOM 2717 N N . TRP A 1 365 ? 25.946 12.208 -38.585 1.00 75.44 365 TRP A N 1
ATOM 2718 C CA . TRP A 1 365 ? 26.227 11.008 -37.807 1.00 75.44 365 TRP A CA 1
ATOM 2719 C C . TRP A 1 365 ? 24.964 10.434 -37.150 1.00 75.44 365 TRP A C 1
ATOM 2721 O O . TRP A 1 365 ? 24.725 9.228 -37.256 1.00 75.44 365 TRP A O 1
ATOM 2731 N N . LEU A 1 366 ? 24.117 11.276 -36.552 1.00 71.94 366 LEU A N 1
ATOM 2732 C CA . LEU A 1 366 ? 22.817 10.877 -36.003 1.00 71.94 366 LEU A CA 1
ATOM 2733 C C . LEU A 1 366 ? 21.896 10.315 -37.091 1.00 71.94 366 LEU A C 1
ATOM 2735 O O . LEU A 1 366 ? 21.366 9.216 -36.928 1.00 71.94 366 LEU A O 1
ATOM 2739 N N . ASP A 1 367 ? 21.794 10.992 -38.239 1.00 74.06 367 ASP A N 1
ATOM 2740 C CA . ASP A 1 367 ? 20.979 10.536 -39.372 1.00 74.06 367 ASP A CA 1
ATOM 2741 C C . ASP A 1 367 ? 21.445 9.158 -39.881 1.00 74.06 367 ASP A C 1
ATOM 2743 O O . ASP A 1 367 ? 20.633 8.266 -40.123 1.00 74.06 367 ASP A O 1
ATOM 2747 N N . ARG A 1 368 ? 22.762 8.918 -39.971 1.00 80.00 368 ARG A N 1
ATOM 2748 C CA . ARG A 1 368 ? 23.309 7.606 -40.370 1.00 80.00 368 ARG A CA 1
ATOM 2749 C C . ARG A 1 368 ? 22.977 6.492 -39.381 1.00 80.00 368 ARG A C 1
ATOM 2751 O O . ARG A 1 368 ? 22.731 5.364 -39.809 1.00 80.00 368 ARG A O 1
ATOM 2758 N N . ASN A 1 369 ? 23.000 6.774 -38.082 1.00 73.75 369 ASN A N 1
ATOM 2759 C CA . ASN A 1 369 ? 22.667 5.779 -37.063 1.00 73.75 369 ASN A CA 1
ATOM 2760 C C . ASN A 1 369 ? 21.161 5.508 -37.009 1.00 73.75 369 ASN A C 1
ATOM 2762 O O . ASN A 1 369 ? 20.767 4.345 -36.934 1.00 73.75 369 ASN A O 1
ATOM 2766 N N . LEU A 1 370 ? 20.332 6.544 -37.156 1.00 77.69 370 LEU A N 1
ATOM 2767 C CA . LEU A 1 370 ? 18.885 6.399 -37.271 1.00 77.69 370 LEU A CA 1
ATOM 2768 C C . LEU A 1 370 ? 18.505 5.557 -38.495 1.00 77.69 370 LEU A C 1
ATOM 2770 O O . LEU A 1 370 ? 17.740 4.607 -38.371 1.00 77.69 370 LEU A O 1
ATOM 2774 N N . ILE A 1 371 ? 19.105 5.830 -39.659 1.00 82.38 371 ILE A N 1
ATOM 2775 C CA . ILE A 1 371 ? 18.876 5.045 -40.882 1.00 82.38 371 ILE A CA 1
ATOM 2776 C C . ILE A 1 371 ? 19.270 3.580 -40.674 1.00 82.38 371 ILE A C 1
ATOM 2778 O O . ILE A 1 371 ? 18.522 2.689 -41.069 1.00 82.38 371 ILE A O 1
ATOM 2782 N N . ARG A 1 372 ? 20.415 3.303 -40.037 1.00 79.94 372 ARG A N 1
ATOM 2783 C CA . ARG A 1 372 ? 20.847 1.924 -39.740 1.00 79.94 372 ARG A CA 1
ATOM 2784 C C . ARG A 1 372 ? 19.885 1.201 -38.804 1.00 79.94 372 ARG A C 1
ATOM 2786 O O . ARG A 1 372 ? 19.615 0.026 -39.028 1.00 79.94 372 ARG A O 1
ATOM 2793 N N . LEU A 1 373 ? 19.383 1.887 -37.781 1.00 76.88 373 LEU A N 1
ATOM 2794 C CA . LEU A 1 373 ? 18.413 1.337 -36.840 1.00 76.88 373 LEU A CA 1
ATOM 2795 C C . LEU A 1 373 ? 17.086 1.029 -37.548 1.00 76.88 373 LEU A C 1
ATOM 2797 O O . LEU A 1 373 ? 16.636 -0.113 -37.517 1.00 76.88 373 LEU A O 1
ATOM 2801 N N . CYS A 1 374 ? 16.533 1.991 -38.286 1.00 79.50 374 CYS A N 1
ATOM 2802 C CA . CYS A 1 374 ? 15.307 1.813 -39.066 1.00 79.50 374 CYS A CA 1
ATOM 2803 C C . CYS A 1 374 ? 15.439 0.724 -40.141 1.00 79.50 374 CYS A C 1
ATOM 2805 O O . CYS A 1 374 ? 14.515 -0.052 -40.337 1.00 79.50 374 CYS A O 1
ATOM 2807 N N . SER A 1 375 ? 16.595 0.607 -40.800 1.00 80.50 375 SER A N 1
ATOM 2808 C CA . SER A 1 375 ? 16.828 -0.431 -41.820 1.00 80.50 375 SER A CA 1
ATOM 2809 C C . SER A 1 375 ? 17.006 -1.828 -41.223 1.00 80.50 375 SER A C 1
ATOM 2811 O O . SER A 1 375 ? 16.829 -2.825 -41.912 1.00 80.50 375 SER A O 1
ATOM 2813 N N . LYS A 1 376 ? 17.424 -1.920 -39.957 1.00 79.19 376 LYS A N 1
ATOM 2814 C CA . LYS A 1 376 ? 17.677 -3.199 -39.286 1.00 79.19 376 LYS A CA 1
ATOM 2815 C C . LYS A 1 376 ? 16.456 -3.719 -38.528 1.00 79.19 376 LYS A C 1
ATOM 2817 O O . LYS A 1 376 ? 16.320 -4.930 -38.391 1.00 79.19 376 LYS A O 1
ATOM 2822 N N . PHE A 1 377 ? 15.617 -2.818 -38.024 1.00 78.06 377 PHE A N 1
ATOM 2823 C CA . PHE A 1 377 ? 14.521 -3.146 -37.108 1.00 78.06 377 PHE A CA 1
ATOM 2824 C C . PHE A 1 377 ? 13.146 -2.645 -37.569 1.00 78.06 377 PHE A C 1
ATOM 2826 O O . PHE A 1 377 ? 12.158 -2.896 -36.886 1.00 78.06 377 PHE A O 1
ATOM 2833 N N . GLY A 1 378 ? 13.068 -1.923 -38.688 1.00 78.62 378 GLY A N 1
ATOM 2834 C CA . GLY A 1 378 ? 11.800 -1.560 -39.313 1.00 78.62 378 GLY A CA 1
ATOM 2835 C C . GLY A 1 378 ? 11.269 -2.681 -40.196 1.00 78.62 378 GLY A C 1
ATOM 2836 O O . GLY A 1 378 ? 12.036 -3.354 -40.886 1.00 78.62 378 GLY A O 1
ATOM 2837 N N . ASP A 1 379 ? 9.951 -2.831 -40.206 1.00 77.62 379 ASP A N 1
ATOM 2838 C CA . ASP A 1 379 ? 9.248 -3.694 -41.144 1.00 77.62 379 ASP A CA 1
ATOM 2839 C C . ASP A 1 379 ? 8.953 -2.891 -42.410 1.00 77.62 379 ASP A C 1
ATOM 2841 O O . ASP A 1 379 ? 8.325 -1.835 -42.357 1.00 77.62 379 ASP A O 1
ATOM 2845 N N . TYR A 1 380 ? 9.429 -3.363 -43.561 1.00 84.06 380 TYR A N 1
ATOM 2846 C CA . TYR A 1 380 ? 9.157 -2.734 -44.851 1.00 84.06 380 TYR A CA 1
ATOM 2847 C C . TYR A 1 380 ? 9.328 -3.722 -46.002 1.00 84.06 380 TYR A C 1
ATOM 2849 O O . TYR A 1 380 ? 10.053 -4.716 -45.924 1.00 84.06 380 TYR A O 1
ATOM 2857 N N . ARG A 1 381 ? 8.672 -3.420 -47.119 1.00 73.75 381 ARG A N 1
ATOM 2858 C CA . ARG A 1 381 ? 8.907 -4.059 -48.411 1.00 73.75 381 ARG A CA 1
ATOM 2859 C C . ARG A 1 381 ? 9.971 -3.266 -49.159 1.00 73.75 381 ARG A C 1
ATOM 2861 O O . ARG A 1 381 ? 9.963 -2.037 -49.176 1.00 73.75 381 ARG A O 1
ATOM 2868 N N . LYS A 1 382 ? 10.917 -3.982 -49.765 1.00 75.12 382 LYS A N 1
ATOM 2869 C CA . LYS A 1 382 ? 12.002 -3.368 -50.532 1.00 75.12 382 LYS A CA 1
ATOM 2870 C C . LYS A 1 382 ? 11.418 -2.502 -51.655 1.00 75.12 382 LYS A C 1
ATOM 2872 O O . LYS A 1 382 ? 10.505 -2.941 -52.346 1.00 75.12 382 LYS A O 1
ATOM 2877 N N . ASP A 1 383 ? 11.956 -1.295 -51.803 1.00 77.44 383 ASP A N 1
ATOM 2878 C CA . ASP A 1 383 ? 11.567 -0.303 -52.814 1.00 77.44 383 ASP A CA 1
ATOM 2879 C C . ASP A 1 383 ? 10.129 0.263 -52.678 1.00 77.44 383 ASP A C 1
ATOM 2881 O O . ASP A 1 383 ? 9.668 0.972 -53.569 1.00 77.44 383 ASP A O 1
ATOM 2885 N N . ASP A 1 384 ? 9.443 0.034 -51.545 1.00 80.12 384 ASP A N 1
ATOM 2886 C CA . ASP A 1 384 ? 8.124 0.610 -51.226 1.00 80.12 384 ASP A CA 1
ATOM 2887 C C . ASP A 1 384 ? 8.157 1.418 -49.906 1.00 80.12 384 ASP A C 1
ATOM 2889 O O . ASP A 1 384 ? 7.959 0.855 -48.823 1.00 80.12 384 ASP A O 1
ATOM 2893 N N . PRO A 1 385 ? 8.367 2.749 -49.960 1.00 70.31 385 PRO A N 1
ATOM 2894 C CA . PRO A 1 385 ? 8.445 3.603 -48.771 1.00 70.31 385 PRO A CA 1
ATOM 2895 C C . PRO A 1 385 ? 7.158 3.658 -47.938 1.00 70.31 385 PRO A C 1
ATOM 2897 O O . PRO A 1 385 ? 7.217 3.961 -46.750 1.00 70.31 385 PRO A O 1
ATOM 2900 N N . THR A 1 386 ? 5.997 3.378 -48.539 1.00 78.62 386 THR A N 1
ATOM 2901 C CA . THR A 1 386 ? 4.697 3.469 -47.850 1.00 78.62 386 THR A CA 1
ATOM 2902 C C . THR A 1 386 ? 4.423 2.278 -46.936 1.00 78.62 386 THR A C 1
ATOM 2904 O O . THR A 1 386 ? 3.545 2.338 -46.080 1.00 78.62 386 THR A O 1
ATOM 2907 N N . SER A 1 387 ? 5.210 1.213 -47.093 1.00 77.06 387 SER A N 1
ATOM 2908 C CA . SER A 1 387 ? 5.136 0.000 -46.283 1.00 77.06 387 SER A CA 1
ATOM 2909 C C . SER A 1 387 ? 5.934 0.068 -44.980 1.00 77.06 387 SER A C 1
ATOM 2911 O O . SER A 1 387 ? 5.862 -0.873 -44.192 1.00 77.06 387 SER A O 1
ATOM 2913 N N . PHE A 1 388 ? 6.709 1.137 -44.763 1.00 81.19 388 PHE A N 1
ATOM 2914 C CA . PHE A 1 388 ? 7.592 1.243 -43.609 1.00 81.19 388 PHE A CA 1
ATOM 2915 C C . PHE A 1 388 ? 6.803 1.454 -42.315 1.00 81.19 388 PHE A C 1
ATOM 2917 O O . PHE A 1 388 ? 6.123 2.466 -42.143 1.00 81.19 388 PHE A O 1
ATOM 2924 N N . ALA A 1 389 ? 6.957 0.518 -41.384 1.00 76.94 389 ALA A N 1
ATOM 2925 C CA . ALA A 1 389 ? 6.421 0.594 -40.037 1.00 76.94 389 ALA A CA 1
ATOM 2926 C C . ALA A 1 389 ? 7.507 0.248 -39.012 1.00 76.94 389 ALA A C 1
ATOM 2928 O O . ALA A 1 389 ? 8.373 -0.596 -39.238 1.00 76.94 389 ALA A O 1
ATOM 2929 N N . LEU A 1 390 ? 7.450 0.910 -37.858 1.00 74.19 390 LEU A N 1
ATOM 2930 C CA . LEU A 1 390 ? 8.273 0.579 -36.700 1.00 74.19 390 LEU A CA 1
ATOM 2931 C C . LEU A 1 390 ? 7.383 0.011 -35.607 1.00 74.19 390 LEU A C 1
ATOM 2933 O O . LEU A 1 390 ? 6.281 0.505 -35.364 1.00 74.19 390 LEU A O 1
ATOM 2937 N N . ASN A 1 391 ? 7.896 -1.003 -34.922 1.00 78.25 391 ASN A N 1
ATOM 2938 C CA . ASN A 1 391 ? 7.280 -1.514 -33.710 1.00 78.25 391 ASN A CA 1
ATOM 2939 C C . ASN A 1 391 ? 7.107 -0.366 -32.678 1.00 78.25 391 ASN A C 1
ATOM 2941 O O . ASN A 1 391 ? 7.996 0.488 -32.588 1.00 78.25 391 ASN A O 1
ATOM 2945 N N . PRO A 1 392 ? 6.012 -0.330 -31.888 1.00 75.44 392 PRO A N 1
ATOM 2946 C CA . PRO A 1 392 ? 5.769 0.710 -30.879 1.00 75.44 392 PRO A CA 1
ATOM 2947 C C . PRO A 1 392 ? 6.925 0.955 -29.892 1.00 75.44 392 PRO A C 1
ATOM 2949 O O . PRO A 1 392 ? 7.115 2.076 -29.426 1.00 75.44 392 PRO A O 1
ATOM 2952 N N . SER A 1 393 ? 7.750 -0.058 -29.612 1.00 70.69 393 SER A N 1
ATOM 2953 C CA . SER A 1 393 ? 8.957 0.073 -28.779 1.00 70.69 393 SER A CA 1
ATOM 2954 C C . SER A 1 393 ? 10.110 0.843 -29.444 1.00 70.69 393 SER A C 1
ATOM 2956 O O . SER A 1 393 ? 11.117 1.096 -28.792 1.00 70.69 393 SER A O 1
ATOM 2958 N N . PHE A 1 394 ? 9.990 1.190 -30.729 1.00 68.19 394 PHE A N 1
ATOM 2959 C CA . PHE A 1 394 ? 10.966 1.964 -31.508 1.00 68.19 394 PHE A CA 1
ATOM 2960 C C . PHE A 1 394 ? 10.349 3.198 -32.180 1.00 68.19 394 PHE A C 1
ATOM 2962 O O . PHE A 1 394 ? 11.076 4.004 -32.762 1.00 68.19 394 PHE A O 1
ATOM 2969 N N . SER A 1 395 ? 9.024 3.360 -32.147 1.00 77.62 395 SER A N 1
ATOM 2970 C CA . SER A 1 395 ? 8.316 4.360 -32.953 1.00 77.62 395 SER A CA 1
ATOM 2971 C C . SER A 1 395 ? 8.583 5.802 -32.515 1.00 77.62 395 SER A C 1
ATOM 2973 O O . SER A 1 395 ? 8.486 6.709 -33.339 1.00 77.62 395 SER A O 1
ATOM 2975 N N . LEU A 1 396 ? 8.958 6.026 -31.249 1.00 74.81 396 LEU A N 1
ATOM 2976 C CA . LEU A 1 396 ? 9.286 7.358 -30.719 1.00 74.81 396 LEU A CA 1
ATOM 2977 C C . LEU A 1 396 ? 10.749 7.753 -30.962 1.00 74.81 396 LEU A C 1
ATOM 2979 O O . LEU A 1 396 ? 11.089 8.936 -30.980 1.00 74.81 396 LEU A O 1
ATOM 2983 N N . PHE A 1 397 ? 11.626 6.779 -31.210 1.00 71.38 397 PHE A N 1
ATOM 2984 C CA . PHE A 1 397 ? 13.058 7.016 -31.375 1.00 71.38 397 PHE A CA 1
ATOM 2985 C C . PHE A 1 397 ? 13.411 7.941 -32.563 1.00 71.38 397 PHE A C 1
ATOM 2987 O O . PHE A 1 397 ? 14.199 8.874 -32.368 1.00 71.38 397 PHE A O 1
ATOM 2994 N N . PRO A 1 398 ? 12.812 7.801 -33.768 1.00 80.00 398 PRO A N 1
ATOM 2995 C CA . PRO A 1 398 ? 13.009 8.764 -34.854 1.00 80.00 398 PRO A CA 1
ATOM 2996 C C . PRO A 1 398 ? 12.583 10.187 -34.484 1.00 80.00 398 PRO A C 1
ATOM 2998 O O . PRO A 1 398 ? 13.227 11.148 -34.904 1.00 80.00 398 PRO A O 1
ATOM 3001 N N . GLN A 1 399 ? 11.530 10.325 -33.673 1.00 70.31 399 GLN A N 1
ATOM 3002 C CA . GLN A 1 399 ? 11.024 11.622 -33.234 1.00 70.31 399 GLN A CA 1
ATOM 3003 C C . GLN A 1 399 ? 11.969 12.286 -32.226 1.00 70.31 399 GLN A C 1
ATOM 3005 O O . GLN A 1 399 ? 12.250 13.478 -32.354 1.00 70.31 399 GLN A O 1
ATOM 3010 N N . PHE A 1 400 ? 12.555 11.522 -31.299 1.00 72.19 400 PHE A N 1
ATOM 3011 C CA . PHE A 1 400 ? 13.606 12.032 -30.414 1.00 72.19 400 PHE A CA 1
ATOM 3012 C C . PHE A 1 400 ? 14.834 12.512 -31.190 1.00 72.19 400 PHE A C 1
ATOM 3014 O O . PHE A 1 400 ? 15.318 13.613 -30.940 1.00 72.19 400 PHE A O 1
ATOM 3021 N N . MET A 1 401 ? 15.306 11.749 -32.180 1.00 75.38 401 MET A N 1
ATOM 3022 C CA . MET A 1 401 ? 16.450 12.153 -33.011 1.00 75.38 401 MET A CA 1
ATOM 3023 C C . MET A 1 401 ? 16.136 13.380 -33.876 1.00 75.38 401 MET A C 1
ATOM 3025 O O . MET A 1 401 ? 16.987 14.251 -34.056 1.00 75.38 401 MET A O 1
ATOM 3029 N N . PHE A 1 402 ? 14.900 13.482 -34.372 1.00 69.75 402 PHE A N 1
ATOM 3030 C CA . PHE A 1 402 ? 14.406 14.643 -35.109 1.00 69.75 402 PHE A CA 1
ATOM 3031 C C . PHE A 1 402 ? 14.341 15.914 -34.251 1.00 69.75 402 PHE A C 1
ATOM 3033 O O . PHE A 1 402 ? 14.675 16.994 -34.738 1.00 69.75 402 PHE A O 1
ATOM 3040 N N . ASN A 1 403 ? 13.944 15.801 -32.985 1.00 66.06 403 ASN A N 1
ATOM 3041 C CA . ASN A 1 403 ? 13.931 16.933 -32.061 1.00 66.06 403 ASN A CA 1
ATOM 3042 C C . ASN A 1 403 ? 15.355 17.302 -31.616 1.00 66.06 403 ASN A C 1
ATOM 3044 O O . ASN A 1 403 ? 15.716 18.478 -31.612 1.00 66.06 403 ASN A O 1
ATOM 3048 N N . LEU A 1 404 ? 16.196 16.303 -31.336 1.00 65.44 404 LEU A N 1
ATOM 3049 C CA . LEU A 1 404 ? 17.584 16.481 -30.905 1.00 65.44 404 LEU A CA 1
ATOM 3050 C C . LEU A 1 404 ? 18.435 17.215 -31.951 1.00 65.44 404 LEU A C 1
ATOM 3052 O O . LEU A 1 404 ? 19.230 18.078 -31.599 1.00 65.44 404 LEU A O 1
ATOM 3056 N N . ARG A 1 405 ? 18.233 16.937 -33.245 1.00 63.56 405 ARG A N 1
ATOM 3057 C CA . ARG A 1 405 ? 18.949 17.623 -34.340 1.00 63.56 405 ARG A CA 1
ATOM 3058 C C . ARG A 1 405 ? 18.478 19.063 -34.606 1.00 63.56 405 ARG A C 1
ATOM 3060 O O . ARG A 1 405 ? 19.074 19.736 -35.443 1.00 63.56 405 ARG A O 1
ATOM 3067 N N . ARG A 1 406 ? 17.367 19.507 -34.000 1.00 57.25 406 ARG A N 1
ATOM 3068 C CA . ARG A 1 406 ? 16.750 20.834 -34.225 1.00 57.25 406 ARG A CA 1
ATOM 3069 C C . ARG A 1 406 ? 16.693 21.697 -32.964 1.00 57.25 406 ARG A C 1
ATOM 3071 O O . ARG A 1 406 ? 16.166 22.807 -33.033 1.00 57.25 406 ARG A O 1
ATOM 3078 N N . SER A 1 407 ? 17.182 21.204 -31.828 1.00 60.09 407 SER A N 1
ATOM 3079 C CA . SER A 1 407 ? 17.074 21.918 -30.557 1.00 60.09 407 SER A CA 1
ATOM 3080 C C . SER A 1 407 ? 17.920 23.203 -30.561 1.00 60.09 407 SER A C 1
ATOM 3082 O O . SER A 1 407 ? 19.067 23.226 -31.008 1.00 60.09 407 SER A O 1
ATOM 3084 N N . GLN A 1 408 ? 17.325 24.306 -30.092 1.00 49.53 408 GLN A N 1
ATOM 3085 C CA . GLN A 1 408 ? 17.975 25.611 -29.952 1.00 49.53 408 GLN A CA 1
ATOM 3086 C C . GLN A 1 408 ? 18.587 25.746 -28.555 1.00 49.53 408 GLN A C 1
ATOM 3088 O O . GLN A 1 408 ? 17.927 26.186 -27.620 1.00 49.53 408 GLN A O 1
ATOM 3093 N N . PHE A 1 409 ? 19.866 25.435 -28.404 1.00 50.94 409 PHE A N 1
ATOM 3094 C CA . PHE A 1 409 ? 20.581 25.587 -27.133 1.00 50.94 409 PHE A CA 1
ATOM 3095 C C . PHE A 1 409 ? 20.836 27.059 -26.683 1.00 50.94 409 PHE A C 1
ATOM 3097 O O . PHE A 1 409 ? 21.710 27.263 -25.849 1.00 50.94 409 PHE A O 1
ATOM 3104 N N . VAL A 1 410 ? 20.142 28.108 -27.192 1.00 44.09 410 VAL A N 1
ATOM 3105 C CA . VAL A 1 410 ? 20.503 29.528 -26.880 1.00 44.09 410 VAL A CA 1
ATOM 3106 C C . VAL A 1 410 ? 19.372 30.566 -26.655 1.00 44.09 410 VAL A C 1
ATOM 3108 O O . VAL A 1 410 ? 19.666 31.581 -26.030 1.00 44.09 410 VAL A O 1
ATOM 3111 N N . GLN A 1 411 ? 18.098 30.422 -27.048 1.00 43.88 411 GLN A N 1
ATOM 3112 C CA . GLN A 1 411 ? 17.151 31.563 -26.926 1.00 43.88 411 GLN A CA 1
ATOM 3113 C C . GLN A 1 411 ? 15.888 31.310 -26.101 1.00 43.88 411 GLN A C 1
ATOM 3115 O O . GLN A 1 411 ? 14.825 31.055 -26.644 1.00 43.88 411 GLN A O 1
ATOM 3120 N N . ALA A 1 412 ? 16.048 31.467 -24.783 1.00 49.03 412 ALA A N 1
ATOM 3121 C CA . ALA A 1 412 ? 15.132 32.077 -23.807 1.00 49.03 412 ALA A CA 1
ATOM 3122 C C . ALA A 1 412 ? 15.442 31.447 -22.445 1.00 49.03 412 ALA A C 1
ATOM 3124 O O . ALA A 1 412 ? 14.896 30.407 -22.093 1.00 49.03 412 ALA A O 1
ATOM 3125 N N . PHE A 1 413 ? 16.338 32.063 -21.671 1.00 45.62 413 PHE A N 1
ATOM 3126 C CA . PHE A 1 413 ? 16.751 31.545 -20.359 1.00 45.62 413 PHE A CA 1
ATOM 3127 C C . PHE A 1 413 ? 15.552 31.257 -19.435 1.00 45.62 413 PHE A C 1
ATOM 3129 O O . PHE A 1 413 ? 15.540 30.254 -18.734 1.00 45.62 413 PHE A O 1
ATOM 3136 N N . ALA A 1 414 ? 14.491 32.068 -19.521 1.00 52.19 414 ALA A N 1
ATOM 3137 C CA . ALA A 1 414 ? 13.232 31.817 -18.822 1.00 52.19 414 ALA A CA 1
ATOM 3138 C C . ALA A 1 414 ? 12.524 30.518 -19.266 1.00 52.19 414 ALA A C 1
ATOM 3140 O O . ALA A 1 414 ? 12.042 29.781 -18.416 1.00 52.19 414 ALA A O 1
ATOM 3141 N N . GLN A 1 415 ? 12.489 30.199 -20.566 1.00 58.22 415 GLN A N 1
ATOM 3142 C CA . GLN A 1 415 ? 11.896 28.945 -21.058 1.00 58.22 415 GLN A CA 1
ATOM 3143 C C . GLN A 1 415 ? 12.780 27.735 -20.736 1.00 58.22 415 GLN A C 1
ATOM 3145 O O . GLN A 1 415 ? 12.259 26.669 -20.438 1.00 58.22 415 GLN A O 1
ATOM 3150 N N . LEU A 1 416 ? 14.107 27.904 -20.738 1.00 60.28 416 LEU A N 1
ATOM 3151 C CA . LEU A 1 416 ? 15.049 26.861 -20.321 1.00 60.28 416 LEU A CA 1
ATOM 3152 C C . LEU A 1 416 ? 14.885 26.500 -18.838 1.00 60.28 416 LEU A C 1
ATOM 3154 O O . LEU A 1 416 ? 14.958 25.326 -18.493 1.00 60.28 416 LEU A O 1
ATOM 3158 N N . LEU A 1 417 ? 14.657 27.494 -17.972 1.00 66.94 417 LEU A N 1
ATOM 3159 C CA . LEU A 1 417 ? 14.366 27.255 -16.558 1.00 66.94 417 LEU A CA 1
ATOM 3160 C C . LEU A 1 417 ? 12.974 26.648 -16.351 1.00 66.94 417 LEU A C 1
ATOM 3162 O O . LEU A 1 417 ? 12.819 25.834 -15.450 1.00 66.94 417 LEU A O 1
ATOM 3166 N N . GLN A 1 418 ? 11.989 27.001 -17.182 1.00 73.31 418 GLN A N 1
ATOM 3167 C CA . GLN A 1 418 ? 10.617 26.500 -17.060 1.00 73.31 418 GLN A CA 1
ATOM 3168 C C . GLN A 1 418 ? 10.444 25.063 -17.583 1.00 73.31 418 GLN A C 1
ATOM 3170 O O . GLN A 1 418 ? 9.732 24.277 -16.970 1.00 73.31 418 GLN A O 1
ATOM 3175 N N . ALA A 1 419 ? 11.140 24.686 -18.659 1.00 80.06 419 ALA A N 1
ATOM 3176 C CA . ALA A 1 419 ? 11.040 23.360 -19.274 1.00 80.06 419 ALA A CA 1
ATOM 3177 C C . ALA A 1 419 ? 11.149 22.169 -18.291 1.00 80.06 419 ALA A C 1
ATOM 3179 O O . ALA A 1 419 ? 10.272 21.309 -18.327 1.00 80.06 419 ALA A O 1
ATOM 3180 N N . PRO A 1 420 ? 12.139 22.093 -17.373 1.00 79.94 420 PRO A N 1
ATOM 3181 C CA . PRO A 1 420 ? 12.207 20.985 -16.417 1.00 79.94 420 PRO A CA 1
ATOM 3182 C C . PRO A 1 420 ? 11.050 20.981 -15.408 1.00 79.94 420 PRO A C 1
ATOM 3184 O O . PRO A 1 420 ? 10.708 19.915 -14.897 1.00 79.94 420 PRO A O 1
ATOM 3187 N N . HIS A 1 421 ? 10.449 22.139 -15.110 1.00 82.62 421 HIS A N 1
ATOM 3188 C CA . HIS A 1 421 ? 9.245 22.200 -14.282 1.00 82.62 421 HIS A CA 1
ATOM 3189 C C . HIS A 1 421 ? 8.042 21.629 -15.033 1.00 82.62 421 HIS A C 1
ATOM 3191 O O . HIS A 1 421 ? 7.354 20.772 -14.484 1.00 82.62 421 HIS A O 1
ATOM 3197 N N . ASP A 1 422 ? 7.845 22.024 -16.291 1.00 84.19 422 ASP A N 1
ATOM 3198 C CA . ASP A 1 422 ? 6.747 21.528 -17.128 1.00 84.19 422 ASP A CA 1
ATOM 3199 C C . ASP A 1 422 ? 6.862 20.005 -17.356 1.00 84.19 422 ASP A C 1
ATOM 3201 O O . ASP A 1 422 ? 5.885 19.265 -17.217 1.00 84.19 422 ASP A O 1
ATOM 3205 N N . ASP A 1 423 ? 8.075 19.504 -17.621 1.00 85.44 423 ASP A N 1
ATOM 3206 C CA . ASP A 1 423 ? 8.348 18.067 -17.762 1.00 85.44 423 ASP A CA 1
ATOM 3207 C C . ASP A 1 423 ? 8.082 17.305 -16.454 1.00 85.44 423 ASP A C 1
ATOM 3209 O O . ASP A 1 423 ? 7.486 16.221 -16.454 1.00 85.44 423 ASP A O 1
ATOM 3213 N N . ALA A 1 424 ? 8.494 17.873 -15.314 1.00 87.69 424 ALA A N 1
ATOM 3214 C CA . ALA A 1 424 ? 8.215 17.290 -14.009 1.00 87.69 424 ALA A CA 1
ATOM 3215 C C . ALA A 1 424 ? 6.707 17.237 -13.732 1.00 87.69 424 ALA A C 1
ATOM 3217 O O . ALA A 1 424 ? 6.225 16.218 -13.238 1.00 87.69 424 ALA A O 1
ATOM 3218 N N . GLU A 1 425 ? 5.957 18.285 -14.079 1.00 88.50 425 GLU A N 1
ATOM 3219 C CA . GLU A 1 425 ? 4.499 18.325 -13.940 1.00 88.50 425 GLU A CA 1
ATOM 3220 C C . GLU A 1 425 ? 3.806 17.251 -14.785 1.00 88.50 425 GLU A C 1
ATOM 3222 O O . GLU A 1 425 ? 2.901 16.579 -14.285 1.00 88.50 425 GLU A O 1
ATOM 3227 N N . LEU A 1 426 ? 4.263 17.011 -16.020 1.00 87.12 426 LEU A N 1
ATOM 3228 C CA . LEU A 1 426 ? 3.746 15.931 -16.868 1.00 87.12 426 LEU A CA 1
ATOM 3229 C C . LEU A 1 426 ? 3.959 14.550 -16.230 1.00 87.12 426 LEU A C 1
ATOM 3231 O O . LEU A 1 426 ? 3.017 13.762 -16.127 1.00 87.12 426 LEU A O 1
ATOM 3235 N N . ILE A 1 427 ? 5.168 14.269 -15.732 1.00 86.56 427 ILE A N 1
ATOM 3236 C CA . ILE A 1 427 ? 5.467 13.000 -15.047 1.00 86.56 427 ILE A CA 1
ATOM 3237 C C . ILE A 1 427 ? 4.637 12.869 -13.770 1.00 86.56 427 ILE A C 1
ATOM 3239 O O . ILE A 1 427 ? 4.093 11.798 -13.484 1.00 86.56 427 ILE A O 1
ATOM 3243 N N . ILE A 1 428 ? 4.547 13.950 -12.990 1.00 89.06 428 ILE A N 1
ATOM 3244 C CA . ILE A 1 428 ? 3.755 13.999 -11.765 1.00 89.06 428 ILE A CA 1
ATOM 3245 C C . ILE A 1 428 ? 2.307 13.690 -12.085 1.00 89.06 428 ILE A C 1
ATOM 3247 O O . ILE A 1 428 ? 1.714 12.939 -11.323 1.00 89.06 428 ILE A O 1
ATOM 3251 N N . ARG A 1 429 ? 1.737 14.223 -13.170 1.00 86.06 429 ARG A N 1
ATOM 3252 C CA . ARG A 1 429 ? 0.336 14.017 -13.557 1.00 86.06 429 ARG A CA 1
ATOM 3253 C C . ARG A 1 429 ? 0.014 12.559 -13.877 1.00 86.06 429 ARG A C 1
ATOM 3255 O O . ARG A 1 429 ? -1.017 12.065 -13.431 1.00 86.06 429 ARG A O 1
ATOM 3262 N N . ASP A 1 430 ? 0.900 11.870 -14.586 1.00 82.75 430 ASP A N 1
ATOM 3263 C CA . ASP A 1 430 ? 0.582 10.551 -15.141 1.00 82.75 430 ASP A CA 1
ATOM 3264 C C . ASP A 1 430 ? 1.026 9.390 -14.224 1.00 82.75 430 ASP A C 1
ATOM 3266 O O . ASP A 1 430 ? 0.454 8.298 -14.268 1.00 82.75 430 ASP A O 1
ATOM 3270 N N . ARG A 1 431 ? 2.024 9.606 -13.353 1.00 84.56 431 ARG A N 1
ATOM 3271 C CA . ARG A 1 431 ? 2.573 8.562 -12.472 1.00 84.56 431 ARG A CA 1
ATOM 3272 C C . ARG A 1 431 ? 1.706 8.322 -11.233 1.00 84.56 431 ARG A C 1
ATOM 3274 O O . ARG A 1 431 ? 1.288 9.261 -10.557 1.00 84.56 431 ARG A O 1
ATOM 3281 N N . PHE A 1 432 ? 1.526 7.050 -10.882 1.00 88.19 432 PHE A N 1
ATOM 3282 C CA . PHE A 1 432 ? 0.989 6.626 -9.591 1.00 88.19 432 PHE A CA 1
ATOM 3283 C C . PHE A 1 432 ? 1.993 5.709 -8.861 1.00 88.19 432 PHE A C 1
ATOM 3285 O O . PHE A 1 432 ? 2.542 4.807 -9.499 1.00 88.19 432 PHE A O 1
ATOM 3292 N N . PRO A 1 433 ? 2.226 5.887 -7.546 1.00 91.50 433 PRO A N 1
ATOM 3293 C CA . PRO A 1 433 ? 1.801 7.027 -6.731 1.00 91.50 433 PRO A CA 1
ATOM 3294 C C . PRO A 1 433 ? 2.478 8.330 -7.176 1.00 91.50 433 PRO A C 1
ATOM 3296 O O . PRO A 1 433 ? 3.464 8.322 -7.917 1.00 91.50 433 PRO A O 1
ATOM 3299 N N . VAL A 1 434 ? 1.939 9.454 -6.712 1.00 93.62 434 VAL A N 1
ATOM 3300 C CA . VAL A 1 434 ? 2.471 10.788 -6.994 1.00 93.62 434 VAL A CA 1
ATOM 3301 C C . VAL A 1 434 ? 3.890 10.902 -6.433 1.00 93.62 434 VAL A C 1
ATOM 3303 O O . VAL A 1 434 ? 4.088 10.676 -5.236 1.00 93.62 434 VAL A O 1
ATOM 3306 N N . PRO A 1 435 ? 4.901 11.224 -7.262 1.00 90.62 435 PRO A N 1
ATOM 3307 C CA . PRO A 1 435 ? 6.279 11.289 -6.801 1.00 90.62 435 PRO A CA 1
ATOM 3308 C C . PRO A 1 435 ? 6.533 12.555 -5.972 1.00 90.62 435 PRO A C 1
ATOM 3310 O O . PRO A 1 435 ? 5.898 13.592 -6.157 1.00 90.62 435 PRO A O 1
ATOM 3313 N N . ARG A 1 436 ? 7.524 12.494 -5.075 1.00 90.12 436 ARG A N 1
ATOM 3314 C CA . ARG A 1 436 ? 8.040 13.683 -4.384 1.00 90.12 436 ARG A CA 1
ATOM 3315 C C . ARG A 1 436 ? 8.893 14.497 -5.355 1.00 90.12 436 ARG A C 1
ATOM 3317 O O . ARG A 1 436 ? 9.969 14.044 -5.743 1.00 90.12 436 ARG A O 1
ATOM 3324 N N . LEU A 1 437 ? 8.441 15.701 -5.695 1.00 89.94 437 LEU A N 1
ATOM 3325 C CA . LEU A 1 437 ? 9.249 16.663 -6.438 1.00 89.94 437 LEU A CA 1
ATOM 3326 C C . LEU A 1 437 ? 10.254 17.337 -5.499 1.00 89.94 437 LEU A C 1
ATOM 3328 O O . LEU A 1 437 ? 9.882 17.858 -4.448 1.00 89.94 437 LEU A O 1
ATOM 3332 N N . VAL A 1 438 ? 11.527 17.329 -5.885 1.00 89.31 438 VAL A N 1
ATOM 3333 C CA . VAL A 1 438 ? 12.599 18.035 -5.181 1.00 89.31 438 VAL A CA 1
ATOM 3334 C C . VAL A 1 438 ? 13.214 19.031 -6.152 1.00 89.31 438 VAL A C 1
ATOM 3336 O O . VAL A 1 438 ? 13.830 18.632 -7.135 1.00 89.31 438 VAL A O 1
ATOM 3339 N N . VAL A 1 439 ? 13.041 20.319 -5.863 1.00 89.25 439 VAL A N 1
ATOM 3340 C CA . VAL A 1 439 ? 13.698 21.418 -6.577 1.00 89.25 439 VAL A CA 1
ATOM 3341 C C . VAL A 1 439 ? 14.832 21.915 -5.695 1.00 89.25 439 VAL A C 1
ATOM 3343 O O . VAL A 1 439 ? 14.620 22.222 -4.519 1.00 89.25 439 VAL A O 1
ATOM 3346 N N . CYS A 1 440 ? 16.047 21.937 -6.227 1.00 87.38 440 CYS A N 1
ATOM 3347 C CA . CYS A 1 440 ? 17.222 22.339 -5.470 1.00 87.38 440 CYS A CA 1
ATOM 3348 C C . CYS A 1 440 ? 18.316 22.896 -6.373 1.00 87.38 440 CYS A C 1
ATOM 3350 O O . CYS A 1 440 ? 18.493 22.429 -7.496 1.00 87.38 440 CYS A O 1
ATOM 3352 N N . ASP A 1 441 ? 19.096 23.816 -5.817 1.00 85.50 441 ASP A N 1
ATOM 3353 C CA . ASP A 1 441 ? 20.280 24.374 -6.459 1.00 85.50 441 ASP A CA 1
ATOM 3354 C C . ASP A 1 441 ? 21.556 23.636 -6.038 1.00 85.50 441 ASP A C 1
ATOM 3356 O O . ASP A 1 441 ? 21.575 22.848 -5.081 1.00 85.50 441 ASP A O 1
ATOM 3360 N N . GLN A 1 442 ? 22.650 23.928 -6.743 1.00 79.38 442 GLN A N 1
ATOM 3361 C CA . GLN A 1 442 ? 23.979 23.444 -6.385 1.00 79.38 442 GLN A CA 1
ATOM 3362 C C . GLN A 1 442 ? 24.305 23.802 -4.925 1.00 79.38 442 GLN A C 1
ATOM 3364 O O . GLN A 1 442 ? 24.007 24.897 -4.451 1.00 79.38 442 GLN A O 1
ATOM 3369 N N . HIS A 1 443 ? 24.898 22.852 -4.199 1.00 82.75 443 HIS A N 1
ATOM 3370 C CA . HIS A 1 443 ? 25.206 22.945 -2.762 1.00 82.75 443 HIS A CA 1
ATOM 3371 C C . HIS A 1 443 ? 23.992 23.047 -1.819 1.00 82.75 443 HIS A C 1
ATOM 3373 O O . HIS A 1 443 ? 24.167 23.104 -0.600 1.00 82.75 443 HIS A O 1
ATOM 3379 N N . GLY A 1 444 ? 22.761 22.997 -2.337 1.00 86.25 444 GLY A N 1
ATOM 3380 C CA . GLY A 1 444 ? 21.562 22.876 -1.516 1.00 86.25 444 GLY A CA 1
ATOM 3381 C C . GLY A 1 444 ? 21.521 21.541 -0.768 1.00 86.25 444 GLY A C 1
ATOM 3382 O O . GLY A 1 444 ? 21.911 20.498 -1.292 1.00 86.25 444 GLY A O 1
ATOM 3383 N N . SER A 1 445 ? 20.981 21.532 0.453 1.00 88.69 445 SER A N 1
ATOM 3384 C CA . SER A 1 445 ? 20.887 20.309 1.272 1.00 88.69 445 SER A CA 1
ATOM 3385 C C . SER A 1 445 ? 20.098 19.185 0.589 1.00 88.69 445 SER A C 1
ATOM 3387 O O . SER A 1 445 ? 20.370 18.008 0.811 1.00 88.69 445 SER A O 1
ATOM 3389 N N . GLN A 1 446 ? 19.141 19.541 -0.269 1.00 87.88 446 GLN A N 1
ATOM 3390 C CA . GLN A 1 446 ? 18.320 18.617 -1.048 1.00 87.88 446 GLN A CA 1
ATOM 3391 C C . GLN A 1 446 ? 19.042 18.072 -2.296 1.00 87.88 446 GLN A C 1
ATOM 3393 O O . GLN A 1 446 ? 18.703 16.982 -2.754 1.00 87.88 446 GLN A O 1
ATOM 3398 N N . ALA A 1 447 ? 20.099 18.736 -2.788 1.00 86.50 447 ALA A N 1
ATOM 3399 C CA . ALA A 1 447 ? 20.891 18.256 -3.928 1.00 86.50 447 ALA A CA 1
ATOM 3400 C C . ALA A 1 447 ? 21.573 16.908 -3.644 1.00 86.50 447 ALA A C 1
ATOM 3402 O O . ALA A 1 447 ? 21.867 16.148 -4.565 1.00 86.50 447 ALA A O 1
ATOM 3403 N N . ARG A 1 448 ? 21.735 16.544 -2.363 1.00 85.88 448 ARG A N 1
ATOM 3404 C CA . ARG A 1 448 ? 22.214 15.220 -1.938 1.00 85.88 448 ARG A CA 1
ATOM 3405 C C . ARG A 1 448 ? 21.403 14.060 -2.525 1.00 85.88 448 ARG A C 1
ATOM 3407 O O . ARG A 1 448 ? 21.965 12.993 -2.742 1.00 85.88 448 ARG A O 1
ATOM 3414 N N . PHE A 1 449 ? 20.105 14.256 -2.790 1.00 81.12 449 PHE A N 1
ATOM 3415 C CA . PHE A 1 449 ? 19.264 13.229 -3.409 1.00 81.12 449 PHE A CA 1
ATOM 3416 C C . PHE A 1 449 ? 19.705 12.923 -4.842 1.00 81.12 449 PHE A C 1
ATOM 3418 O O . PHE A 1 449 ? 19.683 11.760 -5.238 1.00 81.12 449 PHE A O 1
ATOM 3425 N N . LEU A 1 450 ? 20.148 13.942 -5.587 1.00 82.00 450 LEU A N 1
ATOM 3426 C CA . LEU A 1 450 ? 20.745 13.771 -6.908 1.00 82.00 450 LEU A CA 1
ATOM 3427 C C . LEU A 1 450 ? 22.146 13.163 -6.790 1.00 82.00 450 LEU A C 1
ATOM 3429 O O . LEU A 1 450 ? 22.417 12.150 -7.427 1.00 82.00 450 LEU A O 1
ATOM 3433 N N . LEU A 1 451 ? 23.008 13.728 -5.937 1.00 81.38 451 LEU A N 1
ATOM 3434 C CA . LEU A 1 451 ? 24.402 13.285 -5.785 1.00 81.38 451 LEU A CA 1
ATOM 3435 C C . LEU A 1 451 ? 24.516 11.802 -5.401 1.00 81.38 451 LEU A C 1
ATOM 3437 O O . LEU A 1 451 ? 25.358 11.100 -5.947 1.00 81.38 451 LEU A O 1
ATOM 3441 N N . ALA A 1 452 ? 23.623 11.298 -4.544 1.00 77.38 452 ALA A N 1
ATOM 3442 C CA . ALA A 1 452 ? 23.579 9.886 -4.153 1.00 77.38 452 ALA A CA 1
ATOM 3443 C C . ALA A 1 452 ? 23.143 8.923 -5.280 1.00 77.38 452 ALA A C 1
ATOM 3445 O O . ALA A 1 452 ? 23.170 7.708 -5.096 1.00 77.38 452 ALA A O 1
ATOM 3446 N N . LYS A 1 453 ? 22.678 9.438 -6.425 1.00 77.31 453 LYS A N 1
ATOM 3447 C CA . LYS A 1 453 ? 22.295 8.650 -7.609 1.00 77.31 453 LYS A CA 1
ATOM 3448 C C . LYS A 1 453 ? 23.293 8.773 -8.758 1.00 77.31 453 LYS A C 1
ATOM 3450 O O . LYS A 1 453 ? 23.173 8.035 -9.735 1.00 77.31 453 LYS A O 1
ATOM 3455 N N . LEU A 1 454 ? 24.242 9.704 -8.673 1.00 77.50 454 LEU A N 1
ATOM 3456 C CA . LEU A 1 454 ? 25.263 9.891 -9.697 1.00 77.50 454 LEU A CA 1
ATOM 3457 C C . LEU A 1 454 ? 26.367 8.842 -9.556 1.00 77.50 454 LEU A C 1
ATOM 3459 O O . LEU A 1 454 ? 26.695 8.397 -8.460 1.00 77.50 454 LEU A O 1
ATOM 3463 N N . ASN A 1 455 ? 26.975 8.476 -10.684 1.00 76.31 455 ASN A N 1
ATOM 3464 C CA . ASN A 1 455 ? 28.195 7.679 -10.671 1.00 76.31 455 ASN A CA 1
ATOM 3465 C C . ASN A 1 455 ? 29.336 8.501 -10.039 1.00 76.31 455 ASN A C 1
ATOM 3467 O O . ASN A 1 455 ? 29.603 9.600 -10.536 1.00 76.31 455 ASN A O 1
ATOM 3471 N N . PRO A 1 456 ? 30.044 7.991 -9.015 1.00 79.06 456 PRO A N 1
ATOM 3472 C CA . PRO A 1 456 ? 31.130 8.712 -8.355 1.00 79.06 456 PRO A CA 1
ATOM 3473 C C . PRO A 1 456 ? 32.425 8.703 -9.184 1.00 79.06 456 PRO A C 1
ATOM 3475 O O . PRO A 1 456 ? 33.447 8.156 -8.784 1.00 79.06 456 PRO A O 1
ATOM 3478 N N . SER A 1 457 ? 32.397 9.306 -10.377 1.00 74.12 457 SER A N 1
ATOM 3479 C CA . SER A 1 457 ? 33.549 9.362 -11.294 1.00 74.12 457 SER A CA 1
ATOM 3480 C C . SER A 1 457 ? 34.754 10.110 -10.703 1.00 74.12 457 SER A C 1
ATOM 3482 O O . SER A 1 457 ? 35.892 9.777 -11.026 1.00 74.12 457 SER A O 1
ATOM 3484 N N . ALA A 1 458 ? 34.506 11.088 -9.827 1.00 70.38 458 ALA A N 1
ATOM 3485 C CA . ALA A 1 458 ? 35.509 11.813 -9.055 1.00 70.38 458 ALA A CA 1
ATOM 3486 C C . ALA A 1 458 ? 35.187 11.668 -7.559 1.00 70.38 458 ALA A C 1
ATOM 3488 O O . ALA A 1 458 ? 34.158 12.161 -7.095 1.00 70.38 458 ALA A O 1
ATOM 3489 N N . THR A 1 459 ? 36.050 10.978 -6.813 1.00 65.62 459 THR A N 1
ATOM 3490 C CA . THR A 1 459 ? 35.942 10.805 -5.355 1.00 65.62 459 THR A CA 1
ATOM 3491 C C . THR A 1 459 ? 37.157 11.399 -4.658 1.00 65.62 459 THR A C 1
ATOM 3493 O O . THR A 1 459 ? 38.189 11.634 -5.283 1.00 65.62 459 THR A O 1
ATOM 3496 N N . TYR A 1 460 ? 37.067 11.598 -3.342 1.00 68.38 460 TYR A N 1
ATOM 3497 C CA . TYR A 1 460 ? 38.191 12.076 -2.526 1.00 68.38 460 TYR A CA 1
ATOM 3498 C C . TYR A 1 460 ? 39.410 11.136 -2.550 1.00 68.38 460 TYR A C 1
ATOM 3500 O O . TYR A 1 460 ? 40.513 11.562 -2.227 1.00 68.38 460 TYR A O 1
ATOM 3508 N N . ASN A 1 461 ? 39.223 9.873 -2.946 1.00 66.06 461 ASN A N 1
ATOM 3509 C CA . ASN A 1 461 ? 40.294 8.886 -3.083 1.00 66.06 461 ASN A CA 1
ATOM 3510 C C . ASN A 1 461 ? 40.986 8.921 -4.458 1.00 66.06 461 ASN A C 1
ATOM 3512 O O . ASN A 1 461 ? 41.965 8.206 -4.654 1.00 66.06 461 ASN A O 1
ATOM 3516 N N . ASN A 1 462 ? 40.482 9.707 -5.417 1.00 65.12 462 ASN A N 1
ATOM 3517 C CA . ASN A 1 462 ? 40.986 9.748 -6.787 1.00 65.12 462 ASN A CA 1
ATOM 3518 C C . ASN A 1 462 ? 41.202 11.215 -7.212 1.00 65.12 462 ASN A C 1
ATOM 3520 O O . ASN A 1 462 ? 40.310 11.851 -7.771 1.00 65.12 462 ASN A O 1
ATOM 3524 N N . GLU A 1 463 ? 42.395 11.763 -6.948 1.00 55.03 463 GLU A N 1
ATOM 3525 C CA . GLU A 1 463 ? 42.797 13.164 -7.222 1.00 55.03 463 GLU A CA 1
ATOM 3526 C C . GLU A 1 463 ? 42.959 13.502 -8.730 1.00 55.03 463 GLU A C 1
ATOM 3528 O O . GLU A 1 463 ? 43.819 14.285 -9.125 1.00 55.03 463 GLU A O 1
ATOM 3533 N N . GLY A 1 464 ? 42.163 12.890 -9.612 1.00 54.19 464 GLY A N 1
ATOM 3534 C CA . GLY A 1 464 ? 42.372 12.919 -11.066 1.00 54.19 464 GLY A CA 1
ATOM 3535 C C . GLY A 1 464 ? 41.433 13.808 -11.887 1.00 54.19 464 GLY A C 1
ATOM 3536 O O . GLY A 1 464 ? 41.636 13.920 -13.093 1.00 54.19 464 GLY A O 1
ATOM 3537 N N . ALA A 1 465 ? 40.407 14.431 -11.303 1.00 54.22 465 ALA A N 1
ATOM 3538 C CA . ALA A 1 465 ? 39.377 15.135 -12.076 1.00 54.22 465 ALA A CA 1
ATOM 3539 C C . ALA A 1 465 ? 39.395 16.648 -11.820 1.00 54.22 465 ALA A C 1
ATOM 3541 O O . ALA A 1 465 ? 38.571 17.186 -11.082 1.00 54.22 465 ALA A O 1
ATOM 3542 N N . ALA A 1 466 ? 40.345 17.352 -12.437 1.00 48.19 466 ALA A N 1
ATOM 3543 C CA . ALA A 1 466 ? 40.342 18.811 -12.439 1.00 48.19 466 ALA A CA 1
ATOM 3544 C C . ALA A 1 466 ? 39.064 19.329 -13.133 1.00 48.19 466 ALA A C 1
ATOM 3546 O O . ALA A 1 466 ? 38.898 19.154 -14.337 1.00 48.19 466 ALA A O 1
ATOM 3547 N N . GLY A 1 467 ? 38.163 19.953 -12.365 1.00 57.03 467 GLY A N 1
ATOM 3548 C CA . GLY A 1 467 ? 36.948 20.606 -12.874 1.00 57.03 467 GLY A CA 1
ATOM 3549 C C . GLY A 1 467 ? 35.625 19.854 -12.677 1.00 57.03 467 GLY A C 1
ATOM 3550 O O . GLY A 1 467 ? 34.603 20.350 -13.141 1.00 57.03 467 GLY A O 1
ATOM 3551 N N . MET A 1 468 ? 35.607 18.701 -11.994 1.00 61.22 468 MET A N 1
ATOM 3552 C CA . MET A 1 468 ? 34.363 17.993 -11.640 1.00 61.22 468 MET A CA 1
ATOM 3553 C C . MET A 1 468 ? 34.051 18.111 -10.143 1.00 61.22 468 MET A C 1
ATOM 3555 O O . MET A 1 468 ? 34.958 18.029 -9.315 1.00 61.22 468 MET A O 1
ATOM 3559 N N . ASP A 1 469 ? 32.767 18.253 -9.796 1.00 65.75 469 ASP A N 1
ATOM 3560 C CA . ASP A 1 469 ? 32.311 18.192 -8.402 1.00 65.75 469 ASP A CA 1
ATOM 3561 C C . ASP A 1 469 ? 32.617 16.804 -7.812 1.00 65.75 469 ASP A C 1
ATOM 3563 O O . ASP A 1 469 ? 32.209 15.770 -8.349 1.00 65.75 469 ASP A O 1
ATOM 3567 N N . VAL A 1 470 ? 33.359 16.784 -6.702 1.00 72.75 470 VAL A N 1
ATOM 3568 C CA . VAL A 1 470 ? 33.785 15.556 -6.017 1.00 72.75 470 VAL A CA 1
ATOM 3569 C C . VAL A 1 470 ? 32.622 14.980 -5.212 1.00 72.75 470 VAL A C 1
ATOM 3571 O O . VAL A 1 470 ? 32.055 15.652 -4.349 1.00 72.75 470 VAL A O 1
ATOM 3574 N N . ILE A 1 471 ? 32.294 13.708 -5.452 1.00 74.56 471 ILE A N 1
ATOM 3575 C CA . ILE A 1 471 ? 31.281 12.981 -4.683 1.00 74.56 471 ILE A CA 1
ATOM 3576 C C . ILE A 1 471 ? 31.966 12.272 -3.513 1.00 74.56 471 ILE A C 1
ATOM 3578 O O . ILE A 1 471 ? 32.837 11.420 -3.692 1.00 74.56 471 ILE A O 1
ATOM 3582 N N . PHE A 1 472 ? 31.561 12.618 -2.292 1.00 75.19 472 PHE A N 1
ATOM 3583 C CA . PHE A 1 472 ? 32.054 11.990 -1.068 1.00 75.19 472 PHE A CA 1
ATOM 3584 C C . PHE A 1 472 ? 31.334 10.661 -0.822 1.00 75.19 472 PHE A C 1
ATOM 3586 O O . PHE A 1 472 ? 30.316 10.617 -0.133 1.00 75.19 472 PHE A O 1
ATOM 3593 N N . THR A 1 473 ? 31.851 9.585 -1.412 1.00 74.88 473 THR A N 1
ATOM 3594 C CA . THR A 1 473 ? 31.367 8.214 -1.206 1.00 74.88 473 THR A CA 1
ATOM 3595 C C . THR A 1 473 ? 32.519 7.207 -1.270 1.00 74.88 473 THR A C 1
ATOM 3597 O O . THR A 1 473 ? 33.518 7.448 -1.951 1.00 74.88 473 THR A O 1
ATOM 3600 N N . ASP A 1 474 ? 32.355 6.085 -0.567 1.00 75.44 474 ASP A N 1
ATOM 3601 C CA . ASP A 1 474 ? 33.198 4.886 -0.670 1.00 75.44 474 ASP A CA 1
ATOM 3602 C C . ASP A 1 474 ? 32.758 3.960 -1.823 1.00 75.44 474 ASP A C 1
ATOM 3604 O O . ASP A 1 474 ? 33.394 2.935 -2.082 1.00 75.44 474 ASP A O 1
ATOM 3608 N N . ASP A 1 475 ? 31.662 4.292 -2.515 1.00 72.19 475 ASP A N 1
ATOM 3609 C CA . ASP A 1 475 ? 31.138 3.480 -3.609 1.00 72.19 475 ASP A CA 1
ATOM 3610 C C . ASP A 1 475 ? 32.131 3.377 -4.771 1.00 72.19 475 ASP A C 1
ATOM 3612 O O . ASP A 1 475 ? 32.785 4.340 -5.186 1.00 72.19 475 ASP A O 1
ATOM 3616 N N . VAL A 1 476 ? 32.202 2.178 -5.347 1.00 72.44 476 VAL A N 1
ATOM 3617 C CA . VAL A 1 476 ? 33.042 1.901 -6.511 1.00 72.44 476 VAL A CA 1
ATOM 3618 C C . VAL A 1 476 ? 32.461 2.615 -7.727 1.00 72.44 476 VAL A C 1
ATOM 3620 O O . VAL A 1 476 ? 31.293 2.435 -8.072 1.00 72.44 476 VAL A O 1
ATOM 3623 N N . ASN A 1 477 ? 33.285 3.402 -8.416 1.00 79.69 477 ASN A N 1
ATOM 3624 C CA . ASN A 1 477 ? 32.862 4.039 -9.655 1.00 79.69 477 ASN A CA 1
ATOM 3625 C C . ASN A 1 477 ? 32.704 3.018 -10.795 1.00 79.69 477 ASN A C 1
ATOM 3627 O O . ASN A 1 477 ? 33.315 1.945 -10.809 1.00 79.69 477 ASN A O 1
ATOM 3631 N N . LEU A 1 478 ? 31.890 3.374 -11.787 1.00 72.62 478 LEU A N 1
ATOM 3632 C CA . LEU A 1 478 ? 31.546 2.494 -12.903 1.00 72.62 478 LEU A CA 1
ATOM 3633 C C . LEU A 1 478 ? 32.772 1.981 -13.681 1.00 72.62 478 LEU A C 1
ATOM 3635 O O . LEU A 1 478 ? 32.771 0.842 -14.143 1.00 72.62 478 LEU A O 1
ATOM 3639 N N . GLN A 1 479 ? 33.820 2.798 -13.804 1.00 75.38 479 GLN A N 1
ATOM 3640 C CA . GLN A 1 479 ? 35.052 2.436 -14.507 1.00 75.38 479 GLN A CA 1
ATOM 3641 C C . GLN A 1 479 ? 35.770 1.282 -13.793 1.00 75.38 479 GLN A C 1
ATOM 3643 O O . GLN A 1 479 ? 36.053 0.254 -14.406 1.00 75.38 479 GLN A O 1
ATOM 3648 N N . VAL A 1 480 ? 35.995 1.413 -12.483 1.00 75.94 480 VAL A N 1
ATOM 3649 C CA . VAL A 1 480 ? 36.636 0.379 -11.658 1.00 75.94 480 VAL A CA 1
ATOM 3650 C C . VAL A 1 480 ? 35.793 -0.898 -11.631 1.00 75.94 480 VAL A C 1
ATOM 3652 O O . VAL A 1 480 ? 36.341 -1.999 -11.721 1.00 75.94 480 VAL A O 1
ATOM 3655 N N . PHE A 1 481 ? 34.462 -0.771 -11.576 1.00 71.94 481 PHE A N 1
ATOM 3656 C CA . PHE A 1 481 ? 33.555 -1.913 -11.696 1.00 71.94 481 PHE A CA 1
ATOM 3657 C C . PHE A 1 481 ? 33.757 -2.666 -13.021 1.00 71.94 481 PHE A C 1
ATOM 3659 O O . PHE A 1 481 ? 33.932 -3.886 -13.005 1.00 71.94 481 PHE A O 1
ATOM 3666 N N . PHE A 1 482 ? 33.787 -1.962 -14.161 1.00 73.25 482 PHE A N 1
ATOM 3667 C CA . PHE A 1 482 ? 33.999 -2.593 -15.466 1.00 73.25 482 PHE A CA 1
ATOM 3668 C C . PHE A 1 482 ? 35.384 -3.218 -15.604 1.00 73.25 482 PHE A C 1
ATOM 3670 O O . PHE A 1 482 ? 35.489 -4.312 -16.150 1.00 73.25 482 PHE A O 1
ATOM 3677 N N . GLU A 1 483 ? 36.435 -2.582 -15.092 1.00 76.88 483 GLU A N 1
ATOM 3678 C CA . GLU A 1 483 ? 37.781 -3.163 -15.103 1.00 76.88 483 GLU A CA 1
ATOM 3679 C C . GLU A 1 483 ? 37.840 -4.468 -14.304 1.00 76.88 483 GLU A C 1
ATOM 3681 O O . GLU A 1 483 ? 38.443 -5.448 -14.748 1.00 76.88 483 GLU A O 1
ATOM 3686 N N . HIS A 1 484 ? 37.187 -4.513 -13.140 1.00 72.19 484 HIS A N 1
ATOM 3687 C CA . HIS A 1 484 ? 37.106 -5.731 -12.341 1.00 72.19 484 HIS A CA 1
ATOM 3688 C C . HIS A 1 484 ? 36.271 -6.814 -13.038 1.00 72.19 484 HIS A C 1
ATOM 3690 O O . HIS A 1 484 ? 36.713 -7.960 -13.139 1.00 72.19 484 HIS A O 1
ATOM 3696 N N . LEU A 1 485 ? 35.111 -6.444 -13.589 1.00 67.94 485 LEU A N 1
ATOM 3697 C CA . LEU A 1 485 ? 34.250 -7.341 -14.358 1.00 67.94 485 LEU A CA 1
ATOM 3698 C C . LEU A 1 485 ? 34.988 -7.938 -15.561 1.00 67.94 485 LEU A C 1
ATOM 3700 O O . LEU A 1 485 ? 34.939 -9.146 -15.766 1.00 67.94 485 LEU A O 1
ATOM 3704 N N . GLN A 1 486 ? 35.701 -7.113 -16.331 1.00 77.38 486 GLN A N 1
ATOM 3705 C CA . GLN A 1 486 ? 36.490 -7.557 -17.480 1.00 77.38 486 GLN A CA 1
ATOM 3706 C C . GLN A 1 486 ? 37.575 -8.545 -17.056 1.00 77.38 486 GLN A C 1
ATOM 3708 O O . GLN A 1 486 ? 37.703 -9.593 -17.683 1.00 77.38 486 GLN A O 1
ATOM 3713 N N . ARG A 1 487 ? 38.315 -8.262 -15.972 1.00 77.25 487 ARG A N 1
ATOM 3714 C CA . ARG A 1 487 ? 39.331 -9.186 -15.437 1.00 77.25 487 ARG A CA 1
ATOM 3715 C C . ARG A 1 487 ? 38.728 -10.536 -15.049 1.00 77.25 487 ARG A C 1
ATOM 3717 O O . ARG A 1 487 ? 39.282 -11.562 -15.425 1.00 77.25 487 ARG A O 1
ATOM 3724 N N . LEU A 1 488 ? 37.597 -10.552 -14.345 1.00 73.50 488 LEU A N 1
ATOM 3725 C CA . LEU A 1 488 ? 36.927 -11.798 -13.955 1.00 73.50 488 LEU A CA 1
ATOM 3726 C C . LEU A 1 488 ? 36.348 -12.557 -15.161 1.00 73.50 488 LEU A C 1
ATOM 3728 O O . LEU A 1 488 ? 36.438 -13.784 -15.224 1.00 73.50 488 LEU A O 1
ATOM 3732 N N . ALA A 1 489 ? 35.798 -11.840 -16.142 1.00 72.56 489 ALA A N 1
ATOM 3733 C CA . ALA A 1 489 ? 35.243 -12.427 -17.359 1.00 72.56 489 ALA A CA 1
ATOM 3734 C C . ALA A 1 489 ? 36.312 -13.104 -18.233 1.00 72.56 489 ALA A C 1
ATOM 3736 O O . ALA A 1 489 ? 36.015 -14.097 -18.885 1.00 72.56 489 ALA A O 1
ATOM 3737 N N . VAL A 1 490 ? 37.555 -12.606 -18.234 1.00 79.62 490 VAL A N 1
ATOM 3738 C CA . VAL A 1 490 ? 38.667 -13.232 -18.980 1.00 79.62 490 VAL A CA 1
ATOM 3739 C C . VAL A 1 490 ? 39.442 -14.278 -18.171 1.00 79.62 490 VAL A C 1
ATOM 3741 O O . VAL A 1 490 ? 40.209 -15.040 -18.748 1.00 79.62 490 VAL A O 1
ATOM 3744 N N . GLN A 1 491 ? 39.268 -14.317 -16.846 1.00 70.94 491 GLN A N 1
ATOM 3745 C CA . GLN A 1 491 ? 39.846 -15.343 -15.963 1.00 70.94 491 GLN A CA 1
ATOM 3746 C C . GLN A 1 491 ? 38.964 -16.590 -15.837 1.00 70.94 491 GLN A C 1
ATOM 3748 O O . GLN A 1 491 ? 39.448 -17.641 -15.425 1.00 70.94 491 GLN A O 1
ATOM 3753 N N . SER A 1 492 ? 37.678 -16.483 -16.175 1.00 52.66 492 SER A N 1
ATOM 3754 C CA . SER A 1 492 ? 36.757 -17.616 -16.253 1.00 52.66 492 SER A CA 1
ATOM 3755 C C . SER A 1 492 ? 36.967 -18.351 -17.581 1.00 52.66 492 SER A C 1
ATOM 3757 O O . SER A 1 492 ? 36.254 -18.151 -18.560 1.00 52.66 492 SER A O 1
ATOM 3759 N N . SER A 1 493 ? 38.012 -19.176 -17.635 1.00 49.56 493 SER A N 1
ATOM 3760 C CA . SER A 1 493 ? 38.261 -20.164 -18.691 1.00 49.56 493 SER A CA 1
ATOM 3761 C C . SER A 1 493 ? 38.760 -21.459 -18.078 1.00 49.56 493 SER A C 1
ATOM 3763 O O . SER A 1 493 ? 39.734 -21.387 -17.295 1.00 49.56 493 SER A O 1
#